Protein AF-0000000067792731 (afdb_homodimer)

Secondary structure (DSSP, 8-state):
--PPPHHHHHHHHHHB-TTS-EEEEE---SHHHHHHH-SSHHHHHTS-HHHHHHHHHHHHHHTGGGSSEEEE-TTTSTTHHHHTT-S-TTSEEEEE-EEEEEEE-TTS-EEEEE-TT--HHHHHHTT-SEEEEEEE--TT-GGGTHHHHHHHHHHHHHHHHTT-EEEEEEE--PPTT--HHHHHHHHHHHHHHHHHHHHHHT-SSEEE---SSHHHHHHHHHHHTTS-EEE--TT--HHHHHHHHHHHHHTT--EEEE-HHHHTTS--SSHHHHHHHIIIIIHHHHHHHHHHHHHT---/--PPPHHHHHHHHHHB-TTS-EEEEE---SHHHHHHH-SSHHHHHTS-HHHHHHHHHHHHHHTGGGSSEEEE-TTTSTTHHHHTT-S-TTSEEEEE-EEEEEEE-TTS-EEEEE-TT--HHHHHHTT-SEEEEEEE--TT-GGGTHHHHHHHHHHHHHHHHTT-EEEEEEE--PPTT--HHHHHHHHHHHHHHHHHHHHHHT-SSEEE---SSHHHHHHHHHHHTTS-EEE--TT--HHHHHHHHHHHHHTT--EEEE-HHHHTTS--SSHHHHHHHIIIIIHHHHHHHHHHHHHT---

Structure (mmCIF, N/CA/C/O backbone):
data_AF-0000000067792731-model_v1
#
loop_
_entity.id
_entity.type
_entity.pdbx_description
1 polymer Aldolase
#
loop_
_atom_site.group_PDB
_atom_site.id
_atom_site.type_symbol
_atom_site.label_atom_id
_atom_site.label_alt_id
_atom_site.label_comp_id
_atom_site.label_asym_id
_atom_site.label_entity_id
_atom_site.label_seq_id
_atom_site.pdbx_PDB_ins_code
_atom_site.Cartn_x
_atom_site.Cartn_y
_atom_site.Cartn_z
_atom_site.occupancy
_atom_site.B_iso_or_equiv
_atom_site.auth_seq_id
_atom_site.auth_comp_id
_atom_site.auth_asym_id
_atom_site.auth_atom_id
_atom_site.pdbx_PDB_model_num
ATOM 1 N N . MET A 1 1 ? 21.344 6.121 14.219 1 73.56 1 MET A N 1
ATOM 2 C CA . MET A 1 1 ? 20.562 6.695 13.133 1 73.56 1 MET A CA 1
ATOM 3 C C . MET A 1 1 ? 19.188 6.039 13.055 1 73.56 1 MET A C 1
ATOM 5 O O . MET A 1 1 ? 19.031 4.855 13.367 1 73.56 1 MET A O 1
ATOM 9 N N . ASN A 1 2 ? 18.109 6.922 13.094 1 92.75 2 ASN A N 1
ATOM 10 C CA . ASN A 1 2 ? 16.734 6.461 13.008 1 92.75 2 ASN A CA 1
ATOM 11 C C . ASN A 1 2 ? 16.438 5.859 11.641 1 92.75 2 ASN A C 1
ATOM 13 O O . ASN A 1 2 ? 16.047 6.574 10.711 1 92.75 2 ASN A O 1
ATOM 17 N N . THR A 1 3 ? 16.766 4.527 11.453 1 95.06 3 THR A N 1
ATOM 18 C CA . THR A 1 3 ? 16.656 3.865 10.156 1 95.06 3 THR A CA 1
ATOM 19 C C . THR A 1 3 ? 15.305 3.172 10.016 1 95.06 3 THR A C 1
ATOM 21 O O . THR A 1 3 ? 14.828 2.533 10.961 1 95.06 3 THR A O 1
ATOM 24 N N . MET A 1 4 ? 14.766 3.26 8.852 1 97.69 4 MET A N 1
ATOM 25 C CA . MET A 1 4 ? 13.5 2.59 8.57 1 97.69 4 MET A CA 1
ATOM 26 C C . MET A 1 4 ? 13.703 1.089 8.398 1 97.69 4 MET A C 1
ATOM 28 O O . MET A 1 4 ? 14.68 0.658 7.793 1 97.69 4 MET A O 1
ATOM 32 N N . THR A 1 5 ? 12.789 0.311 9.023 1 97.62 5 THR A N 1
ATOM 33 C CA . THR A 1 5 ? 12.703 -1.09 8.625 1 97.62 5 THR A CA 1
ATOM 34 C C . THR A 1 5 ? 12.25 -1.216 7.172 1 97.62 5 THR A C 1
ATOM 36 O O . THR A 1 5 ? 11.852 -0.229 6.555 1 97.62 5 THR A O 1
ATOM 39 N N . THR A 1 6 ? 12.266 -2.432 6.566 1 98.12 6 THR A N 1
ATOM 40 C CA . THR A 1 6 ? 11.82 -2.672 5.203 1 98.12 6 THR A CA 1
ATOM 41 C C . THR A 1 6 ? 10.352 -2.268 5.035 1 98.12 6 THR A C 1
ATOM 43 O O . THR A 1 6 ? 9.992 -1.614 4.055 1 98.12 6 THR A O 1
ATOM 46 N N . ALA A 1 7 ? 9.508 -2.635 6.031 1 98.25 7 ALA A N 1
ATOM 47 C CA . ALA A 1 7 ? 8.086 -2.307 5.969 1 98.25 7 ALA A CA 1
ATOM 48 C C . ALA A 1 7 ? 7.863 -0.798 6.047 1 98.25 7 ALA A C 1
ATOM 50 O O . ALA A 1 7 ? 7.023 -0.248 5.336 1 98.25 7 ALA A O 1
ATOM 51 N N . GLU A 1 8 ? 8.594 -0.137 6.93 1 98.44 8 GLU A N 1
ATOM 52 C CA . GLU A 1 8 ? 8.5 1.317 7.023 1 98.44 8 GLU A CA 1
ATOM 53 C C . GLU A 1 8 ? 8.961 1.982 5.727 1 98.44 8 GLU A C 1
ATOM 55 O O . GLU A 1 8 ? 8.367 2.961 5.281 1 98.44 8 GLU A O 1
ATOM 60 N N . HIS A 1 9 ? 10.039 1.45 5.168 1 98.31 9 HIS A N 1
ATOM 61 C CA . HIS A 1 9 ? 10.547 1.985 3.912 1 98.31 9 HIS A CA 1
ATOM 62 C C . HIS A 1 9 ? 9.523 1.837 2.793 1 98.31 9 HIS A C 1
ATOM 64 O O . HIS A 1 9 ? 9.328 2.76 2 1 98.31 9 HIS A O 1
ATOM 70 N N . ARG A 1 10 ? 8.891 0.67 2.752 1 98.56 10 ARG A N 1
ATOM 71 C CA . ARG A 1 10 ? 7.828 0.475 1.774 1 98.56 10 ARG A CA 1
ATOM 72 C C . ARG A 1 10 ? 6.695 1.475 1.988 1 98.56 10 ARG A C 1
ATOM 74 O O . ARG A 1 10 ? 6.188 2.061 1.03 1 98.56 10 ARG A O 1
ATOM 81 N N . GLY A 1 11 ? 6.246 1.665 3.287 1 98.56 11 GLY A N 1
ATOM 82 C CA . GLY A 1 11 ? 5.262 2.691 3.588 1 98.56 11 GLY A CA 1
ATOM 83 C C . GLY A 1 11 ? 5.656 4.066 3.084 1 98.56 11 GLY A C 1
ATOM 84 O O . GLY A 1 11 ? 4.836 4.785 2.512 1 98.56 11 GLY A O 1
ATOM 85 N N . TYR A 1 12 ? 6.949 4.41 3.275 1 98.69 12 TYR A N 1
ATOM 86 C CA . TYR A 1 12 ? 7.477 5.684 2.803 1 98.69 12 TYR A CA 1
ATOM 87 C C . TYR A 1 12 ? 7.363 5.797 1.288 1 98.69 12 TYR A C 1
ATOM 89 O O . TYR A 1 12 ? 6.91 6.816 0.766 1 98.69 12 TYR A O 1
ATOM 97 N N . GLN A 1 13 ? 7.727 4.738 0.538 1 98.12 13 GLN A N 1
ATOM 98 C CA . GLN A 1 13 ? 7.625 4.727 -0.917 1 98.12 13 GLN A CA 1
ATOM 99 C C . GLN A 1 13 ? 6.188 4.969 -1.368 1 98.12 13 GLN A C 1
ATOM 101 O O . GLN A 1 13 ? 5.949 5.641 -2.375 1 98.12 13 GLN A O 1
ATOM 106 N N . LEU A 1 14 ? 5.223 4.484 -0.559 1 98.31 14 LEU A N 1
ATOM 107 C CA . LEU A 1 14 ? 3.816 4.516 -0.941 1 98.31 14 LEU A CA 1
ATOM 108 C C . LEU A 1 14 ? 3.23 5.91 -0.739 1 98.31 14 LEU A C 1
ATOM 110 O O . LEU A 1 14 ? 2.211 6.254 -1.344 1 98.31 14 LEU A O 1
ATOM 114 N N . ILE A 1 15 ? 3.816 6.73 0.131 1 98.56 15 ILE A N 1
ATOM 115 C CA . ILE A 1 15 ? 3.24 8.055 0.327 1 98.56 15 ILE A CA 1
ATOM 116 C C . ILE A 1 15 ? 3.955 9.062 -0.567 1 98.56 15 ILE A C 1
ATOM 118 O O . ILE A 1 15 ? 3.611 10.25 -0.572 1 98.56 15 ILE A O 1
ATOM 122 N N . CYS A 1 16 ? 4.977 8.617 -1.349 1 97.56 16 CYS A N 1
ATOM 123 C CA . CYS A 1 16 ? 5.684 9.445 -2.32 1 97.56 16 CYS A CA 1
ATOM 124 C C . CYS A 1 16 ? 5.02 9.367 -3.689 1 97.56 16 CYS A C 1
ATOM 126 O O . CYS A 1 16 ? 4.25 8.438 -3.957 1 97.56 16 CYS A O 1
ATOM 128 N N . ASN A 1 17 ? 5.219 10.32 -4.5 1 94.56 17 ASN A N 1
ATOM 129 C CA . ASN A 1 17 ? 4.75 10.258 -5.879 1 94.56 17 ASN A CA 1
ATOM 130 C C . ASN A 1 17 ? 5.73 9.5 -6.77 1 94.56 17 ASN A C 1
ATOM 132 O O . ASN A 1 17 ? 6.68 8.891 -6.277 1 94.56 17 ASN A O 1
ATOM 136 N N . ALA A 1 18 ? 5.473 9.516 -8.047 1 88.5 18 ALA A N 1
ATOM 137 C CA . ALA A 1 18 ? 6.227 8.688 -8.984 1 88.5 18 ALA A CA 1
ATOM 138 C C . ALA A 1 18 ? 7.684 9.133 -9.055 1 88.5 18 ALA A C 1
ATOM 140 O O . ALA A 1 18 ? 8.555 8.359 -9.461 1 88.5 18 ALA A O 1
ATOM 141 N N . THR A 1 19 ? 7.965 10.352 -8.609 1 90.19 19 THR A N 1
ATOM 142 C CA . THR A 1 19 ? 9.336 10.852 -8.656 1 90.19 19 THR A CA 1
ATOM 143 C C . THR A 1 19 ? 10.086 10.484 -7.379 1 90.19 19 THR A C 1
ATOM 145 O O . THR A 1 19 ? 11.297 10.688 -7.285 1 90.19 19 THR A O 1
ATOM 148 N N . GLY A 1 20 ? 9.367 9.977 -6.418 1 94.31 20 GLY A N 1
ATOM 149 C CA . GLY A 1 20 ? 10 9.609 -5.156 1 94.31 20 GLY A CA 1
ATOM 150 C C . GLY A 1 20 ? 9.883 10.695 -4.098 1 94.31 20 GLY A C 1
ATOM 151 O O . GLY A 1 20 ? 10.391 10.531 -2.984 1 94.31 20 GLY A O 1
ATOM 152 N N . ALA A 1 21 ? 9.266 11.828 -4.449 1 97.5 21 ALA A N 1
ATOM 153 C CA . ALA A 1 21 ? 9.047 12.906 -3.49 1 97.5 21 ALA A CA 1
ATOM 154 C C . ALA A 1 21 ? 7.719 12.719 -2.754 1 97.5 21 ALA A C 1
ATOM 156 O O . ALA A 1 21 ? 6.719 12.328 -3.357 1 97.5 21 ALA A O 1
ATOM 157 N N . MET A 1 22 ? 7.738 13.031 -1.464 1 98.19 22 MET A N 1
ATOM 158 C CA . MET A 1 22 ? 6.461 13.047 -0.758 1 98.19 22 MET A CA 1
ATOM 159 C C . MET A 1 22 ? 5.52 14.086 -1.357 1 98.19 22 MET A C 1
ATOM 161 O O . MET A 1 22 ? 5.906 15.242 -1.558 1 98.19 22 MET A O 1
ATOM 165 N N . MET A 1 23 ? 4.391 13.758 -1.702 1 98.31 23 MET A N 1
ATOM 166 C CA . MET A 1 23 ? 3.289 14.641 -2.07 1 98.31 23 MET A CA 1
ATOM 167 C C . MET A 1 23 ? 1.979 14.172 -1.448 1 98.31 23 MET A C 1
ATOM 169 O O . MET A 1 23 ? 1.215 13.438 -2.08 1 98.31 23 MET A O 1
ATOM 173 N N . VAL A 1 24 ? 1.694 14.664 -0.255 1 98.88 24 VAL A N 1
ATOM 174 C CA . VAL A 1 24 ? 0.567 14.219 0.556 1 98.88 24 VAL A CA 1
ATOM 175 C C . VAL A 1 24 ? -0.444 15.352 0.71 1 98.88 24 VAL A C 1
ATOM 177 O O . VAL A 1 24 ? -0.08 16.469 1.083 1 98.88 24 VAL A O 1
ATOM 180 N N . ILE A 1 25 ? -1.678 15.094 0.373 1 98.88 25 ILE A N 1
ATOM 181 C CA . ILE A 1 25 ? -2.762 16.031 0.618 1 98.88 25 ILE A CA 1
ATOM 182 C C . ILE A 1 25 ? -3.336 15.812 2.016 1 98.88 25 ILE A C 1
ATOM 184 O O . ILE A 1 25 ? -3.953 14.781 2.283 1 98.88 25 ILE A O 1
ATOM 188 N N . ALA A 1 26 ? -3.146 16.812 2.857 1 98.62 26 ALA A N 1
ATOM 189 C CA . ALA A 1 26 ? -3.604 16.688 4.238 1 98.62 26 ALA A CA 1
ATOM 190 C C . ALA A 1 26 ? -5.008 17.266 4.402 1 98.62 26 ALA A C 1
ATOM 192 O O . ALA A 1 26 ? -5.258 18.422 4.062 1 98.62 26 ALA A O 1
ATOM 193 N N . CYS A 1 27 ? -5.918 16.5 4.906 1 97.94 27 CYS A N 1
ATOM 194 C CA . CYS A 1 27 ? -7.254 16.969 5.262 1 97.94 27 CYS A CA 1
ATOM 195 C C . CYS A 1 27 ? -7.758 16.281 6.52 1 97.94 27 CYS A C 1
ATOM 197 O O . CYS A 1 27 ? -8.93 15.906 6.602 1 97.94 27 CYS A O 1
ATOM 199 N N . ASP A 1 28 ? -6.898 16.109 7.484 1 97.25 28 ASP A N 1
ATOM 200 C CA . ASP A 1 28 ? -7.23 15.414 8.727 1 97.25 28 ASP A CA 1
ATOM 201 C C . ASP A 1 28 ? -7.801 16.375 9.758 1 97.25 28 ASP A C 1
ATOM 203 O O . ASP A 1 28 ? -8.141 15.984 10.875 1 97.25 28 ASP A O 1
ATOM 207 N N . GLN A 1 29 ? -8.047 17.656 9.367 1 93.12 29 GLN A N 1
ATOM 208 C CA . GLN A 1 29 ? -8.625 18.641 10.281 1 93.12 29 GLN A CA 1
ATOM 209 C C . GLN A 1 29 ? -10.109 18.359 10.516 1 93.12 29 GLN A C 1
ATOM 211 O O . GLN A 1 29 ? -10.812 17.891 9.617 1 93.12 29 GLN A O 1
ATOM 216 N N . ARG A 1 30 ? -10.633 18.656 11.688 1 94.75 30 ARG A N 1
ATOM 217 C CA . ARG A 1 30 ? -12.062 18.562 11.953 1 94.75 30 ARG A CA 1
ATOM 218 C C . ARG A 1 30 ? -12.648 19.938 12.289 1 94.75 30 ARG A C 1
ATOM 220 O O . ARG A 1 30 ? -13.25 20.578 11.438 1 94.75 30 ARG A O 1
ATOM 227 N N . GLY A 1 31 ? -12.25 20.484 13.469 1 91.44 31 GLY A N 1
ATOM 228 C CA . GLY A 1 31 ? -12.742 21.797 13.828 1 91.44 31 GLY A CA 1
ATOM 229 C C . GLY A 1 31 ? -12.414 22.859 12.805 1 91.44 31 GLY A C 1
ATOM 230 O O . GLY A 1 31 ? -13.281 23.641 12.414 1 91.44 31 GLY A O 1
ATOM 231 N N . GLY A 1 32 ? -11.148 22.906 12.359 1 91.81 32 GLY A N 1
ATOM 232 C CA . GLY A 1 32 ? -10.727 23.875 11.359 1 91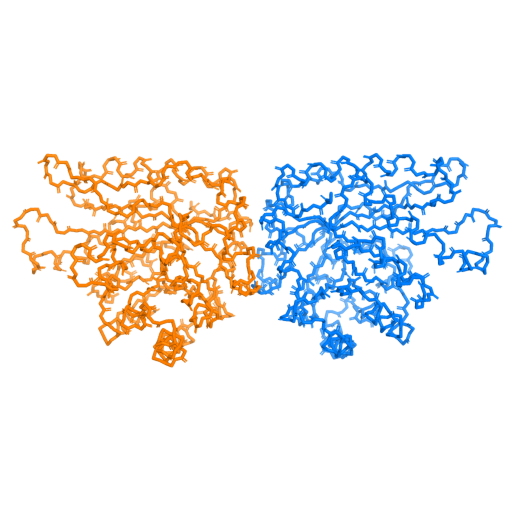.81 32 GLY A CA 1
ATOM 233 C C . GLY A 1 32 ? -11.516 23.781 10.07 1 91.81 32 GLY A C 1
ATOM 234 O O . GLY A 1 32 ? -11.82 24.812 9.445 1 91.81 32 GLY A O 1
ATOM 235 N N . MET A 1 33 ? -11.906 22.609 9.664 1 95.44 33 MET A N 1
ATOM 236 C CA . MET A 1 33 ? -12.68 22.422 8.445 1 95.44 33 MET A CA 1
ATOM 237 C C . MET A 1 33 ? -14.117 22.891 8.625 1 95.44 33 MET A C 1
ATOM 239 O O . MET A 1 33 ? -14.695 23.5 7.727 1 95.44 33 MET A O 1
ATOM 243 N N . ARG A 1 34 ? -14.719 22.688 9.828 1 96.38 34 ARG A N 1
ATOM 244 C CA . ARG A 1 34 ? -16.062 23.188 10.117 1 96.38 34 ARG A CA 1
ATOM 245 C C . ARG A 1 34 ? -16.094 24.703 10.031 1 96.38 34 ARG A C 1
ATOM 247 O O . ARG A 1 34 ? -17.062 25.281 9.516 1 96.38 34 ARG A O 1
ATOM 254 N N . THR A 1 35 ? -15.031 25.297 10.508 1 95.56 35 THR A N 1
ATOM 255 C CA . THR A 1 35 ? -14.961 26.766 10.484 1 95.56 35 THR A CA 1
ATOM 256 C C . THR A 1 35 ? -14.922 27.281 9.047 1 95.56 35 THR A C 1
ATOM 258 O O . THR A 1 35 ? -15.469 28.344 8.75 1 95.56 35 THR A O 1
ATOM 261 N N . LEU A 1 36 ? -14.352 26.531 8.141 1 95.94 36 LEU A N 1
ATOM 262 C CA . LEU A 1 36 ? -14.273 26.906 6.738 1 95.94 36 LEU A CA 1
ATOM 263 C C . LEU A 1 36 ? -15.625 26.703 6.047 1 95.94 36 LEU A C 1
ATOM 265 O O . LEU A 1 36 ? -15.953 27.438 5.105 1 95.94 36 LEU A O 1
ATOM 269 N N . LEU A 1 37 ? -16.453 25.766 6.578 1 97.56 37 LEU A N 1
ATOM 270 C CA . LEU A 1 37 ? -17.672 25.344 5.883 1 97.56 37 LEU A CA 1
ATOM 271 C C . LEU A 1 37 ? -18.875 26.141 6.355 1 97.56 37 LEU A C 1
ATOM 273 O O . LEU A 1 37 ? -19.922 26.141 5.703 1 97.56 37 LEU A O 1
ATOM 277 N N . ALA A 1 38 ? -18.719 26.766 7.551 1 97.25 38 ALA A N 1
ATOM 278 C CA . ALA A 1 38 ? -19.844 27.5 8.109 1 97.25 38 ALA A CA 1
ATOM 279 C C . ALA A 1 38 ? -19.375 28.719 8.906 1 97.25 38 ALA A C 1
ATOM 281 O O . ALA A 1 38 ? -18.375 28.625 9.633 1 97.25 38 ALA A O 1
ATOM 282 N N . PRO A 1 39 ? -20.109 29.781 8.859 1 95.81 39 PRO A N 1
ATOM 283 C CA . PRO A 1 39 ? -19.625 31.047 9.422 1 95.81 39 PRO A CA 1
ATOM 284 C C . PRO A 1 39 ? -19.953 31.203 10.906 1 95.81 39 PRO A C 1
ATOM 286 O O . PRO A 1 39 ? -19.328 32 11.602 1 95.81 39 PRO A O 1
ATOM 289 N N . THR A 1 40 ? -20.984 30.484 11.391 1 97 40 THR A N 1
ATOM 290 C CA . THR A 1 40 ? -21.391 30.641 12.781 1 97 40 THR A CA 1
ATOM 291 C C . THR A 1 40 ? -21.125 29.375 13.578 1 97 40 THR A C 1
ATOM 293 O O . THR A 1 40 ? -21.125 28.266 13.016 1 97 40 THR A O 1
ATOM 296 N N . SER A 1 41 ? -20.938 29.609 14.836 1 95.75 41 SER A N 1
ATOM 297 C CA . SER A 1 41 ? -20.656 28.484 15.727 1 95.75 41 SER A CA 1
ATOM 298 C C . SER A 1 41 ? -21.797 27.469 15.688 1 95.75 41 SER A C 1
ATOM 300 O O . SER A 1 41 ? -21.547 26.25 15.664 1 95.75 41 SER A O 1
ATOM 302 N N . ASP A 1 42 ? -23.031 27.969 15.609 1 96.5 42 ASP A N 1
ATOM 303 C CA . ASP A 1 42 ? -24.172 27.078 15.555 1 96.5 42 ASP A CA 1
ATOM 304 C C . ASP A 1 42 ? -24.188 26.25 14.266 1 96.5 42 ASP A C 1
ATOM 306 O O . ASP A 1 42 ? -24.453 25.047 14.289 1 96.5 42 ASP A O 1
ATOM 310 N N . ALA A 1 43 ? -23.906 26.922 13.25 1 96.75 43 ALA A N 1
ATOM 311 C CA . ALA A 1 43 ? -23.859 26.234 11.961 1 96.75 43 ALA A CA 1
ATOM 312 C C . ALA A 1 43 ? -22.719 25.25 11.898 1 96.75 43 ALA A C 1
ATOM 314 O O . ALA A 1 43 ? -22.844 24.172 11.289 1 96.75 43 ALA A O 1
ATOM 315 N N . GLN A 1 44 ? -21.625 25.578 12.461 1 96.62 44 GLN A N 1
ATOM 316 C CA . GLN A 1 44 ? -20.484 24.688 12.531 1 96.62 44 GLN A CA 1
ATOM 317 C C . GLN A 1 44 ? -20.828 23.422 13.312 1 96.62 44 GLN A C 1
ATOM 319 O O . GLN A 1 44 ? -20.531 22.312 12.867 1 96.62 44 GLN A O 1
ATOM 324 N N . THR A 1 45 ? -21.438 23.578 14.438 1 95.62 45 THR A N 1
ATOM 325 C CA . THR A 1 45 ? -21.812 22.469 15.305 1 95.62 45 THR A CA 1
ATOM 326 C C . THR A 1 45 ? -22.812 21.547 14.602 1 95.62 45 THR A C 1
ATOM 328 O O . THR A 1 45 ? -22.844 20.344 14.852 1 95.62 45 THR A O 1
ATOM 331 N N . ALA A 1 46 ? -23.531 22.125 13.703 1 97.06 46 ALA A N 1
ATOM 332 C CA . ALA A 1 46 ? -24.562 21.375 12.984 1 97.06 46 ALA A CA 1
ATOM 333 C C . ALA A 1 46 ? -23.938 20.484 11.914 1 97.06 46 ALA A C 1
ATOM 335 O O . ALA A 1 46 ? -24.594 19.578 11.391 1 97.06 46 ALA A O 1
ATOM 336 N N . ILE A 1 47 ? -22.719 20.703 11.555 1 97.94 47 ILE A N 1
ATOM 337 C CA . ILE A 1 47 ? -22.031 19.875 10.57 1 97.94 47 ILE A CA 1
ATOM 338 C C . ILE A 1 47 ? -21.641 18.547 11.211 1 97.94 47 ILE A C 1
ATOM 340 O O . ILE A 1 47 ? -20.766 18.5 12.078 1 97.94 47 ILE A O 1
ATOM 344 N N . THR A 1 48 ? -22.219 17.469 10.75 1 97.75 48 THR A N 1
ATOM 345 C CA . THR A 1 48 ? -22.016 16.156 11.344 1 97.75 48 THR A CA 1
ATOM 346 C C . THR A 1 48 ? -20.672 15.57 10.914 1 97.75 48 THR A C 1
ATOM 348 O O . THR A 1 48 ? -20.062 16.031 9.938 1 97.75 48 THR A O 1
ATOM 351 N N . ASN A 1 49 ? -20.203 14.57 11.641 1 97.25 49 ASN A N 1
ATOM 352 C CA . ASN A 1 49 ? -19.016 13.82 11.227 1 97.25 49 ASN A CA 1
ATOM 353 C C . ASN A 1 49 ? -19.219 13.188 9.852 1 97.25 49 ASN A C 1
ATOM 355 O O . ASN A 1 49 ? -18.266 13.102 9.062 1 97.25 49 ASN A O 1
ATOM 359 N N . GLU A 1 50 ? -20.391 12.766 9.57 1 97.69 50 GLU A N 1
ATOM 360 C CA . GLU A 1 50 ? -20.703 12.188 8.266 1 97.69 50 GLU A CA 1
ATOM 361 C C . GLU A 1 50 ? -20.484 13.203 7.148 1 97.69 50 GLU A C 1
ATOM 363 O O . GLU A 1 50 ? -19.891 12.891 6.117 1 97.69 50 GLU A O 1
ATOM 368 N N . THR A 1 51 ? -20.984 14.391 7.402 1 97.94 51 THR A N 1
ATOM 369 C CA . THR A 1 51 ? -20.812 15.453 6.418 1 97.94 51 THR A CA 1
ATOM 370 C C . THR A 1 51 ? -19.328 15.766 6.211 1 97.94 51 THR A C 1
ATOM 372 O O . THR A 1 51 ? -18.875 15.922 5.074 1 97.94 51 THR A O 1
ATOM 375 N N . LEU A 1 52 ? -18.578 15.852 7.277 1 97.88 52 LEU A N 1
ATOM 376 C CA . LEU A 1 52 ? -17.141 16.078 7.172 1 97.88 52 LEU A CA 1
ATOM 377 C C . LEU A 1 52 ? -16.469 14.945 6.414 1 97.88 52 LEU A C 1
ATOM 379 O O . LEU A 1 52 ? -15.562 15.188 5.609 1 97.88 52 LEU A O 1
ATOM 383 N N . GLY A 1 53 ? -16.891 13.711 6.707 1 98.19 53 GLY A N 1
ATOM 384 C CA . GLY A 1 53 ? -16.359 12.555 5.992 1 98.19 53 GLY A CA 1
ATOM 385 C C . GLY A 1 53 ? -16.562 12.648 4.492 1 98.19 53 GLY A C 1
ATOM 386 O O . GLY A 1 53 ? -15.641 12.398 3.719 1 98.19 53 GLY A O 1
ATOM 387 N N . LYS A 1 54 ? -17.734 13.008 4.078 1 98.31 54 LYS A N 1
ATOM 388 C CA . LYS A 1 54 ? -18.031 13.141 2.654 1 98.31 54 LYS A CA 1
ATOM 389 C C . LYS A 1 54 ? -17.203 14.258 2.025 1 98.31 54 LYS A C 1
ATOM 391 O O . LYS A 1 54 ? -16.828 14.172 0.856 1 98.31 54 LYS A O 1
ATOM 396 N N . THR A 1 55 ? -16.969 15.32 2.795 1 98.69 55 THR A N 1
ATOM 397 C CA . THR A 1 55 ? -16.078 16.375 2.332 1 98.69 55 THR A CA 1
ATOM 398 C C . THR A 1 55 ? -14.672 15.836 2.096 1 98.69 55 THR A C 1
ATOM 400 O O . THR A 1 55 ? -14.047 16.141 1.081 1 98.69 55 THR A O 1
ATOM 403 N N . LYS A 1 56 ? -14.219 15.047 2.977 1 98.75 56 LYS A N 1
ATOM 404 C CA . LYS A 1 56 ? -12.898 14.438 2.854 1 98.75 56 LYS A CA 1
ATOM 405 C C . LYS A 1 56 ? -12.859 13.43 1.707 1 98.75 56 LYS A C 1
ATOM 407 O O . LYS A 1 56 ? -11.836 13.281 1.039 1 98.75 56 LYS A O 1
ATOM 412 N N . TYR A 1 57 ? -14.008 12.711 1.447 1 98.69 57 TYR A N 1
ATOM 413 C CA . TYR A 1 57 ? -14.109 11.859 0.267 1 98.69 57 TYR A CA 1
ATOM 414 C C . TYR A 1 57 ? -13.898 12.664 -1.008 1 98.69 57 TYR A C 1
ATOM 416 O O . TYR A 1 57 ? -13.172 12.242 -1.908 1 98.69 57 TYR A O 1
ATOM 424 N N . ASP A 1 58 ? -14.5 13.836 -1.057 1 98.81 58 ASP A N 1
ATOM 425 C CA . ASP A 1 58 ? -14.367 14.695 -2.229 1 98.81 58 ASP A CA 1
ATOM 426 C C . ASP A 1 58 ? -12.914 15.133 -2.426 1 98.81 58 ASP A C 1
ATOM 428 O O . ASP A 1 58 ? -12.391 15.086 -3.541 1 98.81 58 ASP A O 1
ATOM 432 N N . ILE A 1 59 ? -12.266 15.547 -1.335 1 98.88 59 ILE A N 1
ATOM 433 C CA . ILE A 1 59 ? -10.875 15.961 -1.415 1 98.88 59 ILE A CA 1
ATOM 434 C C . ILE A 1 59 ? -10.016 14.797 -1.909 1 98.88 59 ILE A C 1
ATOM 436 O O . ILE A 1 59 ? -9.109 14.984 -2.729 1 98.88 59 ILE A O 1
ATOM 440 N N . THR A 1 60 ? -10.312 13.625 -1.442 1 98.81 60 THR A N 1
ATOM 441 C CA . THR A 1 60 ? -9.57 12.43 -1.841 1 98.81 60 THR A CA 1
ATOM 442 C C . THR A 1 60 ? -9.789 12.133 -3.32 1 98.81 60 THR A C 1
ATOM 444 O O . THR A 1 60 ? -8.828 11.992 -4.082 1 98.81 60 THR A O 1
ATOM 447 N N . ARG A 1 61 ? -11.023 12.117 -3.748 1 98.06 61 ARG A N 1
ATOM 448 C CA . ARG A 1 61 ? -11.422 11.711 -5.094 1 98.06 61 ARG A CA 1
ATOM 449 C C . ARG A 1 61 ? -10.93 12.719 -6.133 1 98.06 61 ARG A C 1
ATOM 451 O O . ARG A 1 61 ? -10.445 12.328 -7.199 1 98.06 61 ARG A O 1
ATOM 458 N N . TYR A 1 62 ? -10.938 13.969 -5.801 1 98.69 62 TYR A N 1
ATOM 459 C CA . TYR A 1 62 ? -10.781 14.961 -6.863 1 98.69 62 TYR A CA 1
ATOM 460 C C . TYR A 1 62 ? -9.422 15.648 -6.773 1 98.69 62 TYR A C 1
ATOM 462 O O . TYR A 1 62 ? -8.984 16.281 -7.727 1 98.69 62 TYR A O 1
ATOM 470 N N . LEU A 1 63 ? -8.734 15.484 -5.648 1 98.81 63 LEU A N 1
ATOM 471 C CA . LEU A 1 63 ? -7.457 16.172 -5.488 1 98.81 63 LEU A CA 1
ATOM 472 C C . LEU A 1 63 ? -6.355 15.18 -5.117 1 98.81 63 LEU A C 1
ATOM 474 O O . LEU A 1 63 ? -5.398 14.992 -5.875 1 98.81 63 LEU A O 1
ATOM 478 N N . ALA A 1 64 ? -6.527 14.469 -4.008 1 98.56 64 ALA A N 1
ATOM 479 C CA . ALA A 1 64 ? -5.469 13.586 -3.529 1 98.56 64 ALA A CA 1
ATOM 480 C C . ALA A 1 64 ? -5.18 12.477 -4.539 1 98.56 64 ALA A C 1
ATOM 482 O O . ALA A 1 64 ? -4.059 11.977 -4.609 1 98.56 64 ALA A O 1
ATOM 483 N N . ALA A 1 65 ? -6.207 12.117 -5.32 1 97.25 65 ALA A N 1
ATOM 484 C CA . ALA A 1 65 ? -6.047 11.109 -6.367 1 97.25 65 ALA A CA 1
ATOM 485 C C . ALA A 1 65 ? -4.98 11.523 -7.375 1 97.25 65 ALA A C 1
ATOM 487 O O . ALA A 1 65 ? -4.379 10.68 -8.039 1 97.25 65 ALA A O 1
ATOM 488 N N . GLU A 1 66 ? -4.719 12.805 -7.496 1 97.31 66 GLU A N 1
ATOM 489 C CA . GLU A 1 66 ? -3.734 13.336 -8.43 1 97.31 66 GLU A CA 1
ATOM 490 C C . GLU A 1 66 ? -2.377 13.516 -7.758 1 97.31 66 GLU A C 1
ATOM 492 O O . GLU A 1 66 ? -1.434 14.016 -8.375 1 97.31 66 GLU A O 1
ATOM 497 N N . ALA A 1 67 ? -2.305 13.141 -6.52 1 97.5 67 ALA A N 1
ATOM 498 C CA . ALA A 1 67 ? -1.088 13.25 -5.719 1 97.5 67 ALA A CA 1
ATOM 499 C C . ALA A 1 67 ? -0.55 11.875 -5.348 1 97.5 67 ALA A C 1
ATOM 501 O O . ALA A 1 67 ? -0.766 10.898 -6.074 1 97.5 67 ALA A O 1
ATOM 502 N N . GLY A 1 68 ? 0.074 11.664 -4.328 1 96.81 68 GLY A N 1
ATOM 503 C CA . GLY A 1 68 ? 0.649 10.383 -3.947 1 96.81 68 GLY A CA 1
ATOM 504 C C . GLY A 1 68 ? -0.02 9.766 -2.734 1 96.81 68 GLY A C 1
ATOM 505 O O . GLY A 1 68 ? 0.003 8.547 -2.561 1 96.81 68 GLY A O 1
ATOM 506 N N . CYS A 1 69 ? -0.688 10.641 -1.984 1 98.75 69 CYS A N 1
ATOM 507 C CA . CYS A 1 69 ? -1.192 10.188 -0.694 1 98.75 69 CYS A CA 1
ATOM 508 C C . CYS A 1 69 ? -2.209 11.172 -0.128 1 98.75 69 CYS A C 1
ATOM 510 O O . CYS A 1 69 ? -2.188 12.359 -0.465 1 98.75 69 CYS A O 1
ATOM 512 N N . VAL A 1 70 ? -3.15 10.688 0.672 1 98.88 70 VAL A N 1
ATOM 513 C CA . VAL A 1 70 ? -4.059 11.523 1.446 1 98.88 70 VAL A CA 1
ATOM 514 C C . VAL A 1 70 ? -3.873 11.25 2.938 1 98.88 70 VAL A C 1
ATOM 516 O O . VAL A 1 70 ? -3.633 10.109 3.338 1 98.88 70 VAL A O 1
ATOM 519 N N . LEU A 1 71 ? -3.889 12.281 3.725 1 98.88 71 LEU A N 1
ATOM 520 C CA . LEU A 1 71 ? -3.906 12.227 5.18 1 98.88 71 LEU A CA 1
ATOM 521 C C . LEU A 1 71 ? -5.277 12.617 5.723 1 98.88 71 LEU A C 1
ATOM 523 O O . LEU A 1 71 ? -5.738 13.742 5.512 1 98.88 71 LEU A O 1
ATOM 527 N N . VAL A 1 72 ? -5.977 11.719 6.422 1 98.56 72 VAL A N 1
ATOM 528 C CA . VAL A 1 72 ? -7.324 11.969 6.922 1 98.56 72 VAL A CA 1
ATOM 529 C C . VAL A 1 72 ? -7.391 11.648 8.414 1 98.56 72 VAL A C 1
ATOM 531 O O . VAL A 1 72 ? -6.441 11.109 8.984 1 98.56 72 VAL A O 1
ATOM 534 N N . ASP A 1 73 ? -8.5 12.031 9.062 1 97.06 73 ASP A N 1
ATOM 535 C CA . ASP A 1 73 ? -8.703 11.711 10.477 1 97.06 73 ASP A CA 1
ATOM 536 C C . ASP A 1 73 ? -9.375 10.352 10.641 1 97.06 73 ASP A C 1
ATOM 538 O O . ASP A 1 73 ? -10.008 9.844 9.711 1 97.06 73 ASP A O 1
ATOM 542 N N . PRO A 1 74 ? -9.297 9.773 11.781 1 96.5 74 PRO A N 1
ATOM 543 C CA . PRO A 1 74 ? -9.828 8.422 12 1 96.5 74 PRO A CA 1
ATOM 544 C C . PRO A 1 74 ? -11.297 8.43 12.398 1 96.5 74 PRO A C 1
ATOM 546 O O . PRO A 1 74 ? -11.891 7.367 12.602 1 96.5 74 PRO A O 1
ATOM 549 N N . ILE A 1 75 ? -11.914 9.531 12.492 1 96.5 75 ILE A N 1
ATOM 550 C CA . ILE A 1 75 ? -13.266 9.617 13.039 1 96.5 75 ILE A CA 1
ATOM 551 C C . ILE A 1 75 ? -14.273 9.781 11.906 1 96.5 75 ILE A C 1
ATOM 553 O O . ILE A 1 75 ? -15.312 9.117 11.891 1 96.5 75 ILE A O 1
ATOM 557 N N . CYS A 1 76 ? -13.945 10.586 10.945 1 96.75 76 CYS A N 1
ATOM 558 C CA . CYS A 1 76 ? -14.93 11 9.953 1 96.75 76 CYS A CA 1
ATOM 559 C C . CYS A 1 76 ? -14.766 10.211 8.656 1 96.75 76 CYS A C 1
ATOM 561 O O . CYS A 1 76 ? -15.75 9.773 8.062 1 96.75 76 CYS A O 1
ATOM 563 N N . ALA A 1 77 ? -13.555 9.992 8.234 1 95.38 77 ALA A N 1
ATOM 564 C CA . ALA A 1 77 ? -13.297 9.523 6.875 1 95.38 77 ALA A CA 1
ATOM 565 C C . ALA A 1 77 ? -13.156 8.008 6.832 1 95.38 77 ALA A C 1
ATOM 567 O O . ALA A 1 77 ? -13.25 7.398 5.766 1 95.38 77 ALA A O 1
ATOM 568 N N . ILE A 1 78 ? -12.875 7.32 7.906 1 95.62 78 ILE A N 1
ATOM 569 C CA . ILE A 1 78 ? -12.586 5.895 7.98 1 95.62 78 ILE A CA 1
ATOM 570 C C . ILE A 1 78 ? -13.734 5.176 8.688 1 95.62 78 ILE A C 1
ATOM 572 O O . ILE A 1 78 ? -14.367 5.738 9.586 1 95.62 78 ILE A O 1
ATOM 576 N N . PRO A 1 79 ? -14.047 4.016 8.203 1 96.31 79 PRO A N 1
ATOM 577 C CA . PRO A 1 79 ? -13.375 3.238 7.156 1 96.31 79 PRO A CA 1
ATOM 578 C C . PRO A 1 79 ? -13.969 3.486 5.77 1 96.31 79 PRO A C 1
ATOM 580 O O . PRO A 1 79 ? -13.555 2.852 4.797 1 96.31 79 PRO A O 1
ATOM 583 N N . GLY A 1 80 ? -14.906 4.371 5.605 1 96.81 80 GLY A N 1
ATOM 584 C CA . GLY A 1 80 ? -15.664 4.559 4.379 1 96.81 80 GLY A CA 1
ATOM 585 C C . GLY A 1 80 ? -14.789 4.848 3.174 1 96.81 80 GLY A C 1
ATOM 586 O O . GLY A 1 80 ? -15.094 4.418 2.061 1 96.81 80 GLY A O 1
ATOM 587 N N . LEU A 1 81 ? -13.703 5.531 3.381 1 97.12 81 LEU A N 1
ATOM 588 C CA . LEU A 1 81 ? -12.773 5.867 2.305 1 97.12 81 LEU A CA 1
ATOM 589 C C . LEU A 1 81 ? -12.328 4.609 1.566 1 97.12 81 LEU A C 1
ATOM 591 O O . LEU A 1 81 ? -12.164 4.629 0.344 1 97.12 81 LEU A O 1
ATOM 595 N N . ILE A 1 82 ? -12.078 3.488 2.297 1 97.38 82 ILE A N 1
ATOM 596 C CA . ILE A 1 82 ? -11.633 2.221 1.729 1 97.38 82 ILE A CA 1
ATOM 597 C C . ILE A 1 82 ? -12.836 1.392 1.296 1 97.38 82 ILE A C 1
ATOM 599 O O . ILE A 1 82 ? -12.922 0.969 0.14 1 97.38 82 ILE A O 1
ATOM 603 N N . ASP A 1 83 ? -13.828 1.285 2.154 1 97.06 83 ASP A N 1
ATOM 604 C CA . ASP A 1 83 ? -14.93 0.345 1.968 1 97.06 83 ASP A CA 1
ATOM 605 C C . ASP A 1 83 ? -15.852 0.801 0.843 1 97.06 83 ASP A C 1
ATOM 607 O O . ASP A 1 83 ? -16.531 -0.019 0.218 1 97.06 83 ASP A O 1
ATOM 611 N N . GLU A 1 84 ? -15.828 2.082 0.572 1 97 84 GLU A N 1
ATOM 612 C CA . GLU A 1 84 ? -16.688 2.611 -0.486 1 97 84 GLU A CA 1
ATOM 613 C C . GLU A 1 84 ? -15.891 2.891 -1.755 1 97 84 GLU A C 1
ATOM 615 O O . GLU A 1 84 ? -16.375 3.568 -2.664 1 97 84 GLU A O 1
ATOM 620 N N . ASN A 1 85 ? -14.672 2.416 -1.813 1 96.19 85 ASN A N 1
ATOM 621 C CA . ASN A 1 85 ? -13.82 2.473 -2.994 1 96.19 85 ASN A CA 1
ATOM 622 C C . ASN A 1 85 ? -13.586 3.91 -3.451 1 96.19 85 ASN A C 1
ATOM 624 O O . ASN A 1 85 ? -13.617 4.199 -4.648 1 96.19 85 ASN A O 1
ATOM 628 N N . ILE A 1 86 ? -13.422 4.816 -2.439 1 97.56 86 ILE A N 1
ATOM 629 C CA . ILE A 1 86 ? -13.164 6.219 -2.744 1 97.56 86 ILE A CA 1
ATOM 630 C C . ILE A 1 86 ? -11.672 6.426 -3.004 1 97.56 86 ILE A C 1
ATOM 632 O O . ILE A 1 86 ? -11.289 7.238 -3.85 1 97.56 86 ILE A O 1
ATOM 636 N N . LEU A 1 87 ? -10.859 5.738 -2.281 1 97.94 87 LEU A N 1
ATOM 637 C CA . LEU A 1 87 ? -9.406 5.867 -2.355 1 97.94 87 LEU A CA 1
ATOM 638 C C . LEU A 1 87 ? -8.852 5.059 -3.523 1 97.94 87 LEU A C 1
ATOM 640 O O . LEU A 1 87 ? -8.938 3.83 -3.529 1 97.94 87 LEU A O 1
ATOM 644 N N . PRO A 1 88 ? -8.242 5.715 -4.527 1 97.06 88 PRO A N 1
ATOM 645 C CA . PRO A 1 88 ? -7.641 4.953 -5.625 1 97.06 88 PRO A CA 1
ATOM 646 C C . PRO A 1 88 ? -6.543 4 -5.156 1 97.06 88 PRO A C 1
ATOM 648 O O . PRO A 1 88 ? -5.859 4.281 -4.168 1 97.06 88 PRO A O 1
ATOM 651 N N . ARG A 1 89 ? -6.332 2.959 -5.879 1 96.06 89 ARG A N 1
ATOM 652 C CA . ARG A 1 89 ? -5.406 1.892 -5.504 1 96.06 89 ARG A CA 1
ATOM 653 C C . ARG A 1 89 ? -3.98 2.418 -5.391 1 96.06 89 ARG A C 1
ATOM 655 O O . ARG A 1 89 ? -3.182 1.899 -4.609 1 96.06 89 ARG A O 1
ATOM 662 N N . ASP A 1 90 ? -3.592 3.459 -6.141 1 96.62 90 ASP A N 1
ATOM 663 C CA . ASP A 1 90 ? -2.209 3.924 -6.18 1 96.62 90 ASP A CA 1
ATOM 664 C C . ASP A 1 90 ? -2.023 5.168 -5.312 1 96.62 90 ASP A C 1
ATOM 666 O O . ASP A 1 90 ? -1.068 5.926 -5.496 1 96.62 90 ASP A O 1
ATOM 670 N N . THR A 1 91 ? -2.941 5.469 -4.449 1 98 91 THR A N 1
ATOM 671 C CA . THR A 1 91 ? -2.877 6.578 -3.504 1 98 91 THR A CA 1
ATOM 672 C C . THR A 1 91 ? -2.666 6.066 -2.082 1 98 91 THR A C 1
ATOM 674 O O . THR A 1 91 ? -3.441 5.242 -1.593 1 98 91 THR A O 1
ATOM 677 N N . GLY A 1 92 ? -1.527 6.512 -1.404 1 98.5 92 GLY A N 1
ATOM 678 C CA . GLY A 1 92 ? -1.276 6.148 -0.019 1 98.5 92 GLY A CA 1
ATOM 679 C C . GLY A 1 92 ? -2.281 6.75 0.946 1 98.5 92 GLY A C 1
ATOM 680 O O . GLY A 1 92 ? -2.988 7.699 0.604 1 98.5 92 GLY A O 1
ATOM 681 N N . LEU A 1 93 ? -2.447 6.199 2.135 1 98.88 93 LEU A N 1
ATOM 682 C CA . LEU A 1 93 ? -3.385 6.633 3.164 1 98.88 93 LEU A CA 1
ATOM 683 C C . LEU A 1 93 ? -2.682 6.801 4.508 1 98.88 93 LEU A C 1
ATOM 685 O O . LEU A 1 93 ? -2.152 5.832 5.059 1 98.88 93 LEU A O 1
ATOM 689 N N . LEU A 1 94 ? -2.625 7.984 4.992 1 98.94 94 LEU A N 1
ATOM 690 C CA . LEU A 1 94 ? -2.148 8.258 6.344 1 98.94 94 LEU A CA 1
ATOM 691 C C . LEU A 1 94 ? -3.309 8.617 7.266 1 98.94 94 LEU A C 1
ATOM 693 O O . LEU A 1 94 ? -4.234 9.328 6.859 1 98.94 94 LEU A O 1
ATOM 697 N N . ILE A 1 95 ? -3.209 8.172 8.5 1 98.81 95 ILE A N 1
ATOM 698 C CA . ILE A 1 95 ? -4.211 8.484 9.516 1 98.81 95 ILE A CA 1
ATOM 699 C C . ILE A 1 95 ? -3.617 9.43 10.555 1 98.81 95 ILE A C 1
ATOM 701 O O . ILE A 1 95 ? -2.613 9.109 11.195 1 98.81 95 ILE A O 1
ATOM 705 N N . GLY A 1 96 ? -4.227 10.578 10.672 1 98.25 96 GLY A N 1
ATOM 706 C CA . GLY A 1 96 ? -3.834 11.484 11.734 1 98.25 96 GLY A CA 1
ATOM 707 C C . GLY A 1 96 ? -4.25 11.008 13.117 1 98.25 96 GLY A C 1
ATOM 708 O O . GLY A 1 96 ? -5.426 10.719 13.344 1 98.25 96 GLY A O 1
ATOM 709 N N . LEU A 1 97 ? -3.361 11.023 14.109 1 98.19 97 LEU A N 1
ATOM 710 C CA . LEU A 1 97 ? -3.602 10.461 15.43 1 98.19 97 LEU A CA 1
ATOM 711 C C . LEU A 1 97 ? -4.086 11.523 16.406 1 98.19 97 LEU A C 1
ATOM 713 O O . LEU A 1 97 ? -4.629 11.211 17.469 1 98.19 97 LEU A O 1
ATOM 717 N N . ASP A 1 98 ? -3.74 12.742 16.172 1 93.75 98 ASP A N 1
ATOM 718 C CA . ASP A 1 98 ? -4.031 13.828 17.094 1 93.75 98 ASP A CA 1
ATOM 719 C C . ASP A 1 98 ? -5.508 14.203 17.062 1 93.75 98 ASP A C 1
ATOM 721 O O . ASP A 1 98 ? -6.148 14.125 16.016 1 93.75 98 ASP A O 1
ATOM 725 N N . ALA A 1 99 ? -5.875 14.508 18.266 1 90.69 99 ALA A N 1
ATOM 726 C CA . ALA A 1 99 ? -7.23 15.039 18.406 1 90.69 99 ALA A CA 1
ATOM 727 C C . ALA A 1 99 ? -7.273 16.531 18.047 1 90.69 99 ALA A C 1
ATOM 729 O O . ALA A 1 99 ? -6.277 17.234 18.203 1 90.69 99 ALA A O 1
ATOM 730 N N . SER A 1 100 ? -8.172 17.016 17.172 1 76.81 100 SER A N 1
ATOM 731 C CA . SER A 1 100 ? -8.289 18.438 16.844 1 76.81 100 SER A CA 1
ATOM 732 C C . SER A 1 100 ? -8.203 19.297 18.109 1 76.81 100 SER A C 1
ATOM 734 O O . SER A 1 100 ? -8.828 18.984 19.125 1 76.81 100 SER A O 1
ATOM 736 N N . GLY A 1 101 ? -7.199 20.156 18.219 1 80.88 101 GLY A N 1
ATOM 737 C CA . GLY A 1 101 ? -7.082 21.109 19.328 1 80.88 101 GLY A CA 1
ATOM 738 C C . GLY A 1 101 ? -5.969 20.75 20.281 1 80.88 101 GLY A C 1
ATOM 739 O O . GLY A 1 101 ? -5.09 19.953 19.969 1 80.88 101 GLY A O 1
ATOM 740 N N . TRP A 1 102 ? -5.781 21.453 21.391 1 93 102 TRP A N 1
ATOM 741 C CA . TRP A 1 102 ? -4.777 21.266 22.438 1 93 102 TRP A CA 1
ATOM 742 C C . TRP A 1 102 ? -5.316 21.703 23.797 1 93 102 TRP A C 1
ATOM 744 O O . TRP A 1 102 ? -6.316 22.422 23.875 1 93 102 TRP A O 1
ATOM 754 N N . GLU A 1 103 ? -4.73 21.062 24.766 1 95.56 103 GLU A N 1
ATOM 755 C CA . GLU A 1 103 ? -4.883 21.594 26.109 1 95.56 103 GLU A CA 1
ATOM 756 C C . GLU A 1 103 ? -3.85 22.688 26.406 1 95.56 103 GLU A C 1
ATOM 758 O O . GLU A 1 103 ? -2.771 22.688 25.812 1 95.56 103 GLU A O 1
ATOM 763 N N . THR A 1 104 ? -4.246 23.562 27.297 1 96.69 104 THR A N 1
ATOM 764 C CA . THR A 1 104 ? -3.322 24.625 27.719 1 96.69 104 THR A CA 1
ATOM 765 C C . THR A 1 104 ? -2.986 24.484 29.203 1 96.69 104 THR A C 1
ATOM 767 O O . THR A 1 104 ? -3.885 24.406 30.031 1 96.69 104 THR A O 1
ATOM 770 N N . THR A 1 105 ? -1.719 24.438 29.469 1 96.56 105 THR A N 1
ATOM 771 C CA . THR A 1 105 ? -1.285 24.406 30.859 1 96.56 105 THR A CA 1
ATOM 772 C C . THR A 1 105 ? -1.461 25.766 31.516 1 96.56 105 THR A C 1
ATOM 774 O O . THR A 1 105 ? -1.688 26.766 30.828 1 96.56 105 THR A O 1
ATOM 777 N N . PRO A 1 106 ? -1.312 25.766 32.875 1 95.44 106 PRO A N 1
ATOM 778 C CA . PRO A 1 106 ? -1.38 27.047 33.531 1 95.44 106 PRO A CA 1
ATOM 779 C C . PRO A 1 106 ? -0.311 28.031 33.062 1 95.44 106 PRO A C 1
ATOM 781 O O . PRO A 1 106 ? -0.531 29.25 33.062 1 95.44 106 PRO A O 1
ATOM 784 N N . GLU A 1 107 ? 0.813 27.547 32.625 1 94.69 107 GLU A N 1
ATOM 785 C CA . GLU A 1 107 ? 1.919 28.375 32.156 1 94.69 107 GLU A CA 1
ATOM 786 C C . GLU A 1 107 ? 1.692 28.828 30.734 1 94.69 107 GLU A C 1
ATOM 788 O O . GLU A 1 107 ? 2.475 29.625 30.203 1 94.69 107 GLU A O 1
ATOM 793 N N . GLY A 1 108 ? 0.646 28.359 30.078 1 95.5 108 GLY A N 1
ATOM 794 C CA . GLY A 1 108 ? 0.323 28.781 28.734 1 95.5 108 GLY A CA 1
ATOM 795 C C . GLY A 1 108 ? 0.885 27.875 27.656 1 95.5 108 GLY A C 1
ATOM 796 O O . GLY A 1 108 ? 0.925 28.234 26.484 1 95.5 108 GLY A O 1
ATOM 797 N N . TYR A 1 109 ? 1.358 26.656 28.031 1 97.5 109 TYR A N 1
ATOM 798 C CA . TYR A 1 109 ? 1.931 25.734 27.062 1 97.5 109 TYR A CA 1
ATOM 799 C C . TYR A 1 109 ? 0.85 24.875 26.438 1 97.5 109 TYR A C 1
ATOM 801 O O . TYR A 1 109 ? -0.11 24.484 27.109 1 97.5 109 TYR A O 1
ATOM 809 N N . ARG A 1 110 ? 1.007 24.609 25.156 1 97.62 110 ARG A N 1
ATOM 810 C CA . ARG A 1 110 ? 0.056 23.781 24.438 1 97.62 110 ARG A CA 1
ATOM 811 C C . ARG A 1 110 ? 0.424 22.297 24.562 1 97.62 110 ARG A C 1
ATOM 813 O O . ARG A 1 110 ? 1.567 21.922 24.312 1 97.62 110 ARG A O 1
ATOM 820 N N . ILE A 1 111 ? -0.553 21.5 25.016 1 98.06 111 ILE A N 1
ATOM 821 C CA . ILE A 1 111 ? -0.38 20.062 25.125 1 98.06 111 ILE A CA 1
ATOM 822 C C . ILE A 1 111 ? -1.274 19.359 24.094 1 98.06 111 ILE A C 1
ATOM 824 O O . ILE A 1 111 ? -2.5 19.484 24.141 1 98.06 111 ILE A O 1
ATOM 828 N N . SER A 1 112 ? -0.65 18.656 23.172 1 97.12 112 SER A N 1
ATOM 829 C CA . SER A 1 112 ? -1.39 17.953 22.125 1 97.12 112 SER A CA 1
ATOM 830 C C . SER A 1 112 ? -2.283 16.875 22.703 1 97.12 112 SER A C 1
ATOM 832 O O . SER A 1 112 ? -1.897 16.188 23.656 1 97.12 112 SER A O 1
ATOM 834 N N . THR A 1 113 ? -3.436 16.766 22.156 1 95.5 113 THR A N 1
ATOM 835 C CA . THR A 1 113 ? -4.359 15.695 22.5 1 95.5 113 THR A CA 1
ATOM 836 C C . THR A 1 113 ? -4.438 14.664 21.375 1 95.5 113 THR A C 1
ATOM 838 O O . THR A 1 113 ? -4.355 15.016 20.203 1 95.5 113 THR A O 1
ATOM 841 N N . MET A 1 114 ? -4.578 13.406 21.75 1 96.81 114 MET A N 1
ATOM 842 C CA . MET A 1 114 ? -4.664 12.32 20.781 1 96.81 114 MET A CA 1
ATOM 843 C C . MET A 1 114 ? -6.082 11.758 20.719 1 96.81 114 MET A C 1
ATOM 845 O O . MET A 1 114 ? -6.84 11.859 21.672 1 96.81 114 MET A O 1
ATOM 849 N N . VAL A 1 115 ? -6.488 11.273 19.562 1 96.69 115 VAL A N 1
ATOM 850 C CA . VAL A 1 115 ? -7.754 10.555 19.453 1 96.69 115 VAL A CA 1
ATOM 851 C C . VAL A 1 115 ? -7.684 9.273 20.281 1 96.69 115 VAL A C 1
ATOM 853 O O . VAL A 1 115 ? -6.773 8.461 20.094 1 96.69 115 VAL A O 1
ATOM 856 N N . GLU A 1 116 ? -8.594 9.102 21.156 1 95.38 116 GLU A N 1
ATOM 857 C CA . GLU A 1 116 ? -8.586 7.957 22.062 1 95.38 116 GLU A CA 1
ATOM 858 C C . GLU A 1 116 ? -8.688 6.645 21.281 1 95.38 116 GLU A C 1
ATOM 860 O O . GLU A 1 116 ? -9.477 6.527 20.344 1 95.38 116 GLU A O 1
ATOM 865 N N . GLY A 1 117 ? -7.855 5.688 21.672 1 96.25 117 GLY A N 1
ATOM 866 C CA . GLY A 1 117 ? -7.992 4.32 21.188 1 96.25 117 GLY A CA 1
ATOM 867 C C . GLY A 1 117 ? -7.324 4.094 19.844 1 96.25 117 GLY A C 1
ATOM 868 O O . GLY A 1 117 ? -7.445 3.016 19.266 1 96.25 117 GLY A O 1
ATOM 869 N N . VAL A 1 118 ? -6.711 5.055 19.312 1 97.62 118 VAL A N 1
ATOM 870 C CA . VAL A 1 118 ? -6.059 4.887 18.016 1 97.62 118 VAL A CA 1
ATOM 871 C C . VAL A 1 118 ? -4.602 4.473 18.234 1 97.62 118 VAL A C 1
ATOM 873 O O . VAL A 1 118 ? -3.777 5.281 18.672 1 97.62 118 VAL A O 1
ATOM 876 N N . THR A 1 119 ? -4.32 3.254 17.969 1 98.25 119 THR A N 1
ATOM 877 C CA . THR A 1 119 ? -2.988 2.666 18.047 1 98.25 119 THR A CA 1
ATOM 878 C C . THR A 1 119 ? -2.451 2.354 16.641 1 98.25 119 THR A C 1
ATOM 880 O O . THR A 1 119 ? -3.18 2.455 15.656 1 98.25 119 THR A O 1
ATOM 883 N N . ALA A 1 120 ? -1.187 1.973 16.594 1 98.38 120 ALA A N 1
ATOM 884 C CA . ALA A 1 120 ? -0.604 1.528 15.32 1 98.38 120 ALA A CA 1
ATOM 885 C C . ALA A 1 120 ? -1.373 0.339 14.758 1 98.38 120 ALA A C 1
ATOM 887 O O . ALA A 1 120 ? -1.632 0.278 13.547 1 98.38 120 ALA A O 1
ATOM 888 N N . ARG A 1 121 ? -1.753 -0.585 15.57 1 97.5 121 ARG A N 1
ATOM 889 C CA . ARG A 1 121 ? -2.51 -1.758 15.148 1 97.5 121 ARG A CA 1
ATOM 890 C C . ARG A 1 121 ? -3.852 -1.354 14.547 1 97.5 121 ARG A C 1
ATOM 892 O O . ARG A 1 121 ? -4.262 -1.889 13.516 1 97.5 121 ARG A O 1
ATOM 899 N N . LYS A 1 122 ? -4.535 -0.449 15.211 1 97.88 122 LYS A N 1
ATOM 900 C CA . LYS A 1 122 ? -5.82 0.016 14.695 1 97.88 122 LYS A CA 1
ATOM 901 C C . LYS A 1 122 ? -5.645 0.694 13.336 1 97.88 122 LYS A C 1
ATOM 903 O O . LYS A 1 122 ? -6.453 0.489 12.43 1 97.88 122 LYS A O 1
ATOM 908 N N . VAL A 1 123 ? -4.617 1.514 13.211 1 98.5 123 VAL A N 1
ATOM 909 C CA . VAL A 1 123 ? -4.301 2.178 11.953 1 98.5 123 VAL A CA 1
ATOM 910 C C . VAL A 1 123 ? -4.098 1.134 10.859 1 98.5 123 VAL A C 1
ATOM 912 O O . VAL A 1 123 ? -4.613 1.286 9.75 1 98.5 123 VAL A O 1
ATOM 915 N N . ARG A 1 124 ? -3.43 0.078 11.156 1 97.31 124 ARG A N 1
ATOM 916 C CA . ARG A 1 124 ? -3.217 -1.014 10.211 1 97.31 124 ARG A CA 1
ATOM 917 C C . ARG A 1 124 ? -4.531 -1.71 9.875 1 97.31 124 ARG A C 1
ATOM 919 O O . ARG A 1 124 ? -4.777 -2.057 8.719 1 97.31 124 ARG A O 1
ATOM 926 N N . GLU A 1 125 ? -5.387 -1.916 10.844 1 97.25 125 GLU A N 1
ATOM 927 C CA . GLU A 1 125 ? -6.676 -2.57 10.648 1 97.25 125 GLU A CA 1
ATOM 928 C C . GLU A 1 125 ? -7.562 -1.763 9.703 1 97.25 125 GLU A C 1
ATOM 930 O O . GLU A 1 125 ? -8.445 -2.32 9.039 1 97.25 125 GLU A O 1
ATOM 935 N N . TRP A 1 126 ? -7.289 -0.49 9.641 1 97.75 126 TRP A N 1
ATOM 936 C CA . TRP A 1 126 ? -8.055 0.374 8.758 1 97.75 126 TRP A CA 1
ATOM 937 C C . TRP A 1 126 ? -7.465 0.379 7.352 1 97.75 126 TRP A C 1
ATOM 939 O O . TRP A 1 126 ? -7.93 1.112 6.477 1 97.75 126 TRP A O 1
ATOM 949 N N . GLY A 1 127 ? -6.375 -0.383 7.129 1 97.5 127 GLY A N 1
ATOM 950 C CA . GLY A 1 127 ? -5.789 -0.506 5.805 1 97.5 127 GLY A CA 1
ATOM 951 C C . GLY A 1 127 ? -4.898 0.665 5.438 1 97.5 127 GLY A C 1
ATOM 952 O O . GLY A 1 127 ? -4.621 0.892 4.258 1 97.5 127 GLY A O 1
ATOM 953 N N . ALA A 1 128 ? -4.488 1.396 6.461 1 98.56 128 ALA A N 1
ATOM 954 C CA . ALA A 1 128 ? -3.711 2.602 6.191 1 98.56 128 ALA A CA 1
ATOM 955 C C . ALA A 1 128 ? -2.258 2.258 5.871 1 98.56 128 ALA A C 1
ATOM 957 O O . ALA A 1 128 ? -1.752 1.217 6.301 1 98.56 128 ALA A O 1
ATOM 958 N N . THR A 1 129 ? -1.573 3.105 5.109 1 98.62 129 THR A N 1
ATOM 959 C CA . THR A 1 129 ? -0.15 3.039 4.801 1 98.62 129 THR A CA 1
ATOM 960 C C . THR A 1 129 ? 0.688 3.373 6.031 1 98.62 129 THR A C 1
ATOM 962 O O . THR A 1 129 ? 1.79 2.848 6.199 1 98.62 129 THR A O 1
ATOM 965 N N . GLY A 1 130 ? 0.19 4.219 6.875 1 98.81 130 GLY A N 1
ATOM 966 C CA . GLY A 1 130 ? 0.858 4.664 8.086 1 98.81 130 GLY A CA 1
ATOM 967 C C . GLY A 1 130 ? 0.059 5.691 8.867 1 98.81 130 GLY A C 1
ATOM 968 O O . GLY A 1 130 ? -1.134 5.879 8.617 1 98.81 130 GLY A O 1
ATOM 969 N N . GLY A 1 131 ? 0.691 6.246 9.859 1 98.88 131 GLY A N 1
ATOM 970 C CA . GLY A 1 131 ? 0.082 7.273 10.695 1 98.88 131 GLY A CA 1
ATOM 971 C C . GLY A 1 131 ? 0.849 8.586 10.68 1 98.88 131 GLY A C 1
ATOM 972 O O . GLY A 1 131 ? 1.97 8.648 10.172 1 98.88 131 GLY A O 1
ATOM 973 N N . LYS A 1 132 ? 0.234 9.609 11.125 1 98.88 132 LYS A N 1
ATOM 974 C CA . LYS A 1 132 ? 0.848 10.906 11.383 1 98.88 132 LYS A CA 1
ATOM 975 C C . LYS A 1 132 ? 0.52 11.406 12.789 1 98.88 132 LYS A C 1
ATOM 977 O O . LYS A 1 132 ? -0.646 11.414 13.195 1 98.88 132 LYS A O 1
ATOM 982 N N . ILE A 1 133 ? 1.487 11.75 13.562 1 98.69 133 ILE A N 1
ATOM 983 C CA . ILE A 1 133 ? 1.281 12.391 14.859 1 98.69 133 ILE A CA 1
ATOM 984 C C . ILE A 1 133 ? 1.684 13.859 14.781 1 98.69 133 ILE A C 1
ATOM 986 O O . ILE A 1 133 ? 2.664 14.211 14.117 1 98.69 133 ILE A O 1
ATOM 990 N N . MET A 1 134 ? 0.967 14.688 15.422 1 98.12 134 MET A N 1
ATOM 991 C CA . MET A 1 134 ? 1.313 16.109 15.539 1 98.12 134 MET A CA 1
ATOM 992 C C . MET A 1 134 ? 1.426 16.516 17 1 98.12 134 MET A C 1
ATOM 994 O O . MET A 1 134 ? 0.516 16.266 17.797 1 98.12 134 MET A O 1
ATOM 998 N N . ILE A 1 135 ? 2.498 17.062 17.406 1 98.06 135 ILE A N 1
ATOM 999 C CA . ILE A 1 135 ? 2.676 17.594 18.75 1 98.06 135 ILE A CA 1
ATOM 1000 C C . ILE A 1 135 ? 3.092 19.062 18.672 1 98.06 135 ILE A C 1
ATOM 1002 O O . ILE A 1 135 ? 3.637 19.516 17.656 1 98.06 135 ILE A O 1
ATOM 1006 N N . TYR A 1 136 ? 2.861 19.797 19.781 1 98.19 136 TYR A N 1
ATOM 1007 C CA . TYR A 1 136 ? 3.316 21.188 19.906 1 98.19 136 TYR A CA 1
ATOM 1008 C C . TYR A 1 136 ? 4.652 21.25 20.625 1 98.19 136 TYR A C 1
ATOM 1010 O O . TYR A 1 136 ? 4.855 20.562 21.625 1 98.19 136 TYR A O 1
ATOM 1018 N N . LEU A 1 137 ? 5.504 22.109 20.094 1 98.5 137 LEU A N 1
ATOM 1019 C CA . LEU A 1 137 ? 6.801 22.297 20.75 1 98.5 137 LEU A CA 1
ATOM 1020 C C . LEU A 1 137 ? 7.18 23.766 20.812 1 98.5 137 LEU A C 1
ATOM 1022 O O . LEU A 1 137 ? 6.914 24.531 19.875 1 98.5 137 LEU A O 1
ATOM 1026 N N . ARG A 1 138 ? 7.73 24.141 21.859 1 98.38 138 ARG A N 1
ATOM 1027 C CA . ARG A 1 138 ? 8.547 25.344 22.047 1 98.38 138 ARG A CA 1
ATOM 1028 C C . ARG A 1 138 ? 9.945 24.969 22.531 1 98.38 138 ARG A C 1
ATOM 1030 O O . ARG A 1 138 ? 10.234 25.047 23.734 1 98.38 138 ARG A O 1
ATOM 1037 N N . PRO A 1 139 ? 10.797 24.625 21.562 1 97.69 139 PRO A N 1
ATOM 1038 C CA . PRO A 1 139 ? 12.086 24.047 21.922 1 97.69 139 PRO A CA 1
ATOM 1039 C C . PRO A 1 139 ? 12.922 24.969 22.812 1 97.69 139 PRO A C 1
ATOM 1041 O O . PRO A 1 139 ? 13.836 24.516 23.5 1 97.69 139 PRO A O 1
ATOM 1044 N N . ASP A 1 140 ? 12.633 26.234 22.781 1 97.31 140 ASP A N 1
ATOM 1045 C CA . ASP A 1 140 ? 13.359 27.203 23.609 1 97.31 140 ASP A CA 1
ATOM 1046 C C . ASP A 1 140 ? 12.828 27.203 25.031 1 97.31 140 ASP A C 1
ATOM 1048 O O . ASP A 1 140 ? 13.367 27.891 25.906 1 97.31 140 ASP A O 1
ATOM 1052 N N . ARG A 1 141 ? 11.805 26.516 25.297 1 97.19 141 ARG A N 1
ATOM 1053 C CA . ARG A 1 141 ? 11.211 26.344 26.625 1 97.19 141 ARG A CA 1
ATOM 1054 C C . ARG A 1 141 ? 11.141 24.875 27 1 97.19 141 ARG A C 1
ATOM 1056 O O . ARG A 1 141 ? 10.086 24.234 26.844 1 97.19 141 ARG A O 1
ATOM 1063 N N . PRO A 1 142 ? 12.172 24.328 27.609 1 96.75 142 PRO A N 1
ATOM 1064 C CA . PRO A 1 142 ? 12.242 22.891 27.859 1 96.75 142 PRO A CA 1
ATOM 1065 C C . PRO A 1 142 ? 11.023 22.344 28.594 1 96.75 142 PRO A C 1
ATOM 1067 O O . PRO A 1 142 ? 10.492 21.297 28.234 1 96.75 142 PRO A O 1
ATOM 1070 N N . ASP A 1 143 ? 10.477 23.094 29.547 1 96.81 143 ASP A N 1
ATOM 1071 C CA . ASP A 1 143 ? 9.359 22.625 30.375 1 96.81 143 ASP A CA 1
ATOM 1072 C C . ASP A 1 143 ? 8.086 22.516 29.531 1 96.81 143 ASP A C 1
ATOM 1074 O O . ASP A 1 143 ? 7.184 21.75 29.875 1 96.81 143 ASP A O 1
ATOM 1078 N N . ALA A 1 144 ? 8.008 23.219 28.453 1 97.69 144 ALA A N 1
ATOM 1079 C CA . ALA A 1 144 ? 6.816 23.266 27.609 1 97.69 144 ALA A CA 1
ATOM 1080 C C . ALA A 1 144 ? 6.652 21.953 26.844 1 97.69 144 ALA A C 1
ATOM 1082 O O . ALA A 1 144 ? 5.582 21.688 26.281 1 97.69 144 ALA A O 1
ATOM 1083 N N . ASN A 1 145 ? 7.68 21.109 26.828 1 98.5 145 ASN A N 1
ATOM 1084 C CA . ASN A 1 145 ? 7.734 20.047 25.828 1 98.5 145 ASN A CA 1
ATOM 1085 C C . ASN A 1 145 ? 7.637 18.672 26.469 1 98.5 145 ASN A C 1
ATOM 1087 O O . ASN A 1 145 ? 7.43 17.672 25.781 1 98.5 145 ASN A O 1
ATOM 1091 N N . THR A 1 146 ? 7.773 18.578 27.766 1 98.12 146 THR A N 1
ATOM 1092 C CA . THR A 1 146 ? 7.949 17.312 28.469 1 98.12 146 THR A CA 1
ATOM 1093 C C . THR A 1 146 ? 6.812 16.344 28.141 1 98.12 146 THR A C 1
ATOM 1095 O O . THR A 1 146 ? 7.051 15.227 27.688 1 98.12 146 THR A O 1
ATOM 1098 N N . ARG A 1 147 ? 5.602 16.781 28.281 1 98.25 147 ARG A N 1
ATOM 1099 C CA . ARG A 1 147 ? 4.449 15.906 28.078 1 98.25 147 ARG A CA 1
ATOM 1100 C C . ARG A 1 147 ? 4.309 15.523 26.609 1 98.25 147 ARG A C 1
ATOM 1102 O O . ARG A 1 147 ? 4.031 14.359 26.297 1 98.25 147 ARG A O 1
ATOM 1109 N N . ASN A 1 148 ? 4.48 16.5 25.75 1 98.56 148 ASN A N 1
ATOM 1110 C CA . ASN A 1 148 ? 4.367 16.234 24.312 1 98.56 148 ASN A CA 1
ATOM 1111 C C . ASN A 1 148 ? 5.445 15.273 23.844 1 98.56 148 ASN A C 1
ATOM 1113 O O . ASN A 1 148 ? 5.176 14.383 23.031 1 98.56 148 ASN A O 1
ATOM 1117 N N . LEU A 1 149 ? 6.664 15.398 24.312 1 98.81 149 LEU A N 1
ATOM 1118 C CA . LEU A 1 149 ? 7.754 14.523 23.906 1 98.81 149 LEU A CA 1
ATOM 1119 C C . LEU A 1 149 ? 7.555 13.109 24.453 1 98.81 149 LEU A C 1
ATOM 1121 O O . LEU A 1 149 ? 7.922 12.133 23.797 1 98.81 149 LEU A O 1
ATOM 1125 N N . GLU A 1 150 ? 6.977 13.016 25.625 1 98.69 150 GLU A N 1
ATOM 1126 C CA . GLU A 1 150 ? 6.633 11.703 26.156 1 98.69 150 GLU A CA 1
ATOM 1127 C C . GLU A 1 150 ? 5.59 11.008 25.281 1 98.69 150 GLU A C 1
ATOM 1129 O O . GLU A 1 150 ? 5.719 9.82 24.984 1 98.69 150 GLU A O 1
ATOM 1134 N N . THR A 1 151 ? 4.566 11.758 24.938 1 98.38 151 THR A N 1
ATOM 1135 C CA . THR A 1 151 ? 3.549 11.227 24.031 1 98.38 151 THR A CA 1
ATOM 1136 C C . THR A 1 151 ? 4.176 10.781 22.719 1 98.38 151 THR A C 1
ATOM 1138 O O . THR A 1 151 ? 3.895 9.688 22.219 1 98.38 151 THR A O 1
ATOM 1141 N N . LEU A 1 152 ? 5.055 11.586 22.188 1 98.81 152 LEU A N 1
ATOM 1142 C CA . LEU A 1 152 ? 5.723 11.273 20.922 1 98.81 152 LEU A CA 1
ATOM 1143 C C . LEU A 1 152 ? 6.52 9.977 21.031 1 98.81 152 LEU A C 1
ATOM 1145 O O . LEU A 1 152 ? 6.418 9.102 20.172 1 98.81 152 LEU A O 1
ATOM 1149 N N . ARG A 1 153 ? 7.285 9.867 22.078 1 98.69 153 ARG A N 1
ATOM 1150 C CA . ARG A 1 153 ? 8.102 8.68 22.297 1 98.69 153 ARG A CA 1
ATOM 1151 C C . ARG A 1 153 ? 7.234 7.422 22.344 1 98.69 153 ARG A C 1
ATOM 1153 O O . ARG A 1 153 ? 7.574 6.402 21.734 1 98.69 153 ARG A O 1
ATOM 1160 N N . THR A 1 154 ? 6.148 7.512 23.062 1 98.62 154 THR A N 1
ATOM 1161 C CA . THR A 1 154 ? 5.234 6.383 23.203 1 98.62 154 THR A CA 1
ATOM 1162 C C . THR A 1 154 ? 4.652 5.98 21.859 1 98.62 154 THR A C 1
ATOM 1164 O O . THR A 1 154 ? 4.609 4.793 21.531 1 98.62 154 THR A O 1
ATOM 1167 N N . VAL A 1 155 ? 4.234 6.934 21.078 1 98.81 155 VAL A N 1
ATOM 1168 C CA . VAL A 1 155 ? 3.623 6.66 19.781 1 98.81 155 VAL A CA 1
ATOM 1169 C C . VAL A 1 155 ? 4.676 6.102 18.828 1 98.81 155 VAL A C 1
ATOM 1171 O O . VAL A 1 155 ? 4.406 5.156 18.078 1 98.81 155 VAL A O 1
ATOM 1174 N N . ILE A 1 156 ? 5.891 6.676 18.812 1 98.81 156 ILE A N 1
ATOM 1175 C CA . ILE A 1 156 ? 6.965 6.191 17.953 1 98.81 156 ILE A CA 1
ATOM 1176 C C . ILE A 1 156 ? 7.258 4.727 18.266 1 98.81 156 ILE A C 1
ATOM 1178 O O . ILE A 1 156 ? 7.422 3.908 17.359 1 98.81 156 ILE A O 1
ATOM 1182 N N . GLN A 1 157 ? 7.277 4.367 19.531 1 98.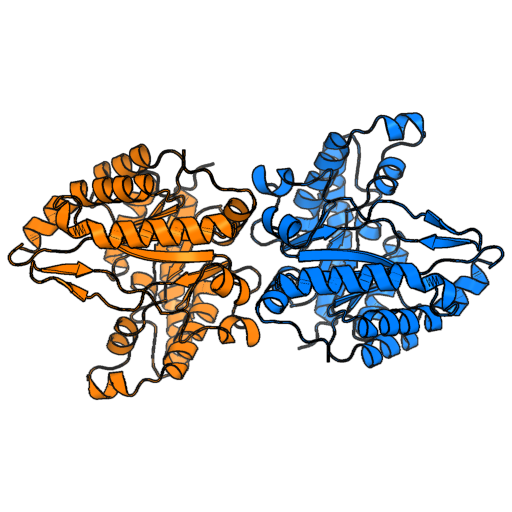62 157 GLN A N 1
ATOM 1183 C CA . GLN A 1 157 ? 7.527 2.986 19.938 1 98.62 157 GLN A CA 1
ATOM 1184 C C . GLN A 1 157 ? 6.398 2.064 19.484 1 98.62 157 GLN A C 1
ATOM 1186 O O . GLN A 1 157 ? 6.648 0.953 19.016 1 98.62 157 GLN A O 1
ATOM 1191 N N . ASP A 1 158 ? 5.195 2.502 19.688 1 98.75 158 ASP A N 1
ATOM 1192 C CA . ASP A 1 158 ? 4.031 1.737 19.25 1 98.75 158 ASP A CA 1
ATOM 1193 C C . ASP A 1 158 ? 4.102 1.417 17.766 1 98.75 158 ASP A C 1
ATOM 1195 O O . ASP A 1 158 ? 3.934 0.263 17.359 1 98.75 158 ASP A O 1
ATOM 1199 N N . PHE A 1 159 ? 4.402 2.402 16.953 1 98.75 159 PHE A N 1
ATOM 1200 C CA . PHE A 1 159 ? 4.453 2.225 15.5 1 98.75 159 PHE A CA 1
ATOM 1201 C C . PHE A 1 159 ? 5.668 1.395 15.102 1 98.75 159 PHE A C 1
ATOM 1203 O O . PHE A 1 159 ? 5.602 0.601 14.156 1 98.75 159 PHE A O 1
ATOM 1210 N N . ALA A 1 160 ? 6.785 1.572 15.781 1 97.69 160 ALA A N 1
ATOM 1211 C CA . ALA A 1 160 ? 7.965 0.753 15.523 1 97.69 160 ALA A CA 1
ATOM 1212 C C . ALA A 1 160 ? 7.672 -0.724 15.766 1 97.69 160 ALA A C 1
ATOM 1214 O O . ALA A 1 160 ? 8.086 -1.584 14.984 1 97.69 160 ALA A O 1
ATOM 1215 N N . GLN A 1 161 ? 6.93 -1.012 16.797 1 96.69 161 GLN A N 1
ATOM 1216 C CA . GLN A 1 161 ? 6.598 -2.389 17.141 1 96.69 161 GLN A CA 1
ATOM 1217 C C . GLN A 1 161 ? 5.711 -3.025 16.078 1 96.69 161 GLN A C 1
ATOM 1219 O O . GLN A 1 161 ? 5.758 -4.238 15.859 1 96.69 161 GLN A O 1
ATOM 1224 N N . GLU A 1 162 ? 4.977 -2.24 15.414 1 96.25 162 GLU A N 1
ATOM 1225 C CA . GLU A 1 162 ? 4.059 -2.715 14.383 1 96.25 162 GLU A CA 1
ATOM 1226 C C . GLU A 1 162 ? 4.691 -2.633 13 1 96.25 162 GLU A C 1
ATOM 1228 O O . GLU A 1 162 ? 4.066 -2.996 12 1 96.25 162 GLU A O 1
ATOM 1233 N N . ASP A 1 163 ? 5.961 -2.148 12.875 1 95.69 163 ASP A N 1
ATOM 1234 C CA . ASP A 1 163 ? 6.637 -1.904 11.602 1 95.69 163 ASP A CA 1
ATOM 1235 C C . ASP A 1 163 ? 5.762 -1.083 10.664 1 95.69 163 ASP A C 1
ATOM 1237 O O . ASP A 1 163 ? 5.598 -1.436 9.492 1 95.69 163 ASP A O 1
ATOM 1241 N N . LEU A 1 164 ? 5.133 -0.113 11.203 1 98.38 164 LEU A N 1
ATOM 1242 C CA . LEU A 1 164 ? 4.227 0.754 10.461 1 98.38 164 LEU A CA 1
ATOM 1243 C C . LEU A 1 164 ? 4.781 2.172 10.367 1 98.38 164 LEU A C 1
ATOM 1245 O O . LEU A 1 164 ? 5.301 2.703 11.352 1 98.38 164 LEU A O 1
ATOM 1249 N N . LEU A 1 165 ? 4.711 2.777 9.203 1 98.81 165 LEU A N 1
ATOM 1250 C CA . LEU A 1 165 ? 5.266 4.105 8.953 1 98.81 165 LEU A CA 1
ATOM 1251 C C . LEU A 1 165 ? 4.605 5.148 9.852 1 98.81 165 LEU A C 1
ATOM 1253 O O . LEU A 1 165 ? 3.383 5.137 10.023 1 98.81 165 LEU A O 1
ATOM 1257 N N . LEU A 1 166 ? 5.363 6.043 10.414 1 98.94 166 LEU A N 1
ATOM 1258 C CA . LEU A 1 166 ? 4.867 7.18 11.18 1 98.94 166 LEU A CA 1
ATOM 1259 C C . LEU A 1 166 ? 5.52 8.477 10.719 1 98.94 166 LEU A C 1
ATOM 1261 O O . LEU A 1 166 ? 6.746 8.594 10.711 1 98.94 166 LEU A O 1
ATOM 1265 N N . VAL A 1 167 ? 4.711 9.391 10.258 1 98.94 167 VAL A N 1
ATOM 1266 C CA . VAL A 1 167 ? 5.16 10.75 10 1 98.94 167 VAL A CA 1
ATOM 1267 C C . VAL A 1 167 ? 5.031 11.594 11.273 1 98.94 167 VAL A C 1
ATOM 1269 O O . VAL A 1 167 ? 3.971 11.617 11.898 1 98.94 167 VAL A O 1
ATOM 1272 N N . VAL A 1 168 ? 6.098 12.203 11.664 1 98.94 168 VAL A N 1
ATOM 1273 C CA . VAL A 1 168 ? 6.113 13.023 12.875 1 98.94 168 VAL A CA 1
ATOM 1274 C C . VAL A 1 168 ? 6.027 14.5 12.5 1 98.94 168 VAL A C 1
ATOM 1276 O O . VAL A 1 168 ? 6.891 15.016 11.789 1 98.94 168 VAL A O 1
ATOM 1279 N N . GLU A 1 169 ? 5 15.094 12.984 1 98.75 169 GLU A N 1
ATOM 1280 C CA . GLU A 1 169 ? 4.77 16.516 12.789 1 98.75 169 GLU A CA 1
ATOM 1281 C C . GLU A 1 169 ? 4.895 17.297 14.094 1 98.75 169 GLU A C 1
ATOM 1283 O O . GLU A 1 169 ? 4.406 16.844 15.133 1 98.75 169 GLU A O 1
ATOM 1288 N N . PHE A 1 170 ? 5.547 18.406 14.008 1 98.12 170 PHE A N 1
ATOM 1289 C CA . PHE A 1 170 ? 5.422 19.328 15.133 1 98.12 170 PHE A CA 1
ATOM 1290 C C . PHE A 1 170 ? 5.09 20.734 14.648 1 98.12 170 PHE A C 1
ATOM 1292 O O . PHE A 1 170 ? 5.445 21.109 13.523 1 98.12 170 PHE A O 1
ATOM 1299 N N . LEU A 1 171 ? 4.363 21.438 15.438 1 97.25 171 LEU A N 1
ATOM 1300 C CA . LEU A 1 171 ? 4.098 22.859 15.273 1 97.25 171 LEU A CA 1
ATOM 1301 C C . LEU A 1 171 ? 4.672 23.656 16.438 1 97.25 171 LEU A C 1
ATOM 1303 O O . LEU A 1 171 ? 4.699 23.172 17.578 1 97.25 171 LEU A O 1
ATOM 1307 N N . THR A 1 172 ? 5.164 24.734 16.109 1 97.44 172 THR A N 1
ATOM 1308 C CA . THR A 1 172 ? 5.477 25.688 17.172 1 97.44 172 THR A CA 1
ATOM 1309 C C . THR A 1 172 ? 4.387 26.734 17.281 1 97.44 172 THR A C 1
ATOM 1311 O O . THR A 1 172 ? 3.422 26.734 16.516 1 97.44 172 THR A O 1
ATOM 1314 N N . TYR A 1 173 ? 4.457 27.562 18.344 1 96.5 173 TYR A N 1
ATOM 1315 C CA . TYR A 1 173 ? 3.377 28.5 18.609 1 96.5 173 TYR A CA 1
ATOM 1316 C C . TYR A 1 173 ? 3.885 29.703 19.391 1 96.5 173 TYR A C 1
ATOM 1318 O O . TYR A 1 173 ? 4.938 29.641 20.031 1 96.5 173 TYR A O 1
ATOM 1326 N N . SER A 1 174 ? 3.17 30.781 19.219 1 96.06 174 SER A N 1
ATOM 1327 C CA . SER A 1 174 ? 3.518 31.969 19.984 1 96.06 174 SER A CA 1
ATOM 1328 C C . SER A 1 174 ? 3.117 31.828 21.438 1 96.06 174 SER A C 1
ATOM 1330 O O . SER A 1 174 ? 2.041 31.297 21.75 1 96.06 174 SER A O 1
ATOM 1332 N N . LEU A 1 175 ? 3.998 32.219 22.359 1 95.38 175 LEU A N 1
ATOM 1333 C CA . LEU A 1 175 ? 3.691 32.25 23.781 1 95.38 175 LEU A CA 1
ATOM 1334 C C . LEU A 1 175 ? 2.822 33.438 24.141 1 95.38 175 LEU A C 1
ATOM 1336 O O . LEU A 1 175 ? 2.705 34.375 23.344 1 95.38 175 LEU A O 1
ATOM 1340 N N . GLU A 1 176 ? 2.324 33.312 25.453 1 90.44 176 GLU A N 1
ATOM 1341 C CA . GLU A 1 176 ? 1.54 34.438 25.922 1 90.44 176 GLU A CA 1
ATOM 1342 C C . GLU A 1 176 ? 2.377 35.719 25.938 1 90.44 176 GLU A C 1
ATOM 1344 O O . GLU A 1 176 ? 3.52 35.719 26.406 1 90.44 176 GLU A O 1
ATOM 1349 N N . ASN A 1 177 ? 2.061 36.844 25.344 1 89.12 177 ASN A N 1
ATOM 1350 C CA . ASN A 1 177 ? 2.695 38.156 25.312 1 89.12 177 ASN A CA 1
ATOM 1351 C C . ASN A 1 177 ? 3.838 38.188 24.312 1 89.12 177 ASN A C 1
ATOM 1353 O O . ASN A 1 177 ? 4.68 39.094 24.359 1 89.12 177 ASN A O 1
ATOM 1357 N N . GLU A 1 178 ? 4.016 37.094 23.656 1 94.94 178 GLU A N 1
ATOM 1358 C CA . GLU A 1 178 ? 4.965 37.125 22.547 1 94.94 178 GLU A CA 1
ATOM 1359 C C . GLU A 1 178 ? 4.328 37.688 21.281 1 94.94 178 GLU A C 1
ATOM 1361 O O . GLU A 1 178 ? 3.293 37.219 20.828 1 94.94 178 GLU A O 1
ATOM 1366 N N . SER A 1 179 ? 4.875 38.781 20.719 1 96.06 179 SER A N 1
ATOM 1367 C CA . SER A 1 179 ? 4.316 39.406 19.531 1 96.06 179 SER A CA 1
ATOM 1368 C C . SER A 1 179 ? 4.5 38.5 18.312 1 96.06 179 SER A C 1
ATOM 1370 O O . SER A 1 179 ? 5.398 37.656 18.281 1 96.06 179 SER A O 1
ATOM 1372 N N . ARG A 1 180 ? 3.674 38.688 17.328 1 93.62 180 ARG A N 1
ATOM 1373 C CA . ARG A 1 180 ? 3.789 37.938 16.078 1 93.62 180 ARG A CA 1
ATOM 1374 C C . ARG A 1 180 ? 5.156 38.156 15.445 1 93.62 180 ARG A C 1
ATOM 1376 O O . ARG A 1 180 ? 5.75 37.219 14.906 1 93.62 180 ARG A O 1
ATOM 1383 N N . GLU A 1 181 ? 5.555 39.281 15.492 1 95.19 181 GLU A N 1
ATOM 1384 C CA . GLU A 1 181 ? 6.848 39.625 14.914 1 95.19 181 GLU A CA 1
ATOM 1385 C C . GLU A 1 181 ? 7.988 38.906 15.617 1 95.19 181 GLU A C 1
ATOM 1387 O O . GLU A 1 181 ? 8.875 38.375 14.969 1 95.19 181 GLU A O 1
ATOM 1392 N N . THR A 1 182 ? 7.996 38.969 16.906 1 95.94 182 THR A N 1
ATOM 1393 C CA . THR A 1 182 ? 9.023 38.281 17.672 1 95.94 182 THR A CA 1
ATOM 1394 C C . THR A 1 182 ? 9 36.781 17.391 1 95.94 182 THR A C 1
ATOM 1396 O O . THR A 1 182 ? 10.047 36.188 17.141 1 95.94 182 THR A O 1
ATOM 1399 N N . TYR A 1 183 ? 7.848 36.25 17.422 1 95.94 183 TYR A N 1
ATOM 1400 C CA . TYR A 1 183 ? 7.691 34.812 17.156 1 95.94 183 TYR A CA 1
ATOM 1401 C C . TYR A 1 183 ? 8.234 34.469 15.781 1 95.94 183 TYR A C 1
ATOM 1403 O O . TYR A 1 183 ? 9.016 33.531 15.633 1 95.94 183 TYR A O 1
ATOM 1411 N N . THR A 1 184 ? 7.852 35.25 14.797 1 94.62 184 THR A N 1
ATOM 1412 C CA . THR A 1 184 ? 8.266 35 13.414 1 94.62 184 THR A CA 1
ATOM 1413 C C . THR A 1 184 ? 9.789 35.062 13.289 1 94.62 184 THR A C 1
ATOM 1415 O O . THR A 1 184 ? 10.383 34.25 12.57 1 94.62 184 THR A O 1
ATOM 1418 N N . ARG A 1 185 ? 10.406 35.906 14.016 1 95.44 185 ARG A N 1
ATOM 1419 C CA . ARG A 1 185 ? 11.852 36.062 13.977 1 95.44 185 ARG A CA 1
ATOM 1420 C C . ARG A 1 185 ? 12.555 34.875 14.609 1 95.44 185 ARG A C 1
ATOM 1422 O O . ARG A 1 185 ? 13.719 34.594 14.312 1 95.44 185 ARG A O 1
ATOM 1429 N N . LEU A 1 186 ? 11.867 34.156 15.438 1 96.56 186 LEU A N 1
ATOM 1430 C CA . LEU A 1 186 ? 12.469 33.062 16.172 1 96.56 186 LEU A CA 1
ATOM 1431 C C . LEU A 1 186 ? 12.352 31.75 15.391 1 96.56 186 LEU A C 1
ATOM 1433 O O . LEU A 1 186 ? 13.023 30.766 15.711 1 96.56 186 LEU A O 1
ATOM 1437 N N . LEU A 1 187 ? 11.562 31.75 14.352 1 96.56 187 LEU A N 1
ATOM 1438 C CA . LEU A 1 187 ? 11.227 30.516 13.648 1 96.56 187 LEU A CA 1
ATOM 1439 C C . LEU A 1 187 ? 12.484 29.844 13.117 1 96.56 187 LEU A C 1
ATOM 1441 O O . LEU A 1 187 ? 12.641 28.625 13.242 1 96.56 187 LEU A O 1
ATOM 1445 N N . PRO A 1 188 ? 13.453 30.547 12.555 1 97.75 188 PRO A N 1
ATOM 1446 C CA . PRO A 1 188 ? 14.656 29.906 12.016 1 97.75 188 PRO A CA 1
ATOM 1447 C C . PRO A 1 188 ? 15.469 29.172 13.094 1 97.75 188 PRO A C 1
ATOM 1449 O O . PRO A 1 188 ? 16.328 28.359 12.766 1 97.75 188 PRO A O 1
ATOM 1452 N N . GLU A 1 189 ? 15.227 29.484 14.336 1 97.75 189 GLU A N 1
ATOM 1453 C CA . GLU A 1 189 ? 15.875 28.781 15.438 1 97.75 189 GLU A CA 1
ATOM 1454 C C . GLU A 1 189 ? 14.969 27.688 16 1 97.75 189 GLU A C 1
ATOM 1456 O O . GLU A 1 189 ? 15.43 26.578 16.312 1 97.75 189 GLU A O 1
ATOM 1461 N N . LEU A 1 190 ? 13.719 27.984 16.109 1 98.38 190 LEU A N 1
ATOM 1462 C CA . LEU A 1 190 ? 12.766 27.078 16.75 1 98.38 190 LEU A CA 1
ATOM 1463 C C . LEU A 1 190 ? 12.57 25.828 15.914 1 98.38 190 LEU A C 1
ATOM 1465 O O . LEU A 1 190 ? 12.469 24.719 16.453 1 98.38 190 LEU A O 1
ATOM 1469 N N . ILE A 1 191 ? 12.547 25.969 14.586 1 98.69 191 ILE A N 1
ATOM 1470 C CA . ILE A 1 191 ? 12.164 24.859 13.734 1 98.69 191 ILE A CA 1
ATOM 1471 C C . ILE A 1 191 ? 13.297 23.828 13.695 1 98.69 191 ILE A C 1
ATOM 1473 O O . ILE A 1 191 ? 13.078 22.641 13.961 1 98.69 191 ILE A O 1
ATOM 1477 N N . PRO A 1 192 ? 14.578 24.219 13.438 1 98.69 192 PRO A N 1
ATOM 1478 C CA . PRO A 1 192 ? 15.648 23.219 13.531 1 98.69 192 PRO A CA 1
ATOM 1479 C C . PRO A 1 192 ? 15.734 22.578 14.906 1 98.69 192 PRO A C 1
ATOM 1481 O O . PRO A 1 192 ? 15.953 21.359 15.016 1 98.69 192 PRO A O 1
ATOM 1484 N N . ALA A 1 193 ? 15.57 23.344 15.953 1 98.69 193 ALA A N 1
ATOM 1485 C CA . ALA A 1 193 ? 15.633 22.797 17.312 1 98.69 193 ALA A CA 1
ATOM 1486 C C . ALA A 1 193 ? 14.508 21.781 17.547 1 98.69 193 ALA A C 1
ATOM 1488 O O . ALA A 1 193 ? 14.711 20.766 18.203 1 98.69 193 ALA A O 1
ATOM 1489 N N . GLY A 1 194 ? 13.328 22.078 17.062 1 98.75 194 GLY A N 1
ATOM 1490 C CA . GLY A 1 194 ? 12.227 21.141 17.141 1 98.75 194 GLY A CA 1
ATOM 1491 C C . GLY A 1 194 ? 12.484 19.844 16.391 1 98.75 194 GLY A C 1
ATOM 1492 O O . GLY A 1 194 ? 12.133 18.766 16.859 1 98.75 194 GLY A O 1
ATOM 1493 N N . CYS A 1 195 ? 13.102 19.969 15.195 1 98.81 195 CYS A N 1
ATOM 1494 C CA . CYS A 1 195 ? 13.484 18.797 14.438 1 98.81 195 CYS A CA 1
ATOM 1495 C C . CYS A 1 195 ? 14.406 17.891 15.25 1 98.81 195 CYS A C 1
ATOM 1497 O O . CYS A 1 195 ? 14.195 16.688 15.328 1 98.81 195 CYS A O 1
ATOM 1499 N N . GLN A 1 196 ? 15.383 18.531 15.867 1 98.56 196 GLN A N 1
ATOM 1500 C CA . GLN A 1 196 ? 16.328 17.766 16.688 1 98.56 196 GLN A CA 1
ATOM 1501 C C . GLN A 1 196 ? 15.609 17.047 17.812 1 98.56 196 GLN A C 1
ATOM 1503 O O . GLN A 1 196 ? 15.898 15.883 18.109 1 98.56 196 GLN A O 1
ATOM 1508 N N . ALA A 1 197 ? 14.727 17.734 18.453 1 98.75 197 ALA A N 1
ATOM 1509 C CA . ALA A 1 197 ? 13.977 17.141 19.562 1 98.75 197 ALA A CA 1
ATOM 1510 C C . ALA A 1 197 ? 13.203 15.914 19.094 1 98.75 197 ALA A C 1
ATOM 1512 O O . ALA A 1 197 ? 13.164 14.898 19.797 1 98.75 197 ALA A O 1
ATOM 1513 N N . CYS A 1 198 ? 12.57 15.984 17.938 1 98.81 198 CYS A N 1
ATOM 1514 C CA . CYS A 1 198 ? 11.812 14.859 17.406 1 98.81 198 CYS A CA 1
ATOM 1515 C C . CYS A 1 198 ? 12.734 13.711 17.016 1 98.81 198 CYS A C 1
ATOM 1517 O O . CYS A 1 198 ? 12.422 12.547 17.297 1 98.81 198 CYS A O 1
ATOM 1519 N N . ILE A 1 199 ? 13.859 14.016 16.406 1 98.75 199 ILE A N 1
ATOM 1520 C CA . ILE A 1 199 ? 14.836 13.016 15.992 1 98.75 199 ILE A CA 1
ATOM 1521 C C . ILE A 1 199 ? 15.383 12.281 17.219 1 98.75 199 ILE A C 1
ATOM 1523 O O . ILE A 1 199 ? 15.547 11.062 17.188 1 98.75 199 ILE A O 1
ATOM 1527 N N . ASP A 1 200 ? 15.57 13.023 18.312 1 98.44 200 ASP A N 1
ATOM 1528 C CA . ASP A 1 200 ? 16.078 12.438 19.547 1 98.44 200 ASP A CA 1
ATOM 1529 C C . ASP A 1 200 ? 15.102 11.414 20.109 1 98.44 200 ASP A C 1
ATOM 1531 O O . ASP A 1 200 ? 15.492 10.531 20.875 1 98.44 200 ASP A O 1
ATOM 1535 N N . GLN A 1 201 ? 13.805 11.562 19.75 1 98.56 201 GLN A N 1
ATOM 1536 C CA . GLN A 1 201 ? 12.82 10.602 20.25 1 98.56 201 GLN A CA 1
ATOM 1537 C C . GLN A 1 201 ? 12.711 9.398 19.312 1 98.56 201 GLN A C 1
ATOM 1539 O O . GLN A 1 201 ? 12.031 8.422 19.625 1 98.56 201 GLN A O 1
ATOM 1544 N N . GLY A 1 202 ? 13.273 9.492 18.078 1 98.5 202 GLY A N 1
ATOM 1545 C CA . GLY A 1 202 ? 13.266 8.344 17.188 1 98.5 202 GLY A CA 1
ATOM 1546 C C . GLY A 1 202 ? 12.516 8.586 15.898 1 98.5 202 GLY A C 1
ATOM 1547 O O . GLY A 1 202 ? 12.211 7.648 15.164 1 98.5 202 GLY A O 1
ATOM 1548 N N . ALA A 1 203 ? 12.211 9.836 15.562 1 98.81 203 ALA A N 1
ATOM 1549 C CA . ALA A 1 203 ? 11.477 10.148 14.344 1 98.81 203 ALA A CA 1
ATOM 1550 C C . ALA A 1 203 ? 12.25 9.703 13.109 1 98.81 203 ALA A C 1
ATOM 1552 O O . ALA A 1 203 ? 13.469 9.883 13.031 1 98.81 203 ALA A O 1
ATOM 1553 N N . LYS A 1 204 ? 11.539 9.156 12.117 1 98.81 204 LYS A N 1
ATOM 1554 C CA . LYS A 1 204 ? 12.172 8.656 10.898 1 98.81 204 LYS A CA 1
ATOM 1555 C C . LYS A 1 204 ? 11.695 9.43 9.672 1 98.81 204 LYS A C 1
ATOM 1557 O O . LYS A 1 204 ? 12.258 9.297 8.586 1 98.81 204 LYS A O 1
ATOM 1562 N N . VAL A 1 205 ? 10.633 10.203 9.742 1 98.88 205 VAL A N 1
ATOM 1563 C CA . VAL A 1 205 ? 10.086 11.117 8.75 1 98.88 205 VAL A CA 1
ATOM 1564 C C . VAL A 1 205 ? 9.516 12.352 9.438 1 98.88 205 VAL A C 1
ATOM 1566 O O . VAL A 1 205 ? 8.766 12.242 10.406 1 98.88 205 VAL A O 1
ATOM 1569 N N . LEU A 1 206 ? 9.852 13.516 8.93 1 98.94 206 LEU A N 1
ATOM 1570 C CA . LEU A 1 206 ? 9.414 14.742 9.586 1 98.94 206 LEU A CA 1
ATOM 1571 C C . LEU A 1 206 ? 8.508 15.555 8.664 1 98.94 206 LEU A C 1
ATOM 1573 O O . LEU A 1 206 ? 8.758 15.641 7.461 1 98.94 206 LEU A O 1
ATOM 1577 N N . LYS A 1 207 ? 7.477 16.016 9.203 1 98.94 207 LYS A N 1
ATOM 1578 C CA . LYS A 1 207 ? 6.602 17.031 8.641 1 98.94 207 LYS A CA 1
ATOM 1579 C C . LYS A 1 207 ? 6.688 18.328 9.453 1 98.94 207 LYS A C 1
ATOM 1581 O O . LYS A 1 207 ? 6.254 18.375 10.609 1 98.94 207 LYS A O 1
ATOM 1586 N N . ILE A 1 208 ? 7.188 19.422 8.805 1 98.81 208 ILE A N 1
ATOM 1587 C CA . ILE A 1 208 ? 7.527 20.562 9.648 1 98.81 208 ILE A CA 1
ATOM 1588 C C . ILE A 1 208 ? 7.039 21.859 9 1 98.81 208 ILE A C 1
ATOM 1590 O O . ILE A 1 208 ? 6.832 21.906 7.785 1 98.81 208 ILE A O 1
ATOM 1594 N N . PRO A 1 209 ? 6.859 22.891 9.797 1 98.25 209 PRO A N 1
ATOM 1595 C CA . PRO A 1 209 ? 6.613 24.219 9.219 1 98.25 209 PRO A CA 1
ATOM 1596 C C . PRO A 1 209 ? 7.809 24.75 8.422 1 98.25 209 PRO A C 1
ATOM 1598 O O . PRO A 1 209 ? 8.938 24.297 8.625 1 98.25 209 PRO A O 1
ATOM 1601 N N . TYR A 1 210 ? 7.484 25.641 7.484 1 98.38 210 TYR A N 1
ATOM 1602 C CA . TYR A 1 210 ? 8.57 26.312 6.789 1 98.38 210 TYR A CA 1
ATOM 1603 C C . TYR A 1 210 ? 9.531 26.969 7.777 1 98.38 210 TYR A C 1
ATOM 1605 O O . TYR A 1 210 ? 9.109 27.734 8.633 1 98.38 210 TYR A O 1
ATOM 1613 N N . PRO A 1 211 ? 10.766 26.688 7.711 1 98.25 211 PRO A N 1
ATOM 1614 C CA . PRO A 1 211 ? 11.734 27.141 8.719 1 98.25 211 PRO A CA 1
ATOM 1615 C C . PRO A 1 211 ? 11.938 28.656 8.695 1 98.25 211 PRO A C 1
ATOM 1617 O O . PRO A 1 211 ? 12.422 29.219 9.68 1 98.25 211 PRO A O 1
ATOM 1620 N N . GLY A 1 212 ? 11.594 29.312 7.555 1 96.94 212 GLY A N 1
ATOM 1621 C CA . GLY A 1 212 ? 11.594 30.766 7.57 1 96.94 212 GLY A CA 1
ATOM 1622 C C . GLY A 1 212 ? 12.641 31.375 6.648 1 96.94 212 GLY A C 1
ATOM 1623 O O . GLY A 1 212 ? 12.633 32.594 6.402 1 96.94 212 GLY A O 1
ATOM 1624 N N . SER A 1 213 ? 13.617 30.531 6.223 1 97.44 213 SER A N 1
ATOM 1625 C CA . SER A 1 213 ? 14.656 30.984 5.301 1 97.44 213 SER A CA 1
ATOM 1626 C C . SER A 1 213 ? 15.359 29.812 4.629 1 97.44 213 SER A C 1
ATOM 1628 O O . SER A 1 213 ? 15.258 28.672 5.094 1 97.44 213 SER A O 1
ATOM 1630 N N . ASP A 1 214 ? 16.062 30.094 3.545 1 98.31 214 ASP A N 1
ATOM 1631 C CA . ASP A 1 214 ? 16.891 29.094 2.885 1 98.31 214 ASP A CA 1
ATOM 1632 C C . ASP A 1 214 ? 17.922 28.5 3.846 1 98.31 214 ASP A C 1
ATOM 1634 O O . ASP A 1 214 ? 18.141 27.297 3.875 1 98.31 214 ASP A O 1
ATOM 1638 N N . GLU A 1 215 ? 18.516 29.406 4.609 1 98.5 215 GLU A N 1
ATOM 1639 C CA . GLU A 1 215 ? 19.547 28.984 5.539 1 98.5 215 GLU A CA 1
ATOM 1640 C C . GLU A 1 215 ? 19 28.047 6.605 1 98.5 215 GLU A C 1
ATOM 1642 O O . GLU A 1 215 ? 19.625 27.047 6.957 1 98.5 215 GLU A O 1
ATOM 1647 N N . ALA A 1 216 ? 17.875 28.375 7.09 1 98.56 216 ALA A N 1
ATOM 1648 C CA . ALA A 1 216 ? 17.25 27.531 8.102 1 98.56 216 ALA A CA 1
ATOM 1649 C C . ALA A 1 216 ? 16.844 26.188 7.516 1 98.56 216 ALA A C 1
ATOM 1651 O O . ALA A 1 216 ? 16.953 25.156 8.18 1 98.56 216 ALA A O 1
ATOM 1652 N N . CYS A 1 217 ? 16.359 26.172 6.289 1 98.75 217 CYS A N 1
ATOM 1653 C CA . CYS A 1 217 ? 16.047 24.922 5.605 1 98.75 217 CYS A CA 1
ATOM 1654 C C . CYS A 1 217 ? 17.297 24.047 5.457 1 98.75 217 CYS A C 1
ATOM 1656 O O . CYS A 1 217 ? 17.234 22.844 5.707 1 98.75 217 CYS A O 1
ATOM 1658 N N . ALA A 1 218 ? 18.328 24.641 5.059 1 98.81 218 ALA A N 1
ATOM 1659 C CA . ALA A 1 218 ? 19.594 23.922 4.922 1 98.81 218 ALA A CA 1
ATOM 1660 C C . ALA A 1 218 ? 20.047 23.344 6.258 1 98.81 218 ALA A C 1
ATOM 1662 O O . ALA A 1 218 ? 20.562 22.219 6.312 1 98.81 218 ALA A O 1
ATOM 1663 N N . ARG A 1 219 ? 19.859 24.109 7.293 1 98.62 219 ARG A N 1
ATOM 1664 C CA . ARG A 1 219 ? 20.188 23.625 8.633 1 98.62 219 ARG A CA 1
ATOM 1665 C C . ARG A 1 219 ? 19.344 22.406 9 1 98.62 219 ARG A C 1
ATOM 1667 O O . ARG A 1 219 ? 19.859 21.438 9.562 1 98.62 219 ARG A O 1
ATOM 1674 N N . VAL A 1 220 ? 18.109 22.438 8.727 1 98.81 220 VAL A N 1
ATOM 1675 C CA . VAL A 1 220 ? 17.219 21.312 8.969 1 98.81 220 VAL A CA 1
ATOM 1676 C C . VAL A 1 220 ? 17.734 20.078 8.227 1 98.81 220 VAL A C 1
ATOM 1678 O O . VAL A 1 220 ? 17.812 18.984 8.797 1 98.81 220 VAL A O 1
ATOM 1681 N N . THR A 1 221 ? 18.094 20.25 6.957 1 98.69 221 THR A N 1
ATOM 1682 C CA . THR A 1 221 ? 18.562 19.141 6.137 1 98.69 221 THR A CA 1
ATOM 1683 C C . THR A 1 221 ? 19.828 18.531 6.73 1 98.69 221 THR A C 1
ATOM 1685 O O . THR A 1 221 ? 19.969 17.312 6.793 1 98.69 221 THR A O 1
ATOM 1688 N N . THR A 1 222 ? 20.688 19.406 7.176 1 98.5 222 THR A N 1
ATOM 1689 C CA . THR A 1 222 ? 21.922 18.938 7.797 1 98.5 222 THR A CA 1
ATOM 1690 C C . THR A 1 222 ? 21.625 18.141 9.07 1 98.5 222 THR A C 1
ATOM 1692 O O . THR A 1 222 ? 22.172 17.062 9.281 1 98.5 222 THR A O 1
ATOM 1695 N N . LEU A 1 223 ? 20.75 18.672 9.852 1 98 223 LEU A N 1
ATOM 1696 C CA . LEU A 1 223 ? 20.375 18.031 11.109 1 98 223 LEU A CA 1
ATOM 1697 C C . LEU A 1 223 ? 19.703 16.688 10.852 1 98 223 LEU A C 1
ATOM 1699 O O . LEU A 1 223 ? 19.953 15.727 11.594 1 98 223 LEU A O 1
ATOM 1703 N N . CYS A 1 224 ? 18.891 16.609 9.867 1 97.94 224 CYS A N 1
ATOM 1704 C CA . CYS A 1 224 ? 18.094 15.422 9.578 1 97.94 224 CYS A CA 1
ATOM 1705 C C . CYS A 1 224 ? 18.953 14.305 9 1 97.94 224 CYS A C 1
ATOM 1707 O O . CYS A 1 224 ? 18.641 13.125 9.18 1 97.94 224 CYS A O 1
ATOM 1709 N N . GLY A 1 225 ? 20.062 14.664 8.312 1 97 225 GLY A N 1
ATOM 1710 C CA . GLY A 1 225 ? 20.844 13.633 7.645 1 97 225 GLY A CA 1
ATOM 1711 C C . GLY A 1 225 ? 20.031 12.844 6.629 1 97 225 GLY A C 1
ATOM 1712 O O . GLY A 1 225 ? 19.484 13.414 5.684 1 97 225 GLY A O 1
ATOM 1713 N N . GLU A 1 226 ? 19.797 11.57 6.902 1 96.25 226 GLU A N 1
ATOM 1714 C CA . GLU A 1 226 ? 19.094 10.711 5.957 1 96.25 226 GLU A CA 1
ATOM 1715 C C . GLU A 1 226 ? 17.594 10.68 6.246 1 96.25 226 GLU A C 1
ATOM 1717 O O . GLU A 1 226 ? 16.828 10.07 5.5 1 96.25 226 GLU A O 1
ATOM 1722 N N . ILE A 1 227 ? 17.156 11.312 7.297 1 98.5 227 ILE A N 1
ATOM 1723 C CA . ILE A 1 227 ? 15.734 11.367 7.629 1 98.5 227 ILE A CA 1
ATOM 1724 C C . ILE A 1 227 ? 15.023 12.344 6.688 1 98.5 227 ILE A C 1
ATOM 1726 O O . ILE A 1 227 ? 15.32 13.539 6.68 1 98.5 227 ILE A O 1
ATOM 1730 N N . PRO A 1 228 ? 14.117 11.812 5.859 1 98.56 228 PRO A N 1
ATOM 1731 C CA . PRO A 1 228 ? 13.391 12.719 4.969 1 98.56 228 PRO A CA 1
ATOM 1732 C C . PRO A 1 228 ? 12.484 13.688 5.723 1 98.56 228 PRO A C 1
ATOM 1734 O O . PRO A 1 228 ? 11.922 13.328 6.762 1 98.56 228 PRO A O 1
ATOM 1737 N N . TRP A 1 229 ? 12.344 14.906 5.199 1 98.81 229 TRP A N 1
ATOM 1738 C CA . TRP A 1 229 ? 11.43 15.875 5.793 1 98.81 229 TRP A CA 1
ATOM 1739 C C . TRP A 1 229 ? 10.625 16.594 4.711 1 98.81 229 TRP A C 1
ATOM 1741 O O . TRP A 1 229 ? 11.094 16.75 3.584 1 98.81 229 TRP A O 1
ATOM 1751 N N . ALA A 1 230 ? 9.391 16.938 5.047 1 98.88 230 ALA A N 1
ATOM 1752 C CA . ALA A 1 230 ? 8.469 17.656 4.164 1 98.88 230 ALA A CA 1
ATOM 1753 C C . ALA A 1 230 ? 7.957 18.922 4.828 1 98.88 230 ALA A C 1
ATOM 1755 O O . ALA A 1 230 ? 7.816 18.984 6.051 1 98.88 230 ALA A O 1
ATOM 1756 N N . VAL A 1 231 ? 7.66 19.891 3.971 1 98.75 231 VAL A N 1
ATOM 1757 C CA . VAL A 1 231 ? 7.16 21.172 4.488 1 98.75 231 VAL A CA 1
ATOM 1758 C C . VAL A 1 231 ? 5.633 21.172 4.465 1 98.75 231 VAL A C 1
ATOM 1760 O O . VAL A 1 231 ? 5.02 20.656 3.521 1 98.75 231 VAL A O 1
ATOM 1763 N N . LEU A 1 232 ? 5.039 21.656 5.539 1 98.56 232 LEU A N 1
ATOM 1764 C CA . LEU A 1 232 ? 3.596 21.844 5.609 1 98.56 232 LEU A CA 1
ATOM 1765 C C . LEU A 1 232 ? 3.219 23.297 5.363 1 98.56 232 LEU A C 1
ATOM 1767 O O . LEU A 1 232 ? 4.066 24.188 5.465 1 98.56 232 LEU A O 1
ATOM 1771 N N . SER A 1 233 ? 1.988 23.562 5.055 1 95.06 233 SER A N 1
ATOM 1772 C CA . SER A 1 233 ? 1.623 24.906 4.605 1 95.06 233 SER A CA 1
ATOM 1773 C C . SER A 1 233 ? 1.175 25.781 5.77 1 95.06 233 SER A C 1
ATOM 1775 O O . SER A 1 233 ? 1.204 27.016 5.68 1 95.06 233 SER A O 1
ATOM 1777 N N . ALA A 1 234 ? 0.757 25.219 6.852 1 89.75 234 ALA A N 1
ATOM 1778 C CA . ALA A 1 234 ? 0.292 25.953 8.031 1 89.75 234 ALA A CA 1
ATOM 1779 C C . ALA A 1 234 ? -0.881 26.859 7.68 1 89.75 234 ALA A C 1
ATOM 1781 O O . ALA A 1 234 ? -1.009 27.953 8.234 1 89.75 234 ALA A O 1
ATOM 1782 N N . GLY A 1 235 ? -1.627 26.656 6.684 1 90.06 235 GLY A N 1
ATOM 1783 C CA . GLY A 1 235 ? -2.881 27.328 6.387 1 90.06 235 GLY A CA 1
ATOM 1784 C C . GLY A 1 235 ? -2.699 28.609 5.598 1 90.06 235 GLY A C 1
ATOM 1785 O O . GLY A 1 235 ? -3.664 29.328 5.352 1 90.06 235 GLY A O 1
ATOM 1786 N N . VAL A 1 236 ? -1.483 28.953 5.141 1 95 236 VAL A N 1
ATOM 1787 C CA . VAL A 1 236 ? -1.282 30.156 4.32 1 95 236 VAL A CA 1
ATOM 1788 C C . VAL A 1 236 ? -1.897 29.938 2.939 1 95 236 VAL A C 1
ATOM 1790 O O . VAL A 1 236 ? -2.266 28.812 2.584 1 95 236 VAL A O 1
ATOM 1793 N N . ASP A 1 237 ? -2.014 31.047 2.221 1 97.19 237 ASP A N 1
ATOM 1794 C CA . ASP A 1 237 ? -2.566 30.906 0.877 1 97.19 237 ASP A CA 1
ATOM 1795 C C . ASP A 1 237 ? -1.527 30.359 -0.093 1 97.19 237 ASP A C 1
ATOM 1797 O O . ASP A 1 237 ? -0.334 30.328 0.215 1 97.19 237 ASP A O 1
ATOM 1801 N N . HIS A 1 238 ? -2.018 29.906 -1.188 1 98.19 238 HIS A N 1
ATOM 1802 C CA . HIS A 1 238 ? -1.17 29.234 -2.17 1 98.19 238 HIS A CA 1
ATOM 1803 C C . HIS A 1 238 ? -0.041 30.156 -2.635 1 98.19 238 HIS A C 1
ATOM 1805 O O . HIS A 1 238 ? 1.099 29.703 -2.791 1 98.19 238 HIS A O 1
ATOM 1811 N N . ALA A 1 239 ? -0.316 31.375 -2.855 1 98.19 239 ALA A N 1
ATOM 1812 C CA . ALA A 1 239 ? 0.675 32.344 -3.342 1 98.19 239 ALA A CA 1
ATOM 1813 C C . ALA A 1 239 ? 1.811 32.5 -2.338 1 98.19 239 ALA A C 1
ATOM 1815 O O . ALA A 1 239 ? 2.965 32.719 -2.725 1 98.19 239 ALA A O 1
ATOM 1816 N N . THR A 1 240 ? 1.468 32.469 -1.093 1 98 240 THR A N 1
ATOM 1817 C CA . THR A 1 240 ? 2.461 32.531 -0.028 1 98 240 THR A CA 1
ATOM 1818 C C . THR A 1 240 ? 3.217 31.219 0.108 1 98 240 THR A C 1
ATOM 1820 O O . THR A 1 240 ? 4.43 31.203 0.331 1 98 240 THR A O 1
ATOM 1823 N N . PHE A 1 241 ? 2.561 30.125 -0.06 1 98.56 241 PHE A N 1
ATOM 1824 C CA . PHE A 1 241 ? 3.104 28.797 0.2 1 98.56 241 PHE A CA 1
ATOM 1825 C C . PHE A 1 241 ? 4.098 28.406 -0.885 1 98.56 241 PHE A C 1
ATOM 1827 O O . PHE A 1 241 ? 5.117 27.781 -0.598 1 98.56 241 PHE A O 1
ATOM 1834 N N . LEU A 1 242 ? 3.857 28.719 -2.119 1 98.56 242 LEU A N 1
ATOM 1835 C CA . LEU A 1 242 ? 4.633 28.234 -3.252 1 98.56 242 LEU A CA 1
ATOM 1836 C C . LEU A 1 242 ? 6.102 28.609 -3.113 1 98.56 242 LEU A C 1
ATOM 1838 O O . LEU A 1 242 ? 6.988 27.766 -3.236 1 98.56 242 LEU A O 1
ATOM 1842 N N . PRO A 1 243 ? 6.43 29.859 -2.787 1 98.5 243 PRO A N 1
ATOM 1843 C CA . PRO A 1 243 ? 7.848 30.188 -2.594 1 98.5 243 PRO A CA 1
ATOM 1844 C C . PRO A 1 243 ? 8.453 29.484 -1.379 1 98.5 243 PRO A C 1
ATOM 1846 O O . PRO A 1 243 ? 9.648 29.188 -1.37 1 98.5 243 PRO A O 1
ATOM 1849 N N . GLN A 1 244 ? 7.695 29.234 -0.38 1 98.62 244 GLN A N 1
ATOM 1850 C CA . GLN A 1 244 ? 8.18 28.469 0.771 1 98.62 244 GLN A CA 1
ATOM 1851 C C . GLN A 1 244 ? 8.539 27.047 0.376 1 98.62 244 GLN A C 1
ATOM 1853 O O . GLN A 1 244 ? 9.562 26.516 0.809 1 98.62 244 GLN A O 1
ATOM 1858 N N . VAL A 1 245 ? 7.684 26.438 -0.455 1 98.81 245 VAL A N 1
ATOM 1859 C CA . VAL A 1 245 ? 7.949 25.094 -0.977 1 98.81 245 VAL A CA 1
ATOM 1860 C C . VAL A 1 245 ? 9.258 25.094 -1.768 1 98.81 245 VAL A C 1
ATOM 1862 O O . VAL A 1 245 ? 10.109 24.234 -1.575 1 98.81 245 VAL A O 1
ATOM 1865 N N . GLU A 1 246 ? 9.391 26.062 -2.588 1 98.75 246 GLU A N 1
ATOM 1866 C CA . GLU A 1 246 ? 10.594 26.141 -3.406 1 98.75 246 GLU A CA 1
ATOM 1867 C C . GLU A 1 246 ? 11.844 26.266 -2.539 1 98.75 246 GLU A C 1
ATOM 1869 O O . GLU A 1 246 ? 12.844 25.578 -2.766 1 98.75 246 GLU A O 1
ATOM 1874 N N . SER A 1 247 ? 11.773 27.156 -1.574 1 98.69 247 SER A N 1
ATOM 1875 C CA . SER A 1 247 ? 12.883 27.344 -0.645 1 98.69 247 SER A CA 1
ATOM 1876 C C . SER A 1 247 ? 13.234 26.031 0.05 1 98.69 247 SER A C 1
ATOM 1878 O O . SER A 1 247 ? 14.406 25.656 0.133 1 98.69 247 SER A O 1
ATOM 1880 N N . ALA A 1 248 ? 12.258 25.328 0.532 1 98.69 248 ALA A N 1
ATOM 1881 C CA . ALA A 1 248 ? 12.445 24.062 1.243 1 98.69 248 ALA A CA 1
ATOM 1882 C C . ALA A 1 248 ? 13.07 23.016 0.333 1 98.69 248 ALA A C 1
ATOM 1884 O O . ALA A 1 248 ? 14.047 22.359 0.707 1 98.69 248 ALA A O 1
ATOM 1885 N N . LEU A 1 249 ? 12.523 22.859 -0.878 1 98.56 249 LEU A N 1
ATOM 1886 C CA . LEU A 1 249 ? 13 21.844 -1.818 1 98.56 249 LEU A CA 1
ATOM 1887 C C . LEU A 1 249 ? 14.414 22.156 -2.277 1 98.56 249 LEU A C 1
ATOM 1889 O O . LEU A 1 249 ? 15.258 21.25 -2.34 1 98.56 249 LEU A O 1
ATOM 1893 N N . LYS A 1 250 ? 14.648 23.391 -2.531 1 98.19 250 LYS A N 1
ATOM 1894 C CA . LYS A 1 250 ? 15.977 23.828 -2.93 1 98.19 250 LYS A CA 1
ATOM 1895 C C . LYS A 1 250 ? 17.016 23.438 -1.891 1 98.19 250 LYS A C 1
ATOM 1897 O O . LYS A 1 250 ? 18.172 23.156 -2.234 1 98.19 250 LYS A O 1
ATOM 1902 N N . ASN A 1 251 ? 16.609 23.391 -0.685 1 98.5 251 ASN A N 1
ATOM 1903 C CA . ASN A 1 251 ? 17.547 23.188 0.403 1 98.5 251 ASN A CA 1
ATOM 1904 C C . ASN A 1 251 ? 17.391 21.812 1.041 1 98.5 251 ASN A C 1
ATOM 1906 O O . ASN A 1 251 ? 17.844 21.578 2.168 1 98.5 251 ASN A O 1
ATOM 1910 N N . GLY A 1 252 ? 16.688 20.875 0.463 1 98.19 252 GLY A N 1
ATOM 1911 C CA . GLY A 1 252 ? 16.875 19.469 0.842 1 98.19 252 GLY A CA 1
ATOM 1912 C C . GLY A 1 252 ? 15.594 18.812 1.295 1 98.19 252 GLY A C 1
ATOM 1913 O O . GLY A 1 252 ? 15.594 17.625 1.649 1 98.19 252 GLY A O 1
ATOM 1914 N N . ALA A 1 253 ? 14.492 19.531 1.289 1 98.69 253 ALA A N 1
ATOM 1915 C CA . ALA A 1 253 ? 13.227 18.891 1.628 1 98.69 253 ALA A CA 1
ATOM 1916 C C . ALA A 1 253 ? 12.914 17.734 0.667 1 98.69 253 ALA A C 1
ATOM 1918 O O . ALA A 1 253 ? 13.219 17.828 -0.525 1 98.69 253 ALA A O 1
ATOM 1919 N N . SER A 1 254 ? 12.312 16.703 1.192 1 98.44 254 SER A N 1
ATOM 1920 C CA . SER A 1 254 ? 11.984 15.516 0.409 1 98.44 254 SER A CA 1
ATOM 1921 C C . SER A 1 254 ? 10.578 15.609 -0.172 1 98.44 254 SER A C 1
ATOM 1923 O O . SER A 1 254 ? 10.109 14.672 -0.816 1 98.44 254 SER A O 1
ATOM 1925 N N . GLY A 1 255 ? 9.844 16.594 0.12 1 98.44 255 GLY A N 1
ATOM 1926 C CA . GLY A 1 255 ? 8.516 16.766 -0.448 1 98.44 255 GLY A CA 1
ATOM 1927 C C . GLY A 1 255 ? 7.641 17.703 0.362 1 98.44 255 GLY A C 1
ATOM 1928 O O . GLY A 1 255 ? 8.141 18.609 1.022 1 98.44 255 GLY A O 1
ATOM 1929 N N . VAL A 1 256 ? 6.375 17.531 0.121 1 98.75 256 VAL A N 1
ATOM 1930 C CA . VAL A 1 256 ? 5.355 18.406 0.677 1 98.75 256 VAL A CA 1
ATOM 1931 C C . VAL A 1 256 ? 4.223 17.578 1.276 1 98.75 256 VAL A C 1
ATOM 1933 O O . VAL A 1 256 ? 3.787 16.594 0.681 1 98.75 256 VAL A O 1
ATOM 1936 N N . ILE A 1 257 ? 3.811 17.922 2.479 1 98.81 257 ILE A N 1
ATOM 1937 C CA . ILE A 1 257 ? 2.564 17.453 3.082 1 98.81 257 ILE A CA 1
ATOM 1938 C C . ILE A 1 257 ? 1.694 18.656 3.449 1 98.81 257 ILE A C 1
ATOM 1940 O O . ILE A 1 257 ? 1.917 19.312 4.473 1 98.81 257 ILE A O 1
ATOM 1944 N N . ALA A 1 258 ? 0.789 18.938 2.562 1 97.94 258 ALA A N 1
ATOM 1945 C CA . ALA A 1 258 ? 0.041 20.188 2.709 1 97.94 258 ALA A CA 1
ATOM 1946 C C . ALA A 1 258 ? -1.423 20 2.322 1 97.94 258 ALA A C 1
ATOM 1948 O O . ALA A 1 258 ? -1.75 19.125 1.512 1 97.94 258 ALA A O 1
ATOM 1949 N N . GLY A 1 259 ? -2.295 20.797 2.932 1 97.06 259 GLY A N 1
ATOM 1950 C CA . GLY A 1 259 ? -3.723 20.703 2.672 1 97.06 259 GLY A CA 1
ATOM 1951 C C . GLY A 1 259 ? -4.363 22.047 2.387 1 97.06 259 GLY A C 1
ATOM 1952 O O . GLY A 1 259 ? -4.512 22.438 1.226 1 97.06 259 GLY A O 1
ATOM 1953 N N . ARG A 1 260 ? -4.492 22.875 3.357 1 95.88 260 ARG A N 1
ATOM 1954 C CA . ARG A 1 260 ? -5.336 24.062 3.324 1 95.88 260 ARG A CA 1
ATOM 1955 C C . ARG A 1 260 ? -4.844 25.047 2.275 1 95.88 260 ARG A C 1
ATOM 1957 O O . ARG A 1 260 ? -5.645 25.766 1.668 1 95.88 260 ARG A O 1
ATOM 1964 N N . SER A 1 261 ? -3.604 25.141 2.018 1 97.69 261 SER A N 1
ATOM 1965 C CA . SER A 1 261 ? -3.105 26.031 0.983 1 97.69 261 SER A CA 1
ATOM 1966 C C . SER A 1 261 ? -3.605 25.625 -0.397 1 97.69 261 SER A C 1
ATOM 1968 O O . SER A 1 261 ? -3.549 26.406 -1.344 1 97.69 261 SER A O 1
ATOM 1970 N N . LEU A 1 262 ? -3.98 24.375 -0.5 1 98.5 262 LEU A N 1
ATOM 1971 C CA . LEU A 1 262 ? -4.434 23.875 -1.791 1 98.5 262 LEU A CA 1
ATOM 1972 C C . LEU A 1 262 ? -5.957 23.875 -1.872 1 98.5 262 LEU A C 1
ATOM 1974 O O . LEU A 1 262 ? -6.527 24.219 -2.916 1 98.5 262 LEU A O 1
ATOM 1978 N N . TRP A 1 263 ? -6.672 23.625 -0.683 1 98.62 263 TRP A N 1
ATOM 1979 C CA . TRP A 1 263 ? -8.062 23.25 -0.922 1 98.62 263 TRP A CA 1
ATOM 1980 C C . TRP A 1 263 ? -9 24.047 -0.015 1 98.62 263 TRP A C 1
ATOM 1982 O O . TRP A 1 263 ? -10.227 23.906 -0.099 1 98.62 263 TRP A O 1
ATOM 1992 N N . LYS A 1 264 ? -8.586 24.922 0.924 1 98.19 264 LYS A N 1
ATOM 1993 C CA . LYS A 1 264 ? -9.445 25.5 1.955 1 98.19 264 LYS A CA 1
ATOM 1994 C C . LYS A 1 264 ? -10.594 26.281 1.336 1 98.19 264 LYS A C 1
ATOM 1996 O O . LYS A 1 264 ? -11.68 26.359 1.906 1 98.19 264 LYS A O 1
ATOM 2001 N N . ASP A 1 265 ? -10.352 26.922 0.192 1 98.19 265 ASP A N 1
ATOM 2002 C CA . ASP A 1 265 ? -11.414 27.688 -0.457 1 98.19 265 ASP A CA 1
ATOM 2003 C C . ASP A 1 265 ? -12.07 26.875 -1.569 1 98.19 265 ASP A C 1
ATOM 2005 O O . ASP A 1 265 ? -12.781 27.422 -2.414 1 98.19 265 ASP A O 1
ATOM 2009 N N . CYS A 1 266 ? -11.781 25.594 -1.599 1 98.75 266 CYS A N 1
ATOM 2010 C CA . CYS A 1 266 ? -12.281 24.734 -2.674 1 98.75 266 CYS A CA 1
ATOM 2011 C C . CYS A 1 266 ? -13.289 23.734 -2.146 1 98.75 266 CYS A C 1
ATOM 2013 O O . CYS A 1 266 ? -13.68 22.812 -2.863 1 98.75 266 CYS A O 1
ATOM 2015 N N . ILE A 1 267 ? -13.719 23.781 -0.902 1 98.62 267 ILE A N 1
ATOM 2016 C CA . ILE A 1 267 ? -14.711 22.875 -0.348 1 98.62 267 ILE A CA 1
ATOM 2017 C C . ILE A 1 267 ? -15.984 23.641 -0.005 1 98.62 267 ILE A C 1
ATOM 2019 O O . ILE A 1 267 ? -15.938 24.844 0.257 1 98.62 267 ILE A O 1
ATOM 2023 N N . SER A 1 268 ? -17.109 22.906 -0.082 1 98.25 268 SER A N 1
ATOM 2024 C CA . SER A 1 268 ? -18.453 23.453 0.144 1 98.25 268 SER A CA 1
ATOM 2025 C C . SER A 1 268 ? -19.422 22.391 0.632 1 98.25 268 SER A C 1
ATOM 2027 O O . SER A 1 268 ? -19.172 21.188 0.438 1 98.25 268 SER A O 1
ATOM 2029 N N . LEU A 1 269 ? -20.438 22.828 1.315 1 97.88 269 LEU A N 1
ATOM 2030 C CA . LEU A 1 269 ? -21.5 21.906 1.658 1 97.88 269 LEU A CA 1
ATOM 2031 C C . LEU A 1 269 ? -22.266 21.469 0.411 1 97.88 269 LEU A C 1
ATOM 2033 O O . LEU A 1 269 ? -22.922 20.422 0.414 1 97.88 269 LEU A O 1
ATOM 2037 N N . ASP A 1 270 ? -22.219 22.297 -0.573 1 98.25 270 ASP A N 1
ATOM 2038 C CA . ASP A 1 270 ? -22.656 21.859 -1.894 1 98.25 270 ASP A CA 1
ATOM 2039 C C . ASP A 1 270 ? -21.594 21.047 -2.602 1 98.25 270 ASP A C 1
ATOM 2041 O O . ASP A 1 270 ? -20.594 21.594 -3.084 1 98.25 270 ASP A O 1
ATOM 2045 N N . ARG A 1 271 ? -21.812 19.781 -2.738 1 97.94 271 ARG A N 1
ATOM 2046 C CA . ARG A 1 271 ? -20.797 18.844 -3.203 1 97.94 271 ARG A CA 1
ATOM 2047 C C . ARG A 1 271 ? -20.422 19.109 -4.656 1 97.94 271 ARG A C 1
ATOM 2049 O O . ARG A 1 271 ? -19.312 18.812 -5.086 1 97.94 271 ARG A O 1
ATOM 2056 N N . ASN A 1 272 ? -21.312 19.672 -5.438 1 98.62 272 ASN A N 1
ATOM 2057 C CA . ASN A 1 272 ? -21 20.016 -6.82 1 98.62 272 ASN A CA 1
ATOM 2058 C C . ASN A 1 272 ? -20 21.156 -6.902 1 98.62 272 ASN A C 1
ATOM 2060 O O . ASN A 1 272 ? -19.141 21.172 -7.789 1 98.62 272 ASN A O 1
ATOM 2064 N N . VAL A 1 273 ? -20.156 22.062 -6.008 1 98.69 273 VAL A N 1
ATOM 2065 C CA . VAL A 1 273 ? -19.188 23.156 -5.934 1 98.69 273 VAL A CA 1
ATOM 2066 C C . VAL A 1 273 ? -17.812 22.625 -5.555 1 98.69 273 VAL A C 1
ATOM 2068 O O . VAL A 1 273 ? -16.812 22.984 -6.16 1 98.69 273 VAL A O 1
ATOM 2071 N N . SER A 1 274 ? -17.734 21.766 -4.598 1 98.62 274 SER A N 1
ATOM 2072 C CA . SER A 1 274 ? -16.484 21.141 -4.195 1 98.62 274 SER A CA 1
ATOM 2073 C C . SER A 1 274 ? -15.844 20.391 -5.359 1 98.62 274 SER A C 1
ATOM 2075 O O . SER A 1 274 ? -14.648 20.531 -5.617 1 98.62 274 SER A O 1
ATOM 2077 N N . LYS A 1 275 ? -16.688 19.547 -6.016 1 98.75 275 LYS A N 1
ATOM 2078 C CA . LYS A 1 275 ? -16.188 18.797 -7.16 1 98.75 275 LYS A CA 1
ATOM 2079 C C . LYS A 1 275 ? -15.539 19.734 -8.18 1 98.75 275 LYS A C 1
ATOM 2081 O O . LYS A 1 275 ? -14.414 19.484 -8.625 1 98.75 275 LYS A O 1
ATOM 2086 N N . GLU A 1 276 ? -16.156 20.766 -8.516 1 98.81 276 GLU A N 1
ATOM 2087 C CA . GLU A 1 276 ? -15.672 21.703 -9.523 1 98.81 276 GLU A CA 1
ATOM 2088 C C . GLU A 1 276 ? -14.383 22.375 -9.07 1 98.81 276 GLU A C 1
ATOM 2090 O O . GLU A 1 276 ? -13.383 22.375 -9.789 1 98.81 276 GLU A O 1
ATOM 2095 N N . LYS A 1 277 ? -14.359 22.953 -7.895 1 98.88 277 LYS A N 1
ATOM 2096 C CA . LYS A 1 277 ? -13.227 23.75 -7.43 1 98.88 277 LYS A CA 1
ATOM 2097 C C . LYS A 1 277 ? -12.023 22.859 -7.125 1 98.88 277 LYS A C 1
ATOM 2099 O O . LYS A 1 277 ? -10.883 23.25 -7.387 1 98.88 277 LYS A O 1
ATOM 2104 N N . LEU A 1 278 ? -12.266 21.703 -6.574 1 98.88 278 LEU A N 1
ATOM 2105 C CA . LEU A 1 278 ? -11.164 20.781 -6.309 1 98.88 278 LEU A CA 1
ATOM 2106 C C . LEU A 1 278 ? -10.531 20.297 -7.609 1 98.88 278 LEU A C 1
ATOM 2108 O O . LEU A 1 278 ? -9.305 20.25 -7.727 1 98.88 278 LEU A O 1
ATOM 2112 N N . SER A 1 279 ? -11.352 20.016 -8.633 1 98.75 279 SER A N 1
ATOM 2113 C CA . SER A 1 279 ? -10.875 19.438 -9.883 1 98.75 279 SER A CA 1
ATOM 2114 C C . SER A 1 279 ? -10.203 20.484 -10.766 1 98.75 279 SER A C 1
ATOM 2116 O O . SER A 1 279 ? -9.516 20.141 -11.727 1 98.75 279 SER A O 1
ATOM 2118 N N . THR A 1 280 ? -10.383 21.75 -10.445 1 98.75 280 THR A N 1
ATOM 2119 C CA . THR A 1 280 ? -9.812 22.797 -11.289 1 98.75 280 THR A CA 1
ATOM 2120 C C . THR A 1 280 ? -8.805 23.625 -10.508 1 98.75 280 THR A C 1
ATOM 2122 O O . THR A 1 280 ? -7.598 23.391 -10.586 1 98.75 280 THR A O 1
ATOM 2125 N N . VAL A 1 281 ? -9.297 24.359 -9.477 1 98.81 281 VAL A N 1
ATOM 2126 C CA . VAL A 1 281 ? -8.453 25.281 -8.734 1 98.81 281 VAL A CA 1
ATOM 2127 C C . VAL A 1 281 ? -7.418 24.516 -7.918 1 98.81 281 VAL A C 1
ATOM 2129 O O . VAL A 1 281 ? -6.215 24.734 -8.062 1 98.81 281 VAL A O 1
ATOM 2132 N N . ALA A 1 282 ? -7.871 23.641 -7.117 1 98.88 282 ALA A N 1
ATOM 2133 C CA . ALA A 1 282 ? -6.965 22.906 -6.23 1 98.88 282 ALA A CA 1
ATOM 2134 C C . ALA A 1 282 ? -5.98 22.062 -7.027 1 98.88 282 ALA A C 1
ATOM 2136 O O . ALA A 1 282 ? -4.801 21.984 -6.68 1 98.88 282 ALA A O 1
ATOM 2137 N N . VAL A 1 283 ? -6.457 21.391 -8.07 1 98.81 283 VAL A N 1
ATOM 2138 C CA . VAL A 1 283 ? -5.578 20.562 -8.898 1 98.81 283 VAL A CA 1
ATOM 2139 C C . VAL A 1 283 ? -4.539 21.453 -9.586 1 98.81 283 VAL A C 1
ATOM 2141 O O . VAL A 1 283 ? -3.381 21.062 -9.734 1 98.81 283 VAL A O 1
ATOM 2144 N N . SER A 1 284 ? -4.969 22.609 -10.039 1 98.81 284 SER A N 1
ATOM 2145 C CA . SER A 1 284 ? -4.004 23.547 -10.617 1 98.81 284 SER A CA 1
ATOM 2146 C C . SER A 1 284 ? -2.908 23.906 -9.625 1 98.81 284 SER A C 1
ATOM 2148 O O . SER A 1 284 ? -1.728 23.938 -9.977 1 98.81 284 SER A O 1
ATOM 2150 N N . ARG A 1 285 ? -3.24 24.156 -8.414 1 98.88 285 ARG A N 1
ATOM 2151 C CA . ARG A 1 285 ? -2.273 24.469 -7.363 1 98.88 285 ARG A CA 1
ATOM 2152 C C . ARG A 1 285 ? -1.369 23.266 -7.09 1 98.88 285 ARG A C 1
ATOM 2154 O O . ARG A 1 285 ? -0.164 23.422 -6.887 1 98.88 285 ARG A O 1
ATOM 2161 N N . LEU A 1 286 ? -1.981 22.109 -7.086 1 98.69 286 LEU A N 1
ATOM 2162 C CA . LEU A 1 286 ? -1.204 20.875 -6.941 1 98.69 286 LEU A CA 1
ATOM 2163 C C . LEU A 1 286 ? -0.17 20.75 -8.055 1 98.69 286 LEU A C 1
ATOM 2165 O O . LEU A 1 286 ? 0.985 20.406 -7.801 1 98.69 286 LEU A O 1
ATOM 2169 N N . ASN A 1 287 ? -0.541 21.031 -9.25 1 98.56 287 ASN A N 1
ATOM 2170 C CA . ASN A 1 287 ? 0.366 20.953 -10.391 1 98.56 287 ASN A CA 1
ATOM 2171 C C . ASN A 1 287 ? 1.542 21.906 -10.234 1 98.56 287 ASN A C 1
ATOM 2173 O O . ASN A 1 287 ? 2.664 21.594 -10.641 1 98.56 287 ASN A O 1
ATOM 2177 N N . ASP A 1 288 ? 1.268 23.094 -9.68 1 98.69 288 ASP A N 1
ATOM 2178 C CA . ASP A 1 288 ? 2.352 24.031 -9.398 1 98.69 288 ASP A CA 1
ATOM 2179 C C . ASP A 1 288 ? 3.395 23.391 -8.477 1 98.69 288 ASP A C 1
ATOM 2181 O O . ASP A 1 288 ? 4.598 23.5 -8.727 1 98.69 288 ASP A O 1
ATOM 2185 N N . ILE A 1 289 ? 2.941 22.781 -7.465 1 98.5 289 ILE A N 1
ATOM 2186 C CA . ILE A 1 289 ? 3.836 22.172 -6.488 1 98.5 289 ILE A CA 1
ATOM 2187 C C . ILE A 1 289 ? 4.566 20.984 -7.125 1 98.5 289 ILE A C 1
ATOM 2189 O O . ILE A 1 289 ? 5.773 20.812 -6.93 1 98.5 289 ILE A O 1
ATOM 2193 N N . GLN A 1 290 ? 3.848 20.188 -7.879 1 98 290 GLN A N 1
ATOM 2194 C CA . GLN A 1 290 ? 4.449 19.031 -8.531 1 98 290 GLN A CA 1
ATOM 2195 C C . GLN A 1 290 ? 5.531 19.453 -9.523 1 98 290 GLN A C 1
ATOM 2197 O O . GLN A 1 290 ? 6.527 18.75 -9.695 1 98 290 GLN A O 1
ATOM 2202 N N . ALA A 1 291 ? 5.316 20.531 -10.164 1 97.88 291 ALA A N 1
ATOM 2203 C CA . ALA A 1 291 ? 6.348 21.078 -11.039 1 97.88 291 ALA A CA 1
ATOM 2204 C C . ALA A 1 291 ? 7.621 21.391 -10.266 1 97.88 291 ALA A C 1
ATOM 2206 O O . ALA A 1 291 ? 8.727 21.141 -10.75 1 97.88 291 ALA A O 1
ATOM 2207 N N . LEU A 1 292 ? 7.473 21.938 -9.07 1 97.94 292 LEU A N 1
ATOM 2208 C CA . LEU A 1 292 ? 8.625 22.219 -8.227 1 97.94 292 LEU A CA 1
ATOM 2209 C C . LEU A 1 292 ? 9.297 20.938 -7.777 1 97.94 292 LEU A C 1
ATOM 2211 O O . LEU A 1 292 ? 10.531 20.844 -7.734 1 97.94 292 LEU A O 1
ATOM 2215 N N . LEU A 1 293 ? 8.492 19.953 -7.43 1 97.81 293 LEU A N 1
ATOM 2216 C CA . LEU A 1 293 ? 9.047 18.656 -7.027 1 97.81 293 LEU A CA 1
ATOM 2217 C C . LEU A 1 293 ? 9.906 18.078 -8.141 1 97.81 293 LEU A C 1
ATOM 2219 O O . LEU A 1 293 ? 10.992 17.547 -7.883 1 97.81 293 LEU A O 1
ATOM 2223 N N . LYS A 1 294 ? 9.414 18.109 -9.344 1 96 294 LYS A N 1
ATOM 2224 C CA . LYS A 1 294 ? 10.156 17.594 -10.492 1 96 294 LYS A CA 1
ATOM 2225 C C . LYS A 1 294 ? 11.445 18.375 -10.711 1 96 294 LYS A C 1
ATOM 2227 O O . LYS A 1 294 ? 12.492 17.797 -11.016 1 96 294 LYS A O 1
ATOM 2232 N N . ARG A 1 295 ? 11.391 19.688 -10.539 1 95.62 295 ARG A N 1
ATOM 2233 C CA . ARG A 1 295 ? 12.523 20.578 -10.766 1 95.62 295 ARG A CA 1
ATOM 2234 C C . ARG A 1 295 ? 13.656 20.281 -9.789 1 95.62 295 ARG A C 1
ATOM 2236 O O . ARG A 1 295 ? 14.836 20.328 -10.156 1 95.62 295 ARG A O 1
ATOM 2243 N N . TYR A 1 296 ? 13.258 19.922 -8.523 1 95 296 TYR A N 1
ATOM 2244 C CA . TYR A 1 296 ? 14.281 19.797 -7.492 1 95 296 TYR A CA 1
ATOM 2245 C C . TYR A 1 296 ? 14.508 18.328 -7.117 1 95 296 TYR A C 1
ATOM 2247 O O . TYR A 1 296 ? 15.094 18.031 -6.078 1 95 296 TYR A O 1
ATOM 2255 N N . GLN A 1 297 ? 13.93 17.453 -7.902 1 84.88 297 GLN A N 1
ATOM 2256 C CA . GLN A 1 297 ? 14.109 16.016 -7.68 1 84.88 297 GLN A CA 1
ATOM 2257 C C . GLN A 1 297 ? 15.594 15.656 -7.613 1 84.88 297 GLN A C 1
ATOM 2259 O O . GLN A 1 297 ? 16.391 16.094 -8.453 1 84.88 297 GLN A O 1
ATOM 2264 N N . ARG A 1 298 ? 15.867 15.188 -6.492 1 67.56 298 ARG A N 1
ATOM 2265 C CA . ARG A 1 298 ? 17.25 14.727 -6.395 1 67.56 298 ARG A CA 1
ATOM 2266 C C . ARG A 1 298 ? 17.391 13.305 -6.922 1 67.56 298 ARG A C 1
ATOM 2268 O O . ARG A 1 298 ? 16.469 12.492 -6.781 1 67.56 298 ARG A O 1
ATOM 2275 N N . PRO A 1 299 ? 18.359 12.977 -7.695 1 57.69 299 PRO A N 1
ATOM 2276 C CA . PRO A 1 299 ? 18.609 11.664 -8.297 1 57.69 299 PRO A CA 1
ATOM 2277 C C . PRO A 1 299 ? 18.656 10.539 -7.258 1 57.69 299 PRO A C 1
ATOM 2279 O O . PRO A 1 299 ? 18.953 10.781 -6.09 1 57.69 299 PRO A O 1
ATOM 2282 N N . MET B 1 1 ? -20.469 -15.922 4.977 1 73.56 1 MET B N 1
ATOM 2283 C CA . MET B 1 1 ? -19.766 -15.414 3.805 1 73.56 1 MET B CA 1
ATOM 2284 C C . MET B 1 1 ? -18.375 -14.906 4.184 1 73.56 1 MET B C 1
ATOM 2286 O O . MET B 1 1 ? -18.172 -14.406 5.289 1 73.56 1 MET B O 1
ATOM 2290 N N . ASN B 1 2 ? -17.344 -15.469 3.461 1 92.75 2 ASN B N 1
ATOM 2291 C CA . ASN B 1 2 ? -15.953 -15.078 3.68 1 92.75 2 ASN B CA 1
ATOM 2292 C C . ASN B 1 2 ? -15.703 -13.633 3.273 1 92.75 2 ASN B C 1
ATOM 2294 O O . ASN B 1 2 ? -15.367 -13.352 2.121 1 92.75 2 ASN B O 1
ATOM 2298 N N . THR B 1 3 ? -16.031 -12.656 4.215 1 95.19 3 THR B N 1
ATOM 2299 C CA . THR B 1 3 ? -15.961 -11.227 3.916 1 95.19 3 THR B CA 1
ATOM 2300 C C . THR B 1 3 ? -14.602 -10.656 4.301 1 95.19 3 THR B C 1
ATOM 2302 O O . THR B 1 3 ? -14.062 -10.984 5.363 1 95.19 3 THR B O 1
ATOM 2305 N N . MET B 1 4 ? -14.117 -9.805 3.473 1 97.69 4 MET B N 1
ATOM 2306 C CA . MET B 1 4 ? -12.844 -9.141 3.754 1 97.69 4 MET B CA 1
ATOM 2307 C C . MET B 1 4 ? -13.023 -8.062 4.82 1 97.69 4 MET B C 1
ATOM 2309 O O . MET B 1 4 ? -14.023 -7.344 4.824 1 97.69 4 MET B O 1
ATOM 2313 N N . THR B 1 5 ? -12.062 -8.039 5.777 1 97.69 5 THR B N 1
ATOM 2314 C CA . THR B 1 5 ? -11.961 -6.848 6.621 1 97.69 5 THR B CA 1
ATOM 2315 C C . THR B 1 5 ? -11.578 -5.629 5.789 1 97.69 5 THR B C 1
ATOM 2317 O O . THR B 1 5 ? -11.227 -5.754 4.613 1 97.69 5 THR B O 1
ATOM 2320 N N . THR B 1 6 ? -11.594 -4.402 6.355 1 98.12 6 THR B N 1
ATOM 2321 C CA . THR B 1 6 ? -11.203 -3.178 5.664 1 98.12 6 THR B CA 1
ATOM 2322 C C . THR B 1 6 ? -9.758 -3.268 5.176 1 98.12 6 THR B C 1
ATOM 2324 O O . THR B 1 6 ? -9.461 -2.906 4.035 1 98.12 6 THR B O 1
ATOM 2327 N N . ALA B 1 7 ? -8.859 -3.787 6.039 1 98.25 7 ALA B N 1
ATOM 2328 C CA . ALA B 1 7 ? -7.449 -3.912 5.676 1 98.25 7 ALA B CA 1
ATOM 2329 C C . ALA B 1 7 ? -7.262 -4.918 4.543 1 98.25 7 ALA B C 1
ATOM 2331 O O . ALA B 1 7 ? -6.469 -4.688 3.625 1 98.25 7 ALA B O 1
ATOM 2332 N N . GLU B 1 8 ? -7.965 -6.031 4.609 1 98.44 8 GLU B N 1
ATOM 2333 C CA . GLU B 1 8 ? -7.902 -7.012 3.533 1 98.44 8 GLU B CA 1
ATOM 2334 C C . GLU B 1 8 ? -8.438 -6.434 2.227 1 98.44 8 GLU B C 1
ATOM 2336 O O . GLU B 1 8 ? -7.887 -6.688 1.155 1 98.44 8 GLU B O 1
ATOM 2341 N N . HIS B 1 9 ? -9.523 -5.691 2.346 1 98.31 9 HIS B N 1
ATOM 2342 C CA . HIS B 1 9 ? -10.109 -5.062 1.167 1 98.31 9 HIS B CA 1
ATOM 2343 C C . HIS B 1 9 ? -9.141 -4.074 0.531 1 98.31 9 HIS B C 1
ATOM 2345 O O . HIS B 1 9 ? -9 -4.031 -0.693 1 98.31 9 HIS B O 1
ATOM 2351 N N . ARG B 1 10 ? -8.484 -3.295 1.376 1 98.56 10 ARG B N 1
ATOM 2352 C CA . ARG B 1 10 ? -7.465 -2.387 0.864 1 98.56 10 ARG B CA 1
ATOM 2353 C C . ARG B 1 10 ? -6.348 -3.156 0.166 1 98.56 10 ARG B C 1
ATOM 2355 O O . ARG B 1 10 ? -5.902 -2.766 -0.915 1 98.56 10 ARG B O 1
ATOM 2362 N N . GLY B 1 11 ? -5.844 -4.277 0.813 1 98.56 11 GLY B N 1
ATOM 2363 C CA . GLY B 1 11 ? -4.867 -5.133 0.158 1 98.56 11 GLY B CA 1
ATOM 2364 C C . GLY B 1 11 ? -5.32 -5.613 -1.208 1 98.56 11 GLY B C 1
ATOM 2365 O O . GLY B 1 11 ? -4.543 -5.602 -2.164 1 98.56 11 GLY B O 1
ATOM 2366 N N . TYR B 1 12 ? -6.605 -6.008 -1.293 1 98.69 12 TYR B N 1
ATOM 2367 C CA . TYR B 1 12 ? -7.184 -6.453 -2.555 1 98.69 12 TYR B CA 1
ATOM 2368 C C . TYR B 1 12 ? -7.148 -5.344 -3.596 1 98.69 12 TYR B C 1
ATOM 2370 O O . TYR B 1 12 ? -6.742 -5.566 -4.738 1 98.69 12 TYR B O 1
ATOM 2378 N N . GLN B 1 13 ? -7.52 -4.102 -3.23 1 98.06 13 GLN B N 1
ATOM 2379 C CA . GLN B 1 13 ? -7.488 -2.961 -4.141 1 98.06 13 GLN B CA 1
ATOM 2380 C C . GLN B 1 13 ? -6.078 -2.727 -4.676 1 98.06 13 GLN B C 1
ATOM 2382 O O . GLN B 1 13 ? -5.906 -2.365 -5.844 1 98.06 13 GLN B O 1
ATOM 2387 N N . LEU B 1 14 ? -5.066 -3.021 -3.836 1 98.31 14 LEU B N 1
ATOM 2388 C CA . LEU B 1 14 ? -3.682 -2.711 -4.168 1 98.31 14 LEU B CA 1
ATOM 2389 C C . LEU B 1 14 ? -3.119 -3.729 -5.156 1 98.31 14 LEU B C 1
ATOM 2391 O O . LEU B 1 14 ? -2.146 -3.447 -5.859 1 98.31 14 LEU B O 1
ATOM 2395 N N . ILE B 1 15 ? -3.68 -4.938 -5.219 1 98.56 15 ILE B N 1
ATOM 2396 C CA . ILE B 1 15 ? -3.125 -5.91 -6.152 1 98.56 15 ILE B CA 1
ATOM 2397 C C . ILE B 1 15 ? -3.904 -5.867 -7.465 1 98.56 15 ILE B C 1
ATOM 2399 O O . ILE B 1 15 ? -3.588 -6.598 -8.406 1 98.56 15 ILE B O 1
ATOM 2403 N N . CYS B 1 16 ? -4.957 -5.008 -7.555 1 97.5 16 CYS B N 1
ATOM 2404 C CA . CYS B 1 16 ? -5.727 -4.793 -8.773 1 97.5 16 CYS B CA 1
ATOM 2405 C C . CYS B 1 16 ? -5.129 -3.664 -9.609 1 97.5 16 CYS B C 1
ATOM 2407 O O . CYS B 1 16 ? -4.355 -2.854 -9.094 1 97.5 16 CYS B O 1
ATOM 2409 N N . ASN B 1 17 ? -5.387 -3.641 -10.844 1 94.56 17 ASN B N 1
ATOM 2410 C CA . ASN B 1 17 ? -4.984 -2.518 -11.688 1 94.56 17 ASN B CA 1
ATOM 2411 C C . ASN B 1 17 ? -5.992 -1.374 -11.617 1 94.56 17 ASN B C 1
ATOM 2413 O O . ASN B 1 17 ? -6.902 -1.394 -10.789 1 94.56 17 ASN B O 1
ATOM 2417 N N . ALA B 1 18 ? -5.793 -0.388 -12.438 1 88.56 18 ALA B N 1
ATOM 2418 C CA . ALA B 1 18 ? -6.574 0.843 -12.352 1 88.56 18 ALA B CA 1
ATOM 2419 C C . ALA B 1 18 ? -8.039 0.584 -12.672 1 88.56 18 ALA B C 1
ATOM 2421 O O . ALA B 1 18 ? -8.914 1.37 -12.289 1 88.56 18 ALA B O 1
ATOM 2422 N N . THR B 1 19 ? -8.336 -0.535 -13.328 1 90.25 19 THR B N 1
ATOM 2423 C CA . THR B 1 19 ? -9.711 -0.848 -13.68 1 90.25 19 THR B CA 1
ATOM 2424 C C . THR B 1 19 ? -10.391 -1.623 -12.555 1 90.25 19 THR B C 1
ATOM 2426 O O . THR B 1 19 ? -11.602 -1.853 -12.594 1 90.25 19 THR B O 1
ATOM 2429 N N . GLY B 1 20 ? -9.617 -2.035 -11.602 1 94.31 20 GLY B N 1
ATOM 2430 C CA . GLY B 1 20 ? -10.172 -2.797 -10.492 1 94.31 20 GLY B CA 1
ATOM 2431 C C . GLY B 1 20 ? -10.039 -4.297 -10.672 1 94.31 20 GLY B C 1
ATOM 2432 O O . GLY B 1 20 ? -10.492 -5.074 -9.828 1 94.31 20 GLY B O 1
ATOM 2433 N N . ALA B 1 21 ? -9.461 -4.723 -11.789 1 97.5 21 ALA B N 1
ATOM 2434 C CA . ALA B 1 21 ? -9.219 -6.141 -12.039 1 97.5 21 ALA B CA 1
ATOM 2435 C C . ALA B 1 21 ? -7.859 -6.57 -11.5 1 97.5 21 ALA B C 1
ATOM 2437 O O . ALA B 1 21 ? -6.875 -5.832 -11.625 1 97.5 21 ALA B O 1
ATOM 2438 N N . MET B 1 22 ? -7.824 -7.77 -10.93 1 98.19 22 MET B N 1
ATOM 2439 C CA . MET B 1 22 ? -6.516 -8.297 -10.562 1 98.19 22 MET B CA 1
ATOM 2440 C C . MET B 1 22 ? -5.629 -8.461 -11.797 1 98.19 22 MET B C 1
ATOM 2442 O O . MET B 1 22 ? -6.055 -9.039 -12.797 1 98.19 22 MET B O 1
ATOM 2446 N N . MET B 1 23 ? -4.508 -7.949 -11.805 1 98.31 23 MET B N 1
ATOM 2447 C CA . MET B 1 23 ? -3.445 -8.188 -12.781 1 98.31 23 MET B CA 1
ATOM 2448 C C . MET B 1 23 ? -2.098 -8.352 -12.094 1 98.31 23 MET B C 1
ATOM 2450 O O . MET B 1 23 ? -1.35 -7.383 -11.945 1 98.31 23 MET B O 1
ATOM 2454 N N . VAL B 1 24 ? -1.776 -9.586 -11.742 1 98.88 24 VAL B N 1
ATOM 2455 C CA . VAL B 1 24 ? -0.603 -9.914 -10.938 1 98.88 24 VAL B CA 1
ATOM 2456 C C . VAL B 1 24 ? 0.389 -10.719 -11.773 1 98.88 24 VAL B C 1
ATOM 2458 O O . VAL B 1 24 ? 0.019 -11.719 -12.391 1 98.88 24 VAL B O 1
ATOM 2461 N N . ILE B 1 25 ? 1.619 -10.258 -11.844 1 98.88 25 ILE B N 1
ATOM 2462 C CA . ILE B 1 25 ? 2.693 -11.016 -12.477 1 98.88 25 ILE B CA 1
ATOM 2463 C C . ILE B 1 25 ? 3.338 -11.945 -11.453 1 98.88 25 ILE B C 1
ATOM 2465 O O . ILE B 1 25 ? 3.99 -11.492 -10.516 1 98.88 25 ILE B O 1
ATOM 2469 N N . ALA B 1 26 ? 3.174 -13.242 -11.703 1 98.62 26 ALA B N 1
ATOM 2470 C CA . ALA B 1 26 ? 3.701 -14.227 -10.766 1 98.62 26 ALA B CA 1
ATOM 2471 C C . ALA B 1 26 ? 5.098 -14.68 -11.172 1 98.62 26 ALA B C 1
ATOM 2473 O O . ALA B 1 26 ? 5.301 -15.141 -12.297 1 98.62 26 ALA B O 1
ATOM 2474 N N . CYS B 1 27 ? 6.051 -14.57 -10.312 1 97.94 27 CYS B N 1
ATOM 2475 C CA . CYS B 1 27 ? 7.391 -15.109 -10.523 1 97.94 27 CYS B CA 1
ATOM 2476 C C . CYS B 1 27 ? 7.973 -15.641 -9.219 1 97.94 27 CYS B C 1
ATOM 2478 O O . CYS B 1 27 ? 9.156 -15.445 -8.938 1 97.94 27 CYS B O 1
ATOM 2480 N N . ASP B 1 28 ? 7.164 -16.312 -8.43 1 97.19 28 ASP B N 1
ATOM 2481 C CA . ASP B 1 28 ? 7.574 -16.828 -7.133 1 97.19 28 ASP B CA 1
ATOM 2482 C C . ASP B 1 28 ? 8.172 -18.234 -7.27 1 97.19 28 ASP B C 1
ATOM 2484 O O . ASP B 1 28 ? 8.57 -18.844 -6.277 1 97.19 28 ASP B O 1
ATOM 2488 N N . GLN B 1 29 ? 8.367 -18.719 -8.523 1 93.06 29 GLN B N 1
ATOM 2489 C CA . GLN B 1 29 ? 8.969 -20.016 -8.75 1 93.06 29 GLN B CA 1
ATOM 2490 C C . GLN B 1 29 ? 10.469 -20 -8.445 1 93.06 29 GLN B C 1
ATOM 2492 O O . GLN B 1 29 ? 11.133 -18.984 -8.68 1 93.06 29 GLN B O 1
ATOM 2497 N N . ARG B 1 30 ? 11.047 -21.078 -7.98 1 94.75 30 ARG B N 1
ATOM 2498 C CA . ARG B 1 30 ? 12.492 -21.203 -7.809 1 94.75 30 ARG B CA 1
ATOM 2499 C C . ARG B 1 30 ? 13.062 -22.297 -8.695 1 94.75 30 ARG B C 1
ATOM 2501 O O . ARG B 1 30 ? 13.609 -22.031 -9.766 1 94.75 30 ARG B O 1
ATOM 2508 N N . GLY B 1 31 ? 12.711 -23.562 -8.367 1 91.5 31 GLY B N 1
ATOM 2509 C CA . GLY B 1 31 ? 13.203 -24.656 -9.195 1 91.5 31 GLY B CA 1
ATOM 2510 C C . GLY B 1 31 ? 12.797 -24.531 -10.648 1 91.5 31 GLY B C 1
ATOM 2511 O O . GLY B 1 31 ? 13.625 -24.703 -11.547 1 91.5 31 GLY B O 1
ATOM 2512 N N . GLY B 1 32 ? 11.508 -24.266 -10.891 1 91.81 32 GLY B N 1
ATOM 2513 C CA . GLY B 1 32 ? 11.016 -24.109 -12.25 1 91.81 32 GLY B CA 1
ATOM 2514 C C . GLY B 1 32 ? 11.742 -23.016 -13.031 1 91.81 32 GLY B C 1
ATOM 2515 O O . GLY B 1 32 ? 12 -23.172 -14.227 1 91.81 32 GLY B O 1
ATOM 2516 N N . MET B 1 33 ? 12.141 -21.953 -12.391 1 95.5 33 MET B N 1
ATOM 2517 C CA . MET B 1 33 ? 12.867 -20.859 -13.039 1 95.5 33 MET B CA 1
ATOM 2518 C C . MET B 1 33 ? 14.297 -21.281 -13.367 1 95.5 33 MET B C 1
ATOM 2520 O O . MET B 1 33 ? 14.812 -20.938 -14.438 1 95.5 33 MET B O 1
ATOM 2524 N N . ARG B 1 34 ? 14.961 -22.047 -12.477 1 96.5 34 ARG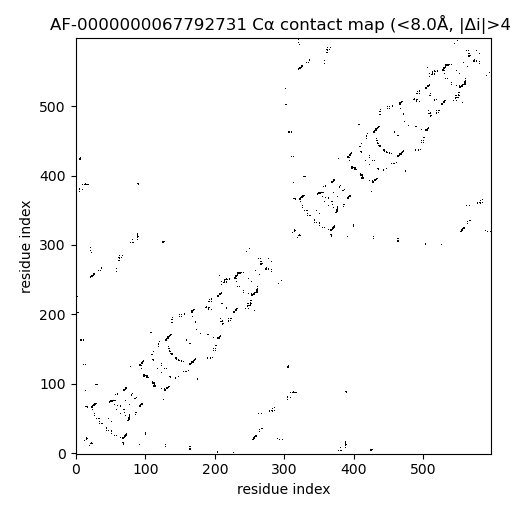 B N 1
ATOM 2525 C CA . ARG B 1 34 ? 16.297 -22.562 -12.75 1 96.5 34 ARG B CA 1
ATOM 2526 C C . ARG B 1 34 ? 16.297 -23.453 -13.984 1 96.5 34 ARG B C 1
ATOM 2528 O O . ARG B 1 34 ? 17.219 -23.391 -14.805 1 96.5 34 ARG B O 1
ATOM 2535 N N . THR B 1 35 ? 15.25 -24.234 -14.102 1 95.56 35 THR B N 1
ATOM 2536 C CA . THR B 1 35 ? 15.141 -25.125 -15.242 1 95.56 35 THR B CA 1
ATOM 2537 C C . THR B 1 35 ? 15.016 -24.344 -16.547 1 95.56 35 THR B C 1
ATOM 2539 O O . THR B 1 35 ? 15.516 -24.766 -17.594 1 95.56 35 THR B O 1
ATOM 2542 N N . LEU B 1 36 ? 14.422 -23.188 -16.5 1 96.06 36 LEU B N 1
ATOM 2543 C CA . LEU B 1 36 ? 14.266 -22.328 -17.672 1 96.06 36 LEU B CA 1
ATOM 2544 C C . LEU B 1 36 ? 15.578 -21.641 -18.016 1 96.06 36 LEU B C 1
ATOM 2546 O O . LEU B 1 36 ? 15.844 -21.359 -19.188 1 96.06 36 LEU B O 1
ATOM 2550 N N . LEU B 1 37 ? 16.453 -21.438 -17 1 97.56 37 LEU B N 1
ATOM 2551 C CA . LEU B 1 37 ? 17.641 -20.594 -17.156 1 97.56 37 LEU B CA 1
ATOM 2552 C C . LEU B 1 37 ? 18.859 -21.438 -17.547 1 97.56 37 LEU B C 1
ATOM 2554 O O . LEU B 1 37 ? 19.875 -20.906 -18 1 97.56 37 LEU B O 1
ATOM 2558 N N . ALA B 1 38 ? 18.734 -22.766 -17.266 1 97.31 38 ALA B N 1
ATOM 2559 C CA . ALA B 1 38 ? 19.875 -23.641 -17.547 1 97.31 38 ALA B CA 1
ATOM 2560 C C . ALA B 1 38 ? 19.422 -25.031 -17.953 1 97.31 38 ALA B C 1
ATOM 2562 O O . ALA B 1 38 ? 18.453 -25.562 -17.391 1 97.31 38 ALA B O 1
ATOM 2563 N N . PRO B 1 39 ? 20.141 -25.656 -18.859 1 95.88 39 PRO B N 1
ATOM 2564 C CA . PRO B 1 39 ? 19.656 -26.906 -19.453 1 95.88 39 PRO B CA 1
ATOM 2565 C C . PRO B 1 39 ? 20.062 -28.141 -18.656 1 95.88 39 PRO B C 1
ATOM 2567 O O . PRO B 1 39 ? 19.453 -29.203 -18.812 1 95.88 39 PRO B O 1
ATOM 2570 N N . THR B 1 40 ? 21.141 -28.031 -17.844 1 97.06 40 THR B N 1
ATOM 2571 C CA . THR B 1 40 ? 21.609 -29.203 -17.109 1 97.06 40 THR B CA 1
ATOM 2572 C C . THR B 1 40 ? 21.406 -29.016 -15.609 1 97.06 40 THR B C 1
ATOM 2574 O O . THR B 1 40 ? 21.391 -27.891 -15.109 1 97.06 40 THR B O 1
ATOM 2577 N N . SER B 1 41 ? 21.266 -30.156 -15 1 95.88 41 SER B N 1
ATOM 2578 C CA . SER B 1 41 ? 21.062 -30.141 -13.555 1 95.88 41 SER B CA 1
ATOM 2579 C C . SER B 1 41 ? 22.203 -29.438 -12.836 1 95.88 41 SER B C 1
ATOM 2581 O O . SER B 1 41 ? 21.984 -28.672 -11.906 1 95.88 41 SER B O 1
ATOM 2583 N N . ASP B 1 42 ? 23.406 -29.656 -13.336 1 96.5 42 ASP B N 1
ATOM 2584 C CA . ASP B 1 42 ? 24.578 -29.016 -12.727 1 96.5 42 ASP B CA 1
ATOM 2585 C C . ASP B 1 42 ? 24.531 -27.5 -12.898 1 96.5 42 ASP B C 1
ATOM 2587 O O . ASP B 1 42 ? 24.828 -26.766 -11.969 1 96.5 42 ASP B O 1
ATOM 2591 N N . ALA B 1 43 ? 24.188 -27.141 -14.047 1 96.75 43 ALA B N 1
ATOM 2592 C CA . ALA B 1 43 ? 24.109 -25.719 -14.328 1 96.75 43 ALA B CA 1
ATOM 2593 C C . ALA B 1 43 ? 22.969 -25.078 -13.539 1 96.75 43 ALA B C 1
ATOM 2595 O O . ALA B 1 43 ? 23.094 -23.922 -13.102 1 96.75 43 ALA B O 1
ATOM 2596 N N . GLN B 1 44 ? 21.906 -25.75 -13.398 1 96.69 44 GLN B N 1
ATOM 2597 C CA . GLN B 1 44 ? 20.797 -25.266 -12.594 1 96.69 44 GLN B CA 1
ATOM 2598 C C . GLN B 1 44 ? 21.203 -25.078 -11.141 1 96.69 44 GLN B C 1
ATOM 2600 O O . GLN B 1 44 ? 20.922 -24.047 -10.539 1 96.69 44 GLN B O 1
ATOM 2605 N N . THR B 1 45 ? 21.859 -26.031 -10.578 1 95.69 45 THR B N 1
ATOM 2606 C CA . THR B 1 45 ? 22.297 -26 -9.188 1 95.69 45 THR B CA 1
ATOM 2607 C C . THR B 1 45 ? 23.281 -24.859 -8.961 1 95.69 45 THR B C 1
ATOM 2609 O O . THR B 1 45 ? 23.344 -24.297 -7.863 1 95.69 45 THR B O 1
ATOM 2612 N N . ALA B 1 46 ? 23.953 -24.5 -10.023 1 97.06 46 ALA B N 1
ATOM 2613 C CA . ALA B 1 46 ? 24.953 -23.453 -9.938 1 97.06 46 ALA B CA 1
ATOM 2614 C C . ALA B 1 46 ? 24.297 -22.078 -9.883 1 97.06 46 ALA B C 1
ATOM 2616 O O . ALA B 1 46 ? 24.938 -21.078 -9.547 1 97.06 46 ALA B O 1
ATOM 2617 N N . ILE B 1 47 ? 23.047 -21.953 -10.227 1 97.94 47 ILE B N 1
ATOM 2618 C CA . ILE B 1 47 ? 22.328 -20.688 -10.156 1 97.94 47 ILE B CA 1
ATOM 2619 C C . ILE B 1 47 ? 21.984 -20.359 -8.703 1 97.94 47 ILE B C 1
ATOM 2621 O O . ILE B 1 47 ? 21.156 -21.031 -8.086 1 97.94 47 ILE B O 1
ATOM 2625 N N . THR B 1 48 ? 22.578 -19.328 -8.195 1 97.75 48 THR B N 1
ATOM 2626 C CA . THR B 1 48 ? 22.438 -18.969 -6.789 1 97.75 48 THR B CA 1
ATOM 2627 C C . THR B 1 48 ? 21.078 -18.297 -6.535 1 97.75 48 THR B C 1
ATOM 2629 O O . THR B 1 48 ? 20.422 -17.844 -7.477 1 97.75 48 THR B O 1
ATOM 2632 N N . ASN B 1 49 ? 20.672 -18.25 -5.285 1 97.25 49 ASN B N 1
ATOM 2633 C CA . ASN B 1 49 ? 19.5 -17.484 -4.902 1 97.25 49 ASN B CA 1
ATOM 2634 C C . ASN B 1 49 ? 19.641 -16 -5.289 1 97.25 49 ASN B C 1
ATOM 2636 O O . ASN B 1 49 ? 18.656 -15.367 -5.668 1 97.25 49 ASN B O 1
ATOM 2640 N N . GLU B 1 50 ? 20.812 -15.492 -5.188 1 97.62 50 GLU B N 1
ATOM 2641 C CA . GLU B 1 50 ? 21.062 -14.109 -5.57 1 97.62 50 GLU B CA 1
ATOM 2642 C C . GLU B 1 50 ? 20.781 -13.883 -7.051 1 97.62 50 GLU B C 1
ATOM 2644 O O . GLU B 1 50 ? 20.141 -12.898 -7.422 1 97.62 50 GLU B O 1
ATOM 2649 N N . THR B 1 51 ? 21.25 -14.82 -7.832 1 97.94 51 THR B N 1
ATOM 2650 C CA . THR B 1 51 ? 21 -14.727 -9.266 1 97.94 51 THR B CA 1
ATOM 2651 C C . THR B 1 51 ? 19.516 -14.789 -9.57 1 97.94 51 THR B C 1
ATOM 2653 O O . THR B 1 51 ? 19 -14.023 -10.383 1 97.94 51 THR B O 1
ATOM 2656 N N . LEU B 1 52 ? 18.812 -15.695 -8.938 1 97.88 52 LEU B N 1
ATOM 2657 C CA . LEU B 1 52 ? 17.375 -15.797 -9.109 1 97.88 52 LEU B CA 1
ATOM 2658 C C . LEU B 1 52 ? 16.688 -14.508 -8.672 1 97.88 52 LEU B C 1
ATOM 2660 O O . LEU B 1 52 ? 15.734 -14.062 -9.32 1 97.88 52 LEU B O 1
ATOM 2664 N N . GLY B 1 53 ? 17.156 -13.945 -7.547 1 98.19 53 GLY B N 1
ATOM 2665 C CA . GLY B 1 53 ? 16.625 -12.672 -7.078 1 98.19 53 GLY B CA 1
ATOM 2666 C C . GLY B 1 53 ? 16.75 -11.562 -8.102 1 98.19 53 GLY B C 1
ATOM 2667 O O . GLY B 1 53 ? 15.797 -10.828 -8.344 1 98.19 53 GLY B O 1
ATOM 2668 N N . LYS B 1 54 ? 17.891 -11.445 -8.703 1 98.31 54 LYS B N 1
ATOM 2669 C CA . LYS B 1 54 ? 18.109 -10.422 -9.719 1 98.31 54 LYS B CA 1
ATOM 2670 C C . LYS B 1 54 ? 17.219 -10.656 -10.945 1 98.31 54 LYS B C 1
ATOM 2672 O O . LYS B 1 54 ? 16.781 -9.703 -11.594 1 98.31 54 LYS B O 1
ATOM 2677 N N . THR B 1 55 ? 17 -11.93 -11.273 1 98.69 55 THR B N 1
ATOM 2678 C CA . THR B 1 55 ? 16.062 -12.25 -12.336 1 98.69 55 THR B CA 1
ATOM 2679 C C . THR B 1 55 ? 14.656 -11.758 -11.992 1 98.69 55 THR B C 1
ATOM 2681 O O . THR B 1 55 ? 13.977 -11.18 -12.836 1 98.69 55 THR B O 1
ATOM 2684 N N . LYS B 1 56 ? 14.266 -11.953 -10.797 1 98.75 56 LYS B N 1
ATOM 2685 C CA . LYS B 1 56 ? 12.953 -11.508 -10.336 1 98.75 56 LYS B CA 1
ATOM 2686 C C . LYS B 1 56 ? 12.891 -9.984 -10.273 1 98.75 56 LYS B C 1
ATOM 2688 O O . LYS B 1 56 ? 11.836 -9.391 -10.516 1 98.75 56 LYS B O 1
ATOM 2693 N N . TYR B 1 57 ? 14.047 -9.305 -9.938 1 98.69 57 TYR B N 1
ATOM 2694 C CA . TYR B 1 57 ? 14.109 -7.848 -10.031 1 98.69 57 TYR B CA 1
ATOM 2695 C C . TYR B 1 57 ? 13.82 -7.371 -11.445 1 98.69 57 TYR B C 1
ATOM 2697 O O . TYR B 1 57 ? 13.055 -6.422 -11.641 1 98.69 57 TYR B O 1
ATOM 2705 N N . ASP B 1 58 ? 14.383 -8.07 -12.414 1 98.81 58 ASP B N 1
ATOM 2706 C CA . ASP B 1 58 ? 14.172 -7.707 -13.805 1 98.81 58 ASP B CA 1
ATOM 2707 C C . ASP B 1 58 ? 12.703 -7.863 -14.203 1 98.81 58 ASP B C 1
ATOM 2709 O O . ASP B 1 58 ? 12.133 -6.977 -14.836 1 98.81 58 ASP B O 1
ATOM 2713 N N . ILE B 1 59 ? 12.102 -8.969 -13.797 1 98.88 59 ILE B N 1
ATOM 2714 C CA . ILE B 1 59 ? 10.695 -9.203 -14.102 1 98.88 59 ILE B CA 1
ATOM 2715 C C . ILE B 1 59 ? 9.844 -8.102 -13.469 1 98.88 59 ILE B C 1
ATOM 2717 O O . ILE B 1 59 ? 8.898 -7.609 -14.086 1 98.88 59 ILE B O 1
ATOM 2721 N N . THR B 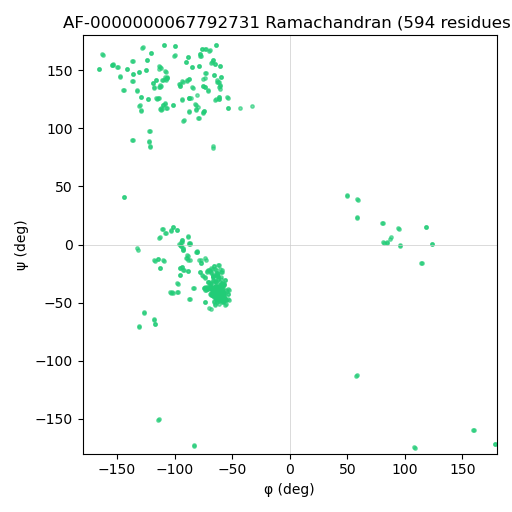1 60 ? 10.195 -7.727 -12.273 1 98.81 60 THR B N 1
ATOM 2722 C CA . THR B 1 60 ? 9.461 -6.684 -11.562 1 98.81 60 THR B CA 1
ATOM 2723 C C . THR B 1 60 ? 9.609 -5.34 -12.266 1 98.81 60 THR B C 1
ATOM 2725 O O . THR B 1 60 ? 8.617 -4.688 -12.594 1 98.81 60 THR B O 1
ATOM 2728 N N . ARG B 1 61 ? 10.828 -4.969 -12.602 1 98.06 61 ARG B N 1
ATOM 2729 C CA . ARG B 1 61 ? 11.164 -3.658 -13.156 1 98.06 61 ARG B CA 1
ATOM 2730 C C . ARG B 1 61 ? 10.602 -3.496 -14.562 1 98.06 61 ARG B C 1
ATOM 2732 O O . ARG B 1 61 ? 10.078 -2.434 -14.906 1 98.06 61 ARG B O 1
ATOM 2739 N N . TYR B 1 62 ? 10.586 -4.551 -15.312 1 98.69 62 TYR B N 1
ATOM 2740 C CA . TYR B 1 62 ? 10.352 -4.355 -16.734 1 98.69 62 TYR B CA 1
ATOM 2741 C C . TYR B 1 62 ? 8.984 -4.891 -17.156 1 98.69 62 TYR B C 1
ATOM 2743 O O . TYR B 1 62 ? 8.484 -4.57 -18.234 1 98.69 62 TYR B O 1
ATOM 2751 N N . LEU B 1 63 ? 8.359 -5.672 -16.281 1 98.81 63 LEU B N 1
ATOM 2752 C CA . LEU B 1 63 ? 7.07 -6.254 -16.641 1 98.81 63 LEU B CA 1
ATOM 2753 C C . LEU B 1 63 ? 6.016 -5.945 -15.586 1 98.81 63 LEU B C 1
ATOM 2755 O O . LEU B 1 63 ? 5.027 -5.262 -15.867 1 98.81 63 LEU B O 1
ATOM 2759 N N . ALA B 1 64 ? 6.262 -6.352 -14.352 1 98.56 64 ALA B N 1
ATOM 2760 C CA . ALA B 1 64 ? 5.25 -6.191 -13.312 1 98.56 64 ALA B CA 1
ATOM 2761 C C . ALA B 1 64 ? 4.941 -4.719 -13.062 1 98.56 64 ALA B C 1
ATOM 2763 O O . ALA B 1 64 ? 3.83 -4.367 -12.664 1 98.56 64 ALA B O 1
ATOM 2764 N N . ALA B 1 65 ? 5.934 -3.852 -13.328 1 97.25 65 ALA B N 1
ATOM 2765 C CA . ALA B 1 65 ? 5.754 -2.408 -13.188 1 97.25 65 ALA B CA 1
ATOM 2766 C C . ALA B 1 65 ? 4.629 -1.909 -14.094 1 97.25 65 ALA B C 1
ATOM 2768 O O . ALA B 1 65 ? 4.02 -0.871 -13.82 1 97.25 65 ALA B O 1
ATOM 2769 N N . GLU B 1 66 ? 4.328 -2.637 -15.148 1 97.38 66 GLU B N 1
ATOM 2770 C CA . GLU B 1 66 ? 3.285 -2.27 -16.094 1 97.38 66 GLU B CA 1
ATOM 2771 C C . GLU B 1 66 ? 1.957 -2.938 -15.75 1 97.38 66 GLU B C 1
ATOM 2773 O O . GLU B 1 66 ? 0.975 -2.797 -16.484 1 97.38 66 GLU B O 1
ATOM 2778 N N . ALA B 1 67 ? 1.955 -3.662 -14.672 1 97.56 67 ALA B N 1
ATOM 2779 C CA . ALA B 1 67 ? 0.776 -4.383 -14.195 1 97.56 67 ALA B CA 1
ATOM 2780 C C . ALA B 1 67 ? 0.291 -3.814 -12.867 1 97.56 67 ALA B C 1
ATOM 2782 O O . ALA B 1 67 ? 0.5 -2.635 -12.57 1 97.56 67 ALA B O 1
ATOM 2783 N N . GLY B 1 68 ? -0.282 -4.496 -12.039 1 96.81 68 GLY B N 1
ATOM 2784 C CA . GLY B 1 68 ? -0.807 -4 -10.773 1 96.81 68 GLY B CA 1
ATOM 2785 C C . GLY B 1 68 ? -0.067 -4.539 -9.562 1 96.81 68 GLY B C 1
ATOM 2786 O O . GLY B 1 68 ? -0.054 -3.91 -8.508 1 96.81 68 GLY B O 1
ATOM 2787 N N . CYS B 1 69 ? 0.616 -5.66 -9.805 1 98.75 69 CYS B N 1
ATOM 2788 C CA . CYS B 1 69 ? 1.195 -6.367 -8.672 1 98.75 69 CYS B CA 1
ATOM 2789 C C . CYS B 1 69 ? 2.215 -7.402 -9.133 1 98.75 69 CYS B C 1
ATOM 2791 O O . CYS B 1 69 ? 2.148 -7.887 -10.266 1 98.75 69 CYS B O 1
ATOM 2793 N N . VAL B 1 70 ? 3.213 -7.688 -8.297 1 98.88 70 VAL B N 1
ATOM 2794 C CA . VAL B 1 70 ? 4.137 -8.797 -8.508 1 98.88 70 VAL B CA 1
ATOM 2795 C C . VAL B 1 70 ? 4.031 -9.789 -7.352 1 98.88 70 VAL B C 1
ATOM 2797 O O . VAL B 1 70 ? 3.84 -9.383 -6.199 1 98.88 70 VAL B O 1
ATOM 2800 N N . LEU B 1 71 ? 4.059 -11.055 -7.676 1 98.88 71 LEU B N 1
ATOM 2801 C CA . LEU B 1 71 ? 4.145 -12.156 -6.719 1 98.88 71 LEU B CA 1
ATOM 2802 C C . LEU B 1 71 ? 5.531 -12.789 -6.746 1 98.88 71 LEU B C 1
ATOM 2804 O O . LEU B 1 71 ? 5.957 -13.32 -7.773 1 98.88 71 LEU B O 1
ATOM 2808 N N . VAL B 1 72 ? 6.285 -12.742 -5.633 1 98.56 72 VAL B N 1
ATOM 2809 C CA . VAL B 1 72 ? 7.652 -13.258 -5.582 1 98.56 72 VAL B CA 1
ATOM 2810 C C . VAL B 1 72 ? 7.797 -14.227 -4.406 1 98.56 72 VAL B C 1
ATOM 2812 O O . VAL B 1 72 ? 6.891 -14.344 -3.578 1 98.56 72 VAL B O 1
ATOM 2815 N N . ASP B 1 73 ? 8.922 -14.938 -4.348 1 97 73 ASP B N 1
ATOM 2816 C CA . ASP B 1 73 ? 9.203 -15.836 -3.232 1 97 73 ASP B CA 1
ATOM 2817 C C . ASP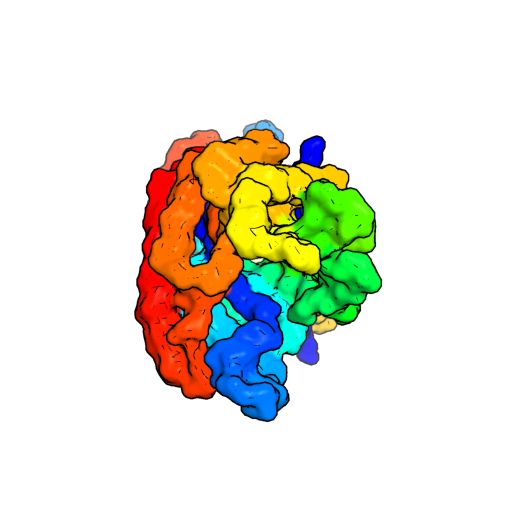 B 1 73 ? 9.914 -15.102 -2.098 1 97 73 ASP B C 1
ATOM 2819 O O . ASP B 1 73 ? 10.5 -14.039 -2.314 1 97 73 ASP B O 1
ATOM 2823 N N . PRO B 1 74 ? 9.898 -15.633 -0.937 1 96.31 74 PRO B N 1
ATOM 2824 C CA . PRO B 1 74 ? 10.469 -14.945 0.226 1 96.31 74 PRO B CA 1
ATOM 2825 C C . PRO B 1 74 ? 11.961 -15.219 0.397 1 96.31 74 PRO B C 1
ATOM 2827 O O . PRO B 1 74 ? 12.578 -14.711 1.331 1 96.31 74 PRO B O 1
ATOM 2830 N N . ILE B 1 75 ? 12.555 -15.953 -0.444 1 96.44 75 ILE B N 1
ATOM 2831 C CA . ILE B 1 75 ? 13.93 -16.406 -0.237 1 96.44 75 ILE B CA 1
ATOM 2832 C C . ILE B 1 75 ? 14.875 -15.594 -1.119 1 96.44 75 ILE B C 1
ATOM 2834 O O . ILE B 1 75 ? 15.93 -15.148 -0.662 1 96.44 75 ILE B O 1
ATOM 2838 N N . CYS B 1 76 ? 14.461 -15.344 -2.328 1 96.62 76 CYS B N 1
ATOM 2839 C CA . CYS B 1 76 ? 15.398 -14.812 -3.316 1 96.62 76 CYS B CA 1
ATOM 2840 C C . CYS B 1 76 ? 15.203 -13.312 -3.506 1 96.62 76 CYS B C 1
ATOM 2842 O O . CYS B 1 76 ? 16.172 -12.555 -3.58 1 96.62 76 CYS B O 1
ATOM 2844 N N . ALA B 1 77 ? 13.977 -12.875 -3.545 1 95.31 77 ALA B N 1
ATOM 2845 C CA . ALA B 1 77 ? 13.672 -11.531 -4.02 1 95.31 77 ALA B CA 1
ATOM 2846 C C . ALA B 1 77 ? 13.555 -10.547 -2.857 1 95.31 77 ALA B C 1
ATOM 2848 O O . ALA B 1 77 ? 13.617 -9.336 -3.055 1 95.31 77 ALA B O 1
ATOM 2849 N N . ILE B 1 78 ? 13.336 -10.969 -1.645 1 95.56 78 ILE B N 1
ATOM 2850 C CA . ILE B 1 78 ? 13.086 -10.141 -0.472 1 95.56 78 ILE B CA 1
ATOM 2851 C C . ILE B 1 78 ? 14.281 -10.211 0.479 1 95.56 78 ILE B C 1
ATOM 2853 O O . ILE B 1 78 ? 14.938 -11.25 0.573 1 95.56 78 ILE B O 1
ATOM 2857 N N . PRO B 1 79 ? 14.594 -9.102 1.062 1 96.31 79 PRO B N 1
ATOM 2858 C CA . PRO B 1 79 ? 13.898 -7.816 1.04 1 96.31 79 PRO B CA 1
ATOM 2859 C C . PRO B 1 79 ? 14.422 -6.879 -0.049 1 96.31 79 PRO B C 1
ATOM 2861 O O . PRO B 1 79 ? 13.977 -5.73 -0.142 1 96.31 79 PRO B O 1
ATOM 2864 N N . GLY B 1 80 ? 15.336 -7.277 -0.89 1 96.75 80 GLY B N 1
ATOM 2865 C CA . GLY B 1 80 ? 16.031 -6.426 -1.842 1 96.75 80 GLY B CA 1
ATOM 2866 C C . GLY B 1 80 ? 15.086 -5.688 -2.779 1 96.75 80 GLY B C 1
ATOM 2867 O O . GLY B 1 80 ? 15.352 -4.543 -3.156 1 96.75 80 GLY B O 1
ATOM 2868 N N . LEU B 1 81 ? 13.992 -6.305 -3.127 1 97.19 81 LEU B N 1
ATOM 2869 C CA . LEU B 1 81 ? 13.008 -5.695 -4.016 1 97.19 81 LEU B CA 1
ATOM 2870 C C . LEU B 1 81 ? 12.555 -4.344 -3.475 1 97.19 81 LEU B C 1
ATOM 2872 O O . LEU B 1 81 ? 12.336 -3.406 -4.246 1 97.19 81 LEU B O 1
ATOM 2876 N N . ILE B 1 82 ? 12.375 -4.215 -2.131 1 97.38 82 ILE B N 1
ATOM 2877 C CA . ILE B 1 82 ? 11.93 -2.99 -1.477 1 97.38 82 ILE B CA 1
ATOM 2878 C C . ILE B 1 82 ? 13.133 -2.105 -1.161 1 97.38 82 ILE B C 1
ATOM 2880 O O . ILE B 1 82 ? 13.172 -0.939 -1.558 1 97.38 82 ILE B O 1
ATOM 2884 N N . ASP B 1 83 ? 14.164 -2.686 -0.592 1 97.06 83 ASP B N 1
ATOM 2885 C CA . ASP B 1 83 ? 15.281 -1.927 -0.031 1 97.06 83 ASP B CA 1
ATOM 2886 C C . ASP B 1 83 ? 16.141 -1.316 -1.136 1 97.06 83 ASP B C 1
ATOM 2888 O O . ASP B 1 83 ? 16.797 -0.299 -0.922 1 97.06 83 ASP B O 1
ATOM 2892 N N . GLU B 1 84 ? 16.062 -1.913 -2.303 1 97 84 GLU B N 1
ATOM 2893 C CA . GLU B 1 84 ? 16.859 -1.401 -3.416 1 97 84 GLU B CA 1
ATOM 2894 C C . GLU B 1 84 ? 15.992 -0.606 -4.391 1 97 84 GLU B C 1
ATOM 2896 O O . GLU B 1 84 ? 16.422 -0.315 -5.512 1 97 84 GLU B O 1
ATOM 2901 N N . ASN B 1 85 ? 14.789 -0.288 -4.004 1 96.25 85 ASN B N 1
ATOM 2902 C CA . ASN B 1 85 ? 13.875 0.576 -4.746 1 96.25 85 ASN B CA 1
ATOM 2903 C C . ASN B 1 85 ? 13.594 0.024 -6.141 1 96.25 85 ASN B C 1
ATOM 2905 O O . ASN B 1 85 ? 13.562 0.775 -7.117 1 96.25 85 ASN B O 1
ATOM 2909 N N . ILE B 1 86 ? 13.461 -1.338 -6.203 1 97.56 86 ILE B N 1
ATOM 2910 C CA . ILE B 1 86 ? 13.156 -1.986 -7.473 1 97.56 86 ILE B CA 1
ATOM 2911 C C . ILE B 1 86 ? 11.648 -1.948 -7.723 1 97.56 86 ILE B C 1
ATOM 2913 O O . ILE B 1 86 ? 11.203 -1.804 -8.859 1 97.56 86 ILE B O 1
ATOM 2917 N N . LEU B 1 87 ? 10.883 -2.102 -6.699 1 98 87 LEU B N 1
ATOM 2918 C CA . LEU B 1 87 ? 9.43 -2.16 -6.77 1 98 87 LEU B CA 1
ATOM 2919 C C . LEU B 1 87 ? 8.828 -0.758 -6.844 1 98 87 LEU B C 1
ATOM 2921 O O . LEU B 1 87 ? 8.945 0.024 -5.898 1 98 87 LEU B O 1
ATOM 2925 N N . PRO B 1 88 ? 8.156 -0.399 -7.953 1 97.12 88 PRO B N 1
ATOM 2926 C CA . PRO B 1 88 ? 7.52 0.919 -8.016 1 97.12 88 PRO B CA 1
ATOM 2927 C C . PRO B 1 88 ? 6.469 1.123 -6.93 1 97.12 88 PRO B C 1
ATOM 2929 O O . PRO B 1 88 ? 5.824 0.162 -6.5 1 97.12 88 PRO B O 1
ATOM 2932 N N . ARG B 1 89 ? 6.242 2.33 -6.562 1 96.06 89 ARG B N 1
ATOM 2933 C CA . ARG B 1 89 ? 5.355 2.684 -5.457 1 96.06 89 ARG B CA 1
ATOM 2934 C C . ARG B 1 89 ? 3.928 2.229 -5.734 1 96.06 89 ARG B C 1
ATOM 2936 O O . ARG B 1 89 ? 3.178 1.923 -4.801 1 96.06 89 ARG B O 1
ATOM 2943 N N . ASP B 1 90 ? 3.48 2.15 -6.992 1 96.69 90 ASP B N 1
ATOM 2944 C CA . ASP B 1 90 ? 2.088 1.854 -7.312 1 96.69 90 ASP B CA 1
ATOM 2945 C C . ASP B 1 90 ? 1.92 0.392 -7.723 1 96.69 90 ASP B C 1
ATOM 2947 O O . ASP B 1 90 ? 0.942 0.037 -8.383 1 96.69 90 ASP B O 1
ATOM 2951 N N . THR B 1 91 ? 2.879 -0.437 -7.453 1 98 91 THR B N 1
ATOM 2952 C CA . THR B 1 91 ? 2.834 -1.871 -7.715 1 98 91 THR B CA 1
ATOM 2953 C C . THR B 1 91 ? 2.703 -2.654 -6.414 1 98 91 THR B C 1
ATOM 2955 O O . THR B 1 91 ? 3.52 -2.496 -5.504 1 98 91 THR B O 1
ATOM 2958 N N . GLY B 1 92 ? 1.593 -3.494 -6.277 1 98.5 92 GLY B N 1
ATOM 2959 C CA . GLY B 1 92 ? 1.418 -4.348 -5.113 1 98.5 92 GLY B CA 1
ATOM 2960 C C . GLY B 1 92 ? 2.451 -5.453 -5.023 1 98.5 92 GLY B C 1
ATOM 2961 O O . GLY B 1 92 ? 3.119 -5.766 -6.012 1 98.5 92 GLY B O 1
ATOM 2962 N N . LEU B 1 93 ? 2.682 -6.02 -3.855 1 98.88 93 LEU B N 1
ATOM 2963 C CA . LEU B 1 93 ? 3.658 -7.074 -3.596 1 98.88 93 LEU B CA 1
ATOM 2964 C C . LEU B 1 93 ? 3.016 -8.242 -2.85 1 98.88 93 LEU B C 1
ATOM 2966 O O . LEU B 1 93 ? 2.541 -8.07 -1.724 1 98.88 93 LEU B O 1
ATOM 2970 N N . LEU B 1 94 ? 2.961 -9.367 -3.467 1 98.94 94 LEU B N 1
ATOM 2971 C CA . LEU B 1 94 ? 2.545 -10.602 -2.814 1 98.94 94 LEU B CA 1
ATOM 2972 C C . LEU B 1 94 ? 3.74 -11.523 -2.574 1 98.94 94 LEU B C 1
ATOM 2974 O O . LEU B 1 94 ? 4.629 -11.625 -3.422 1 98.94 94 LEU B O 1
ATOM 2978 N N . ILE B 1 95 ? 3.707 -12.203 -1.439 1 98.81 95 ILE B N 1
ATOM 2979 C CA . ILE B 1 95 ? 4.75 -13.164 -1.097 1 98.81 95 ILE B CA 1
ATOM 2980 C C . ILE B 1 95 ? 4.188 -14.578 -1.152 1 98.81 95 ILE B C 1
ATOM 2982 O O . ILE B 1 95 ? 3.225 -14.898 -0.451 1 98.81 95 ILE B O 1
ATOM 2986 N N . GLY B 1 96 ? 4.773 -15.375 -2.006 1 98.19 96 GLY B N 1
ATOM 2987 C CA . GLY B 1 96 ? 4.41 -16.781 -2.029 1 98.19 96 GLY B CA 1
ATOM 2988 C C . GLY B 1 96 ? 4.906 -17.547 -0.818 1 98.19 96 GLY B C 1
ATOM 2989 O O . GLY B 1 96 ? 6.098 -17.531 -0.507 1 98.19 96 GLY B O 1
ATOM 2990 N N . LEU B 1 97 ? 4.066 -18.359 -0.161 1 98.19 97 LEU B N 1
ATOM 2991 C CA . LEU B 1 97 ? 4.383 -19.016 1.1 1 98.19 97 LEU B CA 1
ATOM 2992 C C . LEU B 1 97 ? 4.895 -20.438 0.857 1 98.19 97 LEU B C 1
ATOM 2994 O O . LEU B 1 97 ? 5.496 -21.047 1.744 1 98.19 97 LEU B O 1
ATOM 2998 N N . ASP B 1 98 ? 4.52 -21.031 -0.219 1 93.75 98 ASP B N 1
ATOM 2999 C CA . ASP B 1 98 ? 4.824 -22.422 -0.48 1 93.75 98 ASP B CA 1
ATOM 3000 C C . ASP B 1 98 ? 6.289 -22.609 -0.876 1 93.75 98 ASP B C 1
ATOM 3002 O O . ASP B 1 98 ? 6.875 -21.734 -1.514 1 93.75 98 ASP B O 1
ATOM 3006 N N . ALA B 1 99 ? 6.746 -23.734 -0.341 1 90.5 99 ALA B N 1
ATOM 3007 C CA . ALA B 1 99 ? 8.094 -24.141 -0.736 1 90.5 99 ALA B CA 1
ATOM 3008 C C . ALA B 1 99 ? 8.078 -24.812 -2.105 1 90.5 99 ALA B C 1
ATOM 3010 O O . ALA B 1 99 ? 7.113 -25.5 -2.459 1 90.5 99 ALA B O 1
ATOM 3011 N N . SER B 1 100 ? 8.734 -24.312 -3.156 1 76.94 100 SER B N 1
ATOM 3012 C CA . SER B 1 100 ? 8.789 -24.953 -4.469 1 76.94 100 SER B CA 1
ATOM 3013 C C . SER B 1 100 ? 8.766 -26.469 -4.344 1 76.94 100 SER B C 1
ATOM 3015 O O . SER B 1 100 ? 9.438 -27.031 -3.486 1 76.94 100 SER B O 1
ATOM 3017 N N . GLY B 1 101 ? 7.781 -27.156 -4.887 1 80.88 101 GLY B N 1
ATOM 3018 C CA . GLY B 1 101 ? 7.715 -28.609 -4.926 1 80.88 101 GLY B CA 1
ATOM 3019 C C . GLY B 1 101 ? 6.668 -29.188 -3.99 1 80.88 101 GLY B C 1
ATOM 3020 O O . GLY B 1 101 ? 5.789 -28.469 -3.516 1 80.88 101 GLY B O 1
ATOM 3021 N N . TRP B 1 102 ? 6.555 -30.516 -3.826 1 92.94 102 TRP B N 1
ATOM 3022 C CA . TRP B 1 102 ? 5.617 -31.234 -2.979 1 92.94 102 TRP B CA 1
ATOM 3023 C C . TRP B 1 102 ? 6.219 -32.562 -2.496 1 92.94 102 TRP B C 1
ATOM 3025 O O . TRP B 1 102 ? 7.207 -33.031 -3.059 1 92.94 102 TRP B O 1
ATOM 3035 N N . GLU B 1 103 ? 5.703 -32.938 -1.352 1 95.56 103 GLU B N 1
ATOM 3036 C CA . GLU B 1 103 ? 5.922 -34.312 -0.929 1 95.56 103 GLU B CA 1
ATOM 3037 C C . GLU B 1 103 ? 4.875 -35.25 -1.536 1 95.56 103 GLU B C 1
ATOM 3039 O O . GLU B 1 103 ? 3.768 -34.812 -1.86 1 95.56 103 GLU B O 1
ATOM 3044 N N . THR B 1 104 ? 5.293 -36.469 -1.678 1 96.75 104 THR B N 1
ATOM 3045 C CA . THR B 1 104 ? 4.371 -37.5 -2.189 1 96.75 104 THR B CA 1
ATOM 3046 C C . THR B 1 104 ? 4.109 -38.562 -1.14 1 96.75 104 THR B C 1
ATOM 3048 O O . THR B 1 104 ? 5.047 -39.156 -0.594 1 96.75 104 THR B O 1
ATOM 3051 N N . THR B 1 105 ? 2.85 -38.75 -0.88 1 96.56 105 THR B N 1
ATOM 3052 C CA . THR B 1 105 ? 2.484 -39.844 0.043 1 96.56 105 THR B CA 1
ATOM 3053 C C . THR B 1 105 ? 2.658 -41.188 -0.615 1 96.56 105 THR B C 1
ATOM 3055 O O . THR B 1 105 ? 2.828 -41.281 -1.832 1 96.56 105 THR B O 1
ATOM 3058 N N . PRO B 1 106 ? 2.576 -42.25 0.257 1 95.38 106 PRO B N 1
ATOM 3059 C CA . PRO B 1 106 ? 2.645 -43.594 -0.323 1 95.38 106 PRO B CA 1
ATOM 3060 C C . PRO B 1 106 ? 1.527 -43.844 -1.329 1 95.38 106 PRO B C 1
ATOM 3062 O O . PRO B 1 106 ? 1.714 -44.625 -2.273 1 95.38 106 PRO B O 1
ATOM 3065 N N . GLU B 1 107 ? 0.406 -43.219 -1.163 1 94.62 107 GLU B N 1
ATOM 3066 C CA . GLU B 1 107 ? -0.742 -43.406 -2.045 1 94.62 107 GLU B CA 1
ATOM 3067 C C . GLU B 1 107 ? -0.599 -42.594 -3.318 1 94.62 107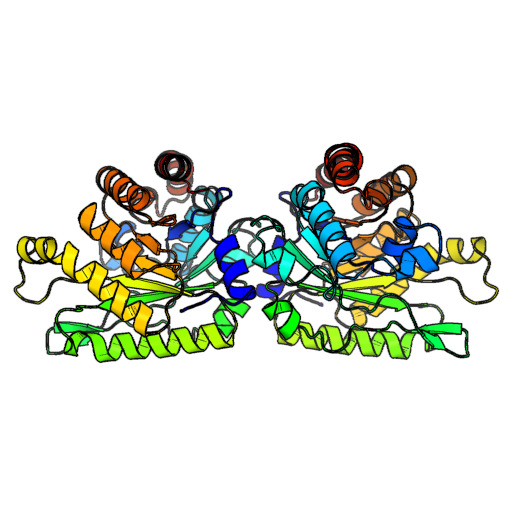 GLU B C 1
ATOM 3069 O O . GLU B 1 107 ? -1.428 -42.688 -4.227 1 94.62 107 GLU B O 1
ATOM 3074 N N . GLY B 1 108 ? 0.429 -41.75 -3.41 1 95.5 108 GLY B N 1
ATOM 3075 C CA . GLY B 1 108 ? 0.675 -40.969 -4.613 1 95.5 108 GLY B CA 1
ATOM 3076 C C . GLY B 1 108 ? 0.085 -39.594 -4.547 1 95.5 108 GLY B C 1
ATOM 3077 O O . GLY B 1 108 ? -0.018 -38.906 -5.566 1 95.5 108 GLY B O 1
ATOM 3078 N N . TYR B 1 109 ? -0.34 -39.125 -3.348 1 97.5 109 TYR B N 1
ATOM 3079 C CA . TYR B 1 109 ? -0.938 -37.812 -3.215 1 97.5 109 TYR B CA 1
ATOM 3080 C C . TYR B 1 109 ? 0.132 -36.75 -2.984 1 97.5 109 TYR B C 1
ATOM 3082 O O . TYR B 1 109 ? 1.133 -37 -2.311 1 97.5 109 TYR B O 1
ATOM 3090 N N . ARG B 1 110 ? -0.081 -35.594 -3.582 1 97.62 110 ARG B N 1
ATOM 3091 C CA . ARG B 1 110 ? 0.853 -34.469 -3.43 1 97.62 110 ARG B CA 1
ATOM 3092 C C . ARG B 1 110 ? 0.528 -33.656 -2.186 1 97.62 110 ARG B C 1
ATOM 3094 O O . ARG B 1 110 ? -0.617 -33.25 -1.991 1 97.62 110 ARG B O 1
ATOM 3101 N N . ILE B 1 111 ? 1.542 -33.469 -1.333 1 98.06 111 ILE B N 1
ATOM 3102 C CA . ILE B 1 111 ? 1.409 -32.656 -0.136 1 98.06 111 ILE B CA 1
ATOM 3103 C C . ILE B 1 111 ? 2.271 -31.406 -0.275 1 98.06 111 ILE B C 1
ATOM 3105 O O . ILE B 1 111 ? 3.494 -31.5 -0.411 1 98.06 111 ILE B O 1
ATOM 3109 N N . SER B 1 112 ? 1.621 -30.266 -0.291 1 97.12 112 SER B N 1
ATOM 3110 C CA . SER B 1 112 ? 2.328 -29 -0.438 1 97.12 112 SER B CA 1
ATOM 3111 C C . SER B 1 112 ? 3.271 -28.75 0.733 1 97.12 112 SER B C 1
ATOM 3113 O O . SER B 1 112 ? 2.949 -29.078 1.877 1 97.12 112 SER B O 1
ATOM 3115 N N . THR B 1 113 ? 4.398 -28.203 0.421 1 95.56 113 THR B N 1
ATOM 3116 C CA . THR B 1 113 ? 5.359 -27.781 1.435 1 95.56 113 THR B CA 1
ATOM 3117 C C . THR B 1 113 ? 5.41 -26.266 1.53 1 95.56 113 THR B C 1
ATOM 3119 O O . THR B 1 113 ? 5.258 -25.562 0.523 1 95.56 113 THR B O 1
ATOM 3122 N N . MET B 1 114 ? 5.594 -25.75 2.723 1 96.81 114 MET B N 1
ATOM 3123 C CA . MET B 1 114 ? 5.66 -24.312 2.963 1 96.81 114 MET B CA 1
ATOM 3124 C C . MET B 1 114 ? 7.086 -23.875 3.283 1 96.81 114 MET B C 1
ATOM 3126 O O . MET B 1 114 ? 7.887 -24.688 3.77 1 96.81 114 MET B O 1
ATOM 3130 N N . VAL B 1 115 ? 7.449 -22.672 2.92 1 96.62 115 VAL B N 1
ATOM 3131 C CA . VAL B 1 115 ? 8.727 -22.109 3.35 1 96.62 115 VAL B CA 1
ATOM 3132 C C . VAL B 1 115 ? 8.727 -21.938 4.867 1 96.62 115 VAL B C 1
ATOM 3134 O O . VAL B 1 115 ? 7.832 -21.312 5.434 1 96.62 115 VAL B O 1
ATOM 3137 N N . GLU B 1 116 ? 9.68 -22.5 5.5 1 95.38 116 GLU B N 1
ATOM 3138 C CA . GLU B 1 116 ? 9.758 -22.484 6.957 1 95.38 116 GLU B CA 1
ATOM 3139 C C . GLU B 1 116 ? 9.844 -21.047 7.488 1 95.38 116 GLU B C 1
ATOM 3141 O O . GLU B 1 116 ? 10.586 -20.234 6.945 1 95.38 116 GLU B O 1
ATOM 3146 N N . GLY B 1 117 ? 9.055 -20.766 8.508 1 96.19 117 GLY B N 1
ATOM 3147 C CA . GLY B 1 117 ? 9.203 -19.516 9.266 1 96.19 117 GLY B CA 1
ATOM 3148 C C . GLY B 1 117 ? 8.469 -18.359 8.633 1 96.19 117 GLY B C 1
ATOM 3149 O O . GLY B 1 117 ? 8.586 -17.219 9.094 1 96.19 117 GLY B O 1
ATOM 3150 N N . VAL B 1 118 ? 7.801 -18.578 7.578 1 97.56 118 VAL B N 1
ATOM 3151 C CA . VAL B 1 118 ? 7.086 -17.484 6.934 1 97.56 118 VAL B CA 1
ATOM 3152 C C . VAL B 1 118 ? 5.652 -17.422 7.453 1 97.56 118 VAL B C 1
ATOM 3154 O O . VAL B 1 118 ? 4.836 -18.281 7.137 1 97.56 118 VAL B O 1
ATOM 3157 N N . THR B 1 119 ? 5.391 -16.453 8.258 1 98.25 119 THR B N 1
ATOM 3158 C CA . THR B 1 119 ? 4.078 -16.172 8.828 1 98.25 119 THR B CA 1
ATOM 3159 C C . THR B 1 119 ? 3.482 -14.906 8.227 1 98.25 119 THR B C 1
ATOM 3161 O O . THR B 1 119 ? 4.16 -14.18 7.496 1 98.25 119 THR B O 1
ATOM 3164 N N . ALA B 1 120 ? 2.227 -14.656 8.555 1 98.38 120 ALA B N 1
ATOM 3165 C CA . ALA B 1 120 ? 1.596 -13.406 8.141 1 98.38 120 ALA B CA 1
ATOM 3166 C C . ALA B 1 120 ? 2.367 -12.195 8.672 1 98.38 120 ALA B C 1
ATOM 3168 O O . ALA B 1 120 ? 2.566 -11.211 7.953 1 98.38 120 ALA B O 1
ATOM 3169 N N . ARG B 1 121 ? 2.805 -12.242 9.875 1 97.5 121 ARG B N 1
ATOM 3170 C CA . ARG B 1 121 ? 3.57 -11.156 10.484 1 97.5 121 ARG B CA 1
ATOM 3171 C C . ARG B 1 121 ? 4.871 -10.914 9.727 1 97.5 121 ARG B C 1
ATOM 3173 O O . ARG B 1 121 ? 5.246 -9.766 9.477 1 97.5 121 ARG B O 1
ATOM 3180 N N . LYS B 1 122 ? 5.566 -11.984 9.398 1 97.81 122 LYS B N 1
ATOM 3181 C CA . LYS B 1 122 ? 6.809 -11.844 8.641 1 97.81 122 LYS B CA 1
ATOM 3182 C C . LYS B 1 122 ? 6.551 -11.219 7.273 1 97.81 122 LYS B C 1
ATOM 3184 O O . LYS B 1 122 ? 7.32 -10.359 6.824 1 97.81 122 LYS B O 1
ATOM 3189 N N . VAL B 1 123 ? 5.496 -11.656 6.621 1 98.5 123 VAL B N 1
ATOM 3190 C CA . VAL B 1 123 ? 5.098 -11.094 5.332 1 98.5 123 VAL B CA 1
ATOM 3191 C C . VAL B 1 123 ? 4.871 -9.594 5.473 1 98.5 123 VAL B C 1
ATOM 3193 O O . VAL B 1 123 ? 5.328 -8.805 4.633 1 98.5 123 VAL B O 1
ATOM 3196 N N . ARG B 1 124 ? 4.246 -9.172 6.52 1 97.31 124 ARG B N 1
ATOM 3197 C CA . ARG B 1 124 ? 4.016 -7.758 6.789 1 97.31 124 ARG B CA 1
ATOM 3198 C C . ARG B 1 124 ? 5.332 -7.031 7.059 1 97.31 124 ARG B C 1
ATOM 3200 O O . ARG B 1 124 ? 5.527 -5.906 6.594 1 97.31 124 ARG B O 1
ATOM 3207 N N . GLU B 1 125 ? 6.234 -7.637 7.777 1 97.25 125 GLU B N 1
ATOM 3208 C CA . GLU B 1 125 ? 7.527 -7.043 8.102 1 97.25 125 GLU B CA 1
ATOM 3209 C C . GLU B 1 125 ? 8.352 -6.793 6.836 1 97.25 125 GLU B C 1
ATOM 3211 O O . GLU B 1 125 ? 9.203 -5.906 6.812 1 97.25 125 GLU B O 1
ATOM 3216 N N . TRP B 1 126 ? 8.039 -7.551 5.82 1 97.69 126 TRP B N 1
ATOM 3217 C CA . TRP B 1 126 ? 8.742 -7.379 4.551 1 97.69 126 TRP B CA 1
ATOM 3218 C C . TRP B 1 126 ? 8.078 -6.309 3.697 1 97.69 126 TRP B C 1
ATOM 3220 O O . TRP B 1 126 ? 8.477 -6.074 2.557 1 97.69 126 TRP B O 1
ATOM 3230 N N . GLY B 1 127 ? 7 -5.684 4.207 1 97.5 127 GLY B N 1
ATOM 3231 C CA . GLY B 1 127 ? 6.348 -4.59 3.502 1 97.5 127 GLY B CA 1
ATOM 3232 C C . GLY B 1 127 ? 5.414 -5.059 2.4 1 97.5 127 GLY B C 1
ATOM 3233 O O . GLY B 1 127 ? 5.07 -4.289 1.501 1 97.5 127 GLY B O 1
ATOM 3234 N N . ALA B 1 128 ? 5.043 -6.324 2.494 1 98.56 128 ALA B N 1
ATOM 3235 C CA . ALA B 1 128 ? 4.223 -6.887 1.426 1 98.56 128 ALA B CA 1
ATOM 3236 C C . ALA B 1 128 ? 2.766 -6.461 1.567 1 98.56 128 ALA B C 1
ATOM 3238 O O . ALA B 1 128 ? 2.307 -6.152 2.67 1 98.56 128 ALA B O 1
ATOM 3239 N N . THR B 1 129 ? 2.029 -6.422 0.459 1 98.62 129 THR B N 1
ATOM 3240 C CA . THR B 1 129 ? 0.593 -6.172 0.389 1 98.62 129 THR B CA 1
ATOM 3241 C C . THR B 1 129 ? -0.19 -7.359 0.942 1 98.62 129 THR B C 1
ATOM 3243 O O . THR B 1 129 ? -1.268 -7.184 1.515 1 98.62 129 THR B O 1
ATOM 3246 N N . GLY B 1 130 ? 0.326 -8.531 0.781 1 98.81 130 GLY B N 1
ATOM 3247 C CA . GLY B 1 130 ? -0.292 -9.766 1.229 1 98.81 130 GLY B CA 1
ATOM 3248 C C . GLY B 1 130 ? 0.517 -11 0.873 1 98.81 130 GLY B C 1
ATOM 3249 O O . GLY B 1 130 ? 1.689 -10.891 0.508 1 98.81 130 GLY B O 1
ATOM 3250 N N . GLY B 1 131 ? -0.082 -12.141 1.103 1 98.88 131 GLY B N 1
ATOM 3251 C CA . GLY B 1 131 ? 0.542 -13.414 0.792 1 98.88 131 GLY B CA 1
ATOM 3252 C C . GLY B 1 131 ? -0.255 -14.25 -0.196 1 98.88 131 GLY B C 1
ATOM 3253 O O . GLY B 1 131 ? -1.4 -13.914 -0.511 1 98.88 131 GLY B O 1
ATOM 3254 N N . LYS B 1 132 ? 0.36 -15.234 -0.745 1 98.88 132 LYS B N 1
ATOM 3255 C CA . LYS B 1 132 ? -0.271 -16.266 -1.564 1 98.88 132 LYS B CA 1
ATOM 3256 C C . LYS B 1 132 ? 0.115 -17.656 -1.085 1 98.88 132 LYS B C 1
ATOM 3258 O O . LYS B 1 132 ? 1.298 -17.953 -0.908 1 98.88 132 LYS B O 1
ATOM 3263 N N . ILE B 1 133 ? -0.822 -18.5 -0.83 1 98.69 133 ILE B N 1
ATOM 3264 C CA . ILE B 1 133 ? -0.566 -19.891 -0.523 1 98.69 133 ILE B CA 1
ATOM 3265 C C . ILE B 1 133 ? -1.007 -20.766 -1.696 1 98.69 133 ILE B C 1
ATOM 3267 O O . ILE B 1 133 ? -2.025 -20.5 -2.336 1 98.69 133 ILE B O 1
ATOM 3271 N N . MET B 1 134 ? -0.278 -21.781 -1.974 1 98.06 134 MET B N 1
ATOM 3272 C CA . MET B 1 134 ? -0.652 -22.766 -2.984 1 98.06 134 MET B CA 1
ATOM 3273 C C . MET B 1 134 ? -0.703 -24.172 -2.387 1 98.06 134 MET B C 1
ATOM 3275 O O . MET B 1 134 ? 0.249 -24.609 -1.738 1 98.06 134 MET B O 1
ATOM 3279 N N . ILE B 1 135 ? -1.766 -24.859 -2.5 1 98.06 135 ILE B N 1
ATOM 3280 C CA . ILE B 1 135 ? -1.889 -26.234 -2.062 1 98.06 135 ILE B CA 1
ATOM 3281 C C . ILE B 1 135 ? -2.342 -27.109 -3.232 1 98.06 135 ILE B C 1
ATOM 3283 O O . ILE B 1 135 ? -2.945 -26.609 -4.188 1 98.06 135 ILE B O 1
ATOM 3287 N N . TYR B 1 136 ? -2.076 -28.422 -3.123 1 98.12 136 TYR B N 1
ATOM 3288 C CA . TYR B 1 136 ? -2.555 -29.391 -4.098 1 98.12 136 TYR B CA 1
ATOM 3289 C C . TYR B 1 136 ? -3.852 -30.047 -3.631 1 98.12 136 TYR B C 1
ATOM 3291 O O . TYR B 1 136 ? -3.986 -30.406 -2.459 1 98.12 136 TYR B O 1
ATOM 3299 N N . LEU B 1 137 ? -4.754 -30.188 -4.586 1 98.44 137 LEU B N 1
ATOM 3300 C CA . LEU B 1 137 ? -6.02 -30.828 -4.254 1 98.44 137 LEU B CA 1
ATOM 3301 C C . LEU B 1 137 ? -6.43 -31.828 -5.336 1 98.44 137 LEU B C 1
ATOM 3303 O O . LEU B 1 137 ? -6.23 -31.562 -6.527 1 98.44 137 LEU B O 1
ATOM 3307 N N . ARG B 1 138 ? -6.934 -32.875 -4.945 1 98.38 138 ARG B N 1
ATOM 3308 C CA . ARG B 1 138 ? -7.773 -33.781 -5.719 1 98.38 138 ARG B CA 1
ATOM 3309 C C . ARG B 1 138 ? -9.141 -33.969 -5.062 1 98.38 138 ARG B C 1
ATOM 3311 O O . ARG B 1 138 ? -9.367 -34.969 -4.355 1 98.38 138 ARG B O 1
ATOM 3318 N N . PRO B 1 139 ? -10.023 -33.031 -5.371 1 97.69 139 PRO B N 1
ATOM 3319 C CA . PRO B 1 139 ? -11.273 -32.969 -4.613 1 97.69 139 PRO B CA 1
ATOM 3320 C C . PRO B 1 139 ? -12.094 -34.25 -4.738 1 97.69 139 PRO B C 1
ATOM 3322 O O . PRO B 1 139 ? -12.969 -34.5 -3.904 1 97.69 139 PRO B O 1
ATOM 3325 N N . ASP B 1 140 ? -11.852 -35.031 -5.758 1 97.31 140 ASP B N 1
ATOM 3326 C CA . ASP B 1 140 ? -12.562 -36.281 -5.945 1 97.31 140 ASP B CA 1
ATOM 3327 C C . ASP B 1 140 ? -11.961 -37.375 -5.086 1 97.31 140 ASP B C 1
ATOM 3329 O O . ASP B 1 140 ? -12.477 -38.5 -5.047 1 97.31 140 ASP B O 1
ATOM 3333 N N . ARG B 1 141 ? -10.898 -37.156 -4.441 1 97.19 141 ARG B N 1
ATOM 3334 C CA . ARG B 1 141 ? -10.242 -38.062 -3.508 1 97.19 141 ARG B CA 1
ATOM 3335 C C . ARG B 1 141 ? -10.109 -37.406 -2.127 1 97.19 141 ARG B C 1
ATOM 3337 O O . ARG B 1 141 ? -9.062 -36.875 -1.786 1 97.19 141 ARG B O 1
ATOM 3344 N N . PRO B 1 142 ? -11.102 -37.562 -1.26 1 96.75 142 PRO B N 1
ATOM 3345 C CA . PRO B 1 142 ? -11.133 -36.875 0.019 1 96.75 142 PRO B CA 1
ATOM 3346 C C . PRO B 1 142 ? -9.859 -37.062 0.84 1 96.75 142 PRO B C 1
ATOM 3348 O O . PRO B 1 142 ? -9.32 -36.125 1.405 1 96.75 142 PRO B O 1
ATOM 3351 N N . ASP B 1 143 ? -9.289 -38.25 0.826 1 96.75 143 ASP B N 1
ATOM 3352 C CA . ASP B 1 143 ? -8.117 -38.594 1.635 1 96.75 143 ASP B CA 1
ATOM 3353 C C . ASP B 1 143 ? -6.887 -37.844 1.14 1 96.75 143 ASP B C 1
ATOM 3355 O O . ASP B 1 143 ? -5.953 -37.594 1.908 1 96.75 143 ASP B O 1
ATOM 3359 N N . ALA B 1 144 ? -6.887 -37.438 -0.087 1 97.62 144 ALA B N 1
ATOM 3360 C CA . ALA B 1 144 ? -5.738 -36.781 -0.703 1 97.62 144 ALA B CA 1
ATOM 3361 C C . ALA B 1 144 ? -5.582 -35.344 -0.181 1 97.62 144 ALA B C 1
ATOM 3363 O O . ALA B 1 144 ? -4.539 -34.719 -0.37 1 97.62 144 ALA B O 1
ATOM 3364 N N . ASN B 1 145 ? -6.59 -34.844 0.525 1 98.5 145 ASN B N 1
ATOM 3365 C CA . ASN B 1 145 ? -6.676 -33.406 0.724 1 98.5 145 ASN B CA 1
ATOM 3366 C C . ASN B 1 145 ? -6.508 -33.031 2.193 1 98.5 145 ASN B C 1
ATOM 3368 O O . ASN B 1 145 ? -6.309 -31.844 2.521 1 98.5 145 ASN B O 1
ATOM 3372 N N . THR B 1 146 ? -6.57 -33.969 3.08 1 98.12 146 THR B N 1
ATOM 3373 C CA . THR B 1 146 ? -6.68 -33.719 4.512 1 98.12 146 THR B CA 1
ATOM 3374 C C . THR B 1 146 ? -5.535 -32.844 4.996 1 98.12 146 THR B C 1
ATOM 3376 O O . THR B 1 146 ? -5.77 -31.781 5.594 1 98.12 146 THR B O 1
ATOM 3379 N N . ARG B 1 147 ? -4.336 -33.219 4.688 1 98.25 147 ARG B N 1
ATOM 3380 C CA . ARG B 1 147 ? -3.172 -32.469 5.176 1 98.25 147 ARG B CA 1
ATOM 3381 C C . ARG B 1 147 ? -3.096 -31.078 4.551 1 98.25 147 ARG B C 1
ATOM 3383 O O . ARG B 1 147 ? -2.799 -30.109 5.238 1 98.25 147 ARG B O 1
ATOM 3390 N N . ASN B 1 148 ? -3.338 -31.031 3.264 1 98.56 148 ASN B N 1
ATOM 3391 C CA . ASN B 1 148 ? -3.285 -29.75 2.566 1 98.56 148 ASN B CA 1
ATOM 3392 C C . ASN B 1 148 ? -4.363 -28.797 3.07 1 98.56 148 ASN B C 1
ATOM 3394 O O . ASN B 1 148 ? -4.109 -27.609 3.244 1 98.56 148 ASN B O 1
ATOM 3398 N N . LEU B 1 149 ? -5.562 -29.281 3.34 1 98.81 149 LEU B N 1
ATOM 3399 C CA . LEU B 1 149 ? -6.648 -28.422 3.816 1 98.81 149 LEU B CA 1
ATOM 3400 C C . LEU B 1 149 ? -6.387 -27.969 5.246 1 98.81 149 LEU B C 1
ATOM 3402 O O . LEU B 1 149 ? -6.758 -26.844 5.621 1 98.81 149 LEU B O 1
ATOM 3406 N N . GLU B 1 150 ? -5.754 -28.797 6.016 1 98.69 150 GLU B N 1
ATOM 3407 C CA . GLU B 1 150 ? -5.352 -28.391 7.355 1 98.69 150 GLU B CA 1
ATOM 3408 C C . GLU B 1 150 ? -4.336 -27.25 7.297 1 98.69 150 GLU B C 1
ATOM 3410 O O . GLU B 1 150 ? -4.449 -26.266 8.039 1 98.69 150 GLU B O 1
ATOM 3415 N N . THR B 1 151 ? -3.346 -27.422 6.441 1 98.38 151 THR B N 1
ATOM 3416 C CA . THR B 1 151 ? -2.361 -26.359 6.242 1 98.38 151 THR B CA 1
ATOM 3417 C C . THR B 1 151 ? -3.041 -25.078 5.789 1 98.38 151 THR B C 1
ATOM 3419 O O . THR B 1 151 ? -2.756 -24 6.32 1 98.38 151 THR B O 1
ATOM 3422 N N . LEU B 1 152 ? -3.961 -25.188 4.875 1 98.81 152 LEU B N 1
ATOM 3423 C CA . LEU B 1 152 ? -4.684 -24.031 4.363 1 98.81 152 LEU B CA 1
ATOM 3424 C C . LEU B 1 152 ? -5.441 -23.328 5.48 1 98.81 152 LEU B C 1
ATOM 3426 O O . LEU B 1 152 ? -5.363 -22.094 5.617 1 98.81 152 LEU B O 1
ATOM 3430 N N . ARG B 1 153 ? -6.148 -24.078 6.258 1 98.69 153 ARG B N 1
ATOM 3431 C CA . ARG B 1 153 ? -6.926 -23.516 7.359 1 98.69 153 ARG B CA 1
ATOM 3432 C C . ARG B 1 153 ? -6.027 -22.75 8.32 1 98.69 153 ARG B C 1
ATOM 3434 O O . ARG B 1 153 ? -6.371 -21.641 8.758 1 98.69 153 ARG B O 1
ATOM 3441 N N . THR B 1 154 ? -4.906 -23.328 8.648 1 98.62 154 THR B N 1
ATOM 3442 C CA . THR B 1 154 ? -3.957 -22.719 9.57 1 98.62 154 THR B CA 1
ATOM 3443 C C . THR B 1 154 ? -3.436 -21.406 9.016 1 98.62 154 THR B C 1
ATOM 3445 O O . THR B 1 154 ? -3.377 -20.391 9.727 1 98.62 154 THR B O 1
ATOM 3448 N N . VAL B 1 155 ? -3.084 -21.391 7.762 1 98.81 155 VAL B N 1
ATOM 3449 C CA . VAL B 1 155 ? -2.531 -20.188 7.133 1 98.81 155 VAL B CA 1
ATOM 3450 C C . VAL B 1 155 ? -3.615 -19.125 7.016 1 98.81 155 VAL B C 1
ATOM 3452 O O . VAL B 1 155 ? -3.359 -17.938 7.273 1 98.81 155 VAL B O 1
ATOM 3455 N N . ILE B 1 156 ? -4.844 -19.5 6.629 1 98.81 156 ILE B N 1
ATOM 3456 C CA . ILE B 1 156 ? -5.945 -18.547 6.52 1 98.81 156 ILE B CA 1
ATOM 3457 C C . ILE B 1 156 ? -6.188 -17.891 7.871 1 98.81 156 ILE B C 1
ATOM 3459 O O . ILE B 1 156 ? -6.375 -16.672 7.949 1 98.81 156 ILE B O 1
ATOM 3463 N N . GLN B 1 157 ? -6.137 -18.641 8.953 1 98.62 157 GLN B N 1
ATOM 3464 C CA . GLN B 1 157 ? -6.336 -18.094 10.289 1 98.62 157 GLN B CA 1
ATOM 3465 C C . GLN B 1 157 ? -5.207 -17.141 10.664 1 98.62 157 GLN B C 1
ATOM 3467 O O . GLN B 1 157 ? -5.453 -16.078 11.258 1 98.62 157 GLN B O 1
ATOM 3472 N N . ASP B 1 158 ? -4.008 -17.531 10.383 1 98.75 158 ASP B N 1
ATOM 3473 C CA . ASP B 1 158 ? -2.846 -16.703 10.648 1 98.75 158 ASP B CA 1
ATOM 3474 C C . ASP B 1 158 ? -2.984 -15.336 9.969 1 98.75 158 ASP B C 1
ATOM 3476 O O . ASP B 1 158 ? -2.807 -14.297 10.609 1 98.75 158 ASP B O 1
ATOM 3480 N N . PHE B 1 159 ? -3.35 -15.328 8.711 1 98.75 159 PHE B N 1
ATOM 3481 C CA . PHE B 1 159 ? -3.469 -14.094 7.941 1 98.75 159 PHE B CA 1
ATOM 3482 C C . PHE B 1 159 ? -4.684 -13.289 8.398 1 98.75 159 PHE B C 1
ATOM 3484 O O . PHE B 1 159 ? -4.645 -12.062 8.422 1 98.75 159 PHE B O 1
ATOM 3491 N N . ALA B 1 160 ? -5.766 -13.961 8.75 1 97.69 160 ALA B N 1
ATOM 3492 C CA . ALA B 1 160 ? -6.938 -13.273 9.289 1 97.69 160 ALA B CA 1
ATOM 3493 C C . ALA B 1 160 ? -6.598 -12.531 10.578 1 97.69 160 ALA B C 1
ATOM 3495 O O . ALA B 1 160 ? -7.035 -11.398 10.781 1 97.69 160 ALA B O 1
ATOM 3496 N N . GLN B 1 161 ? -5.793 -13.133 11.398 1 96.69 161 GLN B N 1
ATOM 3497 C CA . GLN B 1 161 ? -5.41 -12.531 12.672 1 96.69 161 GLN B CA 1
ATOM 3498 C C . GLN B 1 161 ? -4.566 -11.273 12.453 1 96.69 161 GLN B C 1
ATOM 3500 O O . GLN B 1 161 ? -4.598 -10.352 13.273 1 96.69 161 GLN B O 1
ATOM 3505 N N . GLU B 1 162 ? -3.889 -11.234 11.383 1 96.19 162 GLU B N 1
ATOM 3506 C CA . GLU B 1 162 ? -3.018 -10.109 11.07 1 96.19 162 GLU B CA 1
ATOM 3507 C C . GLU B 1 162 ? -3.727 -9.102 10.164 1 96.19 162 GLU B C 1
ATOM 3509 O O . GLU B 1 162 ? -3.15 -8.078 9.797 1 96.19 162 GLU B O 1
ATOM 3514 N N . ASP B 1 163 ? -5.012 -9.344 9.781 1 95.62 163 ASP B N 1
ATOM 3515 C CA . ASP B 1 163 ? -5.754 -8.531 8.828 1 95.62 163 ASP B CA 1
ATOM 3516 C C . ASP B 1 163 ? -4.941 -8.289 7.555 1 95.62 163 ASP B C 1
ATOM 3518 O O . ASP B 1 163 ? -4.828 -7.148 7.094 1 95.62 163 ASP B O 1
ATOM 3522 N N . LEU B 1 164 ? -4.309 -9.297 7.105 1 98.38 164 LEU B N 1
ATOM 3523 C CA . LEU B 1 164 ? -3.459 -9.234 5.922 1 98.38 164 LEU B CA 1
ATOM 3524 C C . LEU B 1 164 ? -4.047 -10.07 4.789 1 98.38 164 LEU B C 1
ATOM 3526 O O . LEU B 1 164 ? -4.523 -11.18 5.016 1 98.38 164 LEU B O 1
ATOM 3530 N N . LEU B 1 165 ? -4.051 -9.547 3.588 1 98.81 165 LEU B N 1
ATOM 3531 C CA . LEU B 1 165 ? -4.645 -10.195 2.424 1 98.81 165 LEU B CA 1
ATOM 3532 C C . LEU B 1 165 ? -3.963 -11.531 2.139 1 98.81 165 LEU B C 1
ATOM 3534 O O . LEU B 1 165 ? -2.734 -11.625 2.195 1 98.81 165 LEU B O 1
ATOM 3538 N N . LEU B 1 166 ? -4.715 -12.555 1.836 1 98.94 166 LEU B N 1
ATOM 3539 C CA . LEU B 1 166 ? -4.207 -13.852 1.405 1 98.94 166 LEU B CA 1
ATOM 3540 C C . LEU B 1 166 ? -4.914 -14.32 0.135 1 98.94 166 LEU B C 1
ATOM 3542 O O . LEU B 1 166 ? -6.141 -14.414 0.102 1 98.94 166 LEU B O 1
ATOM 3546 N N . VAL B 1 167 ? -4.145 -14.516 -0.899 1 98.94 167 VAL B N 1
ATOM 3547 C CA . VAL B 1 167 ? -4.637 -15.18 -2.1 1 98.94 167 VAL B CA 1
ATOM 3548 C C . VAL B 1 167 ? -4.465 -16.688 -1.959 1 98.94 167 VAL B C 1
ATOM 3550 O O . VAL B 1 167 ? -3.377 -17.172 -1.632 1 98.94 167 VAL B O 1
ATOM 3553 N N . VAL B 1 168 ? -5.527 -17.406 -2.145 1 98.94 168 VAL B N 1
ATOM 3554 C CA . VAL B 1 168 ? -5.504 -18.859 -2.023 1 98.94 168 VAL B CA 1
ATOM 3555 C C . VAL B 1 168 ? -5.469 -19.5 -3.412 1 98.94 168 VAL B C 1
ATOM 3557 O O . VAL B 1 168 ? -6.379 -19.281 -4.219 1 98.94 168 VAL B O 1
ATOM 3560 N N . GLU B 1 169 ? -4.438 -20.234 -3.617 1 98.75 169 GLU B N 1
ATOM 3561 C CA . GLU B 1 169 ? -4.25 -20.969 -4.863 1 98.75 169 GLU B CA 1
ATOM 3562 C C . GLU B 1 169 ? -4.332 -22.484 -4.637 1 98.75 169 GLU B C 1
ATOM 3564 O O . GLU B 1 169 ? -3.781 -23 -3.66 1 98.75 169 GLU B O 1
ATOM 3569 N N . PHE B 1 170 ? -5.012 -23.125 -5.531 1 98.06 170 PHE B N 1
ATOM 3570 C CA . PHE B 1 170 ? -4.848 -24.578 -5.547 1 98.06 170 PHE B CA 1
ATOM 3571 C C . PHE B 1 170 ? -4.578 -25.062 -6.961 1 98.06 170 PHE B C 1
ATOM 3573 O O . PHE B 1 170 ? -5 -24.438 -7.934 1 98.06 170 PHE B O 1
ATOM 3580 N N . LEU B 1 171 ? -3.836 -26.094 -7.039 1 97.19 171 LEU B N 1
ATOM 3581 C CA . LEU B 1 171 ? -3.611 -26.859 -8.258 1 97.19 171 LEU B CA 1
ATOM 3582 C C . LEU B 1 171 ? -4.145 -28.281 -8.117 1 97.19 171 LEU B C 1
ATOM 3584 O O . LEU B 1 171 ? -4.102 -28.859 -7.027 1 97.19 171 LEU B O 1
ATOM 3588 N N . THR B 1 172 ? -4.676 -28.719 -9.141 1 97.44 172 THR B N 1
ATOM 3589 C CA . THR B 1 172 ? -4.961 -30.141 -9.195 1 97.44 172 THR B CA 1
ATOM 3590 C C . THR B 1 172 ? -3.891 -30.875 -10 1 97.44 172 THR B C 1
ATOM 3592 O O . THR B 1 172 ? -2.963 -30.25 -10.523 1 97.44 172 THR B O 1
ATOM 3595 N N . TYR B 1 173 ? -3.939 -32.219 -9.969 1 96.5 173 TYR B N 1
ATOM 3596 C CA . TYR B 1 173 ? -2.869 -33 -10.586 1 96.5 173 TYR B CA 1
ATOM 3597 C C . TYR B 1 173 ? -3.367 -34.375 -11 1 96.5 173 TYR B C 1
ATOM 3599 O O . TYR B 1 173 ? -4.387 -34.875 -10.5 1 96.5 173 TYR B O 1
ATOM 3607 N N . SER B 1 174 ? -2.68 -34.906 -11.984 1 96.06 174 SER B N 1
ATOM 3608 C CA . SER B 1 174 ? -3.018 -36.25 -12.422 1 96.06 174 SER B CA 1
ATOM 3609 C C . SER B 1 174 ? -2.549 -37.281 -11.406 1 96.06 174 SER B C 1
ATOM 3611 O O . SER B 1 174 ? -1.45 -37.188 -10.859 1 96.06 174 SER B O 1
ATOM 3613 N N . LEU B 1 175 ? -3.4 -38.25 -11.094 1 95.38 175 LEU B N 1
ATOM 3614 C CA . LEU B 1 175 ? -3.033 -39.375 -10.234 1 95.38 175 LEU B CA 1
ATOM 3615 C C . LEU B 1 175 ? -2.176 -40.375 -10.992 1 95.38 175 LEU B C 1
ATOM 3617 O O . LEU B 1 175 ? -2.121 -40.375 -12.227 1 95.38 175 LEU B O 1
ATOM 3621 N N . GLU B 1 176 ? -1.612 -41.312 -10.094 1 90.5 176 GLU B N 1
ATOM 3622 C CA . GLU B 1 176 ? -0.834 -42.375 -10.719 1 90.5 176 GLU B CA 1
ATOM 3623 C C . GLU B 1 176 ? -1.697 -43.219 -11.656 1 90.5 176 GLU B C 1
ATOM 3625 O O . GLU B 1 176 ? -2.816 -43.594 -11.305 1 90.5 176 GLU B O 1
ATOM 3630 N N . ASN B 1 177 ? -1.427 -43.438 -12.914 1 89.19 177 ASN B N 1
ATOM 3631 C CA . ASN B 1 177 ? -2.092 -44.25 -13.914 1 89.19 177 ASN B CA 1
ATOM 3632 C C . ASN B 1 177 ? -3.285 -43.531 -14.531 1 89.19 177 ASN B C 1
ATOM 3634 O O . ASN B 1 177 ? -4.145 -44.156 -15.148 1 89.19 177 ASN B O 1
ATOM 3638 N N . GLU B 1 178 ? -3.461 -42.344 -14.086 1 94.94 178 GLU B N 1
ATOM 3639 C CA . GLU B 1 178 ? -4.465 -41.5 -14.75 1 94.94 178 GLU B CA 1
ATOM 3640 C C . GLU B 1 178 ? -3.906 -40.875 -16.016 1 94.94 178 GLU B C 1
ATOM 3642 O O . GLU B 1 178 ? -2.877 -40.219 -15.984 1 94.94 178 GLU B O 1
ATOM 3647 N N . SER B 1 179 ? -4.512 -41.156 -17.188 1 96 179 SER B N 1
ATOM 3648 C CA . SER B 1 179 ? -4.031 -40.594 -18.453 1 96 179 SER B CA 1
ATOM 3649 C C . SER B 1 179 ? -4.25 -39.062 -18.5 1 96 179 SER B C 1
ATOM 3651 O O . SER B 1 179 ? -5.125 -38.531 -17.812 1 96 179 SER B O 1
ATOM 3653 N N . ARG B 1 180 ? -3.482 -38.438 -19.312 1 93.62 180 ARG B N 1
ATOM 3654 C CA . ARG B 1 180 ? -3.639 -37 -19.516 1 93.62 180 ARG B CA 1
ATOM 3655 C C . ARG B 1 180 ? -5.039 -36.656 -20.016 1 93.62 180 ARG B C 1
ATOM 3657 O O . ARG B 1 180 ? -5.633 -35.656 -19.594 1 93.62 180 ARG B O 1
ATOM 3664 N N . GLU B 1 181 ? -5.457 -37.406 -20.828 1 95.12 181 GLU B N 1
ATOM 3665 C CA . GLU B 1 181 ? -6.785 -37.219 -21.406 1 95.12 181 GLU B CA 1
ATOM 3666 C C . GLU B 1 181 ? -7.867 -37.312 -20.328 1 95.12 181 GLU B C 1
ATOM 3668 O O . GLU B 1 181 ? -8.773 -36.5 -20.266 1 95.12 181 GLU B O 1
ATOM 3673 N N . THR B 1 182 ? -7.816 -38.344 -19.578 1 95.88 182 THR B N 1
ATOM 3674 C CA . THR B 1 182 ? -8.789 -38.562 -18.5 1 95.88 182 THR B CA 1
ATOM 3675 C C . THR B 1 182 ? -8.742 -37.375 -17.516 1 95.88 182 THR B C 1
ATOM 3677 O O . THR B 1 182 ? -9.781 -36.812 -17.156 1 95.88 182 THR B O 1
ATOM 3680 N N . TYR B 1 183 ? -7.57 -37.062 -17.141 1 95.88 183 TYR B N 1
ATOM 3681 C CA . TYR B 1 183 ? -7.391 -35.938 -16.219 1 95.88 183 TYR B CA 1
ATOM 3682 C C . TYR B 1 183 ? -7.992 -34.656 -16.781 1 95.88 183 TYR B C 1
ATOM 3684 O O . TYR B 1 183 ? -8.75 -33.969 -16.094 1 95.88 183 TYR B O 1
ATOM 3692 N N . THR B 1 184 ? -7.676 -34.375 -18.016 1 94.5 184 THR B N 1
ATOM 3693 C CA . THR B 1 184 ? -8.148 -33.156 -18.672 1 94.5 184 THR B CA 1
ATOM 3694 C C . THR B 1 184 ? -9.672 -33.125 -18.703 1 94.5 184 THR B C 1
ATOM 3696 O O . THR B 1 184 ? -10.281 -32.094 -18.5 1 94.5 184 THR B O 1
ATOM 3699 N N . ARG B 1 185 ? -10.281 -34.25 -18.891 1 95.31 185 ARG B N 1
ATOM 3700 C CA . ARG B 1 185 ? -11.734 -34.344 -18.969 1 95.31 185 ARG B CA 1
ATOM 3701 C C . ARG B 1 185 ? -12.375 -34.094 -17.609 1 95.31 185 ARG B C 1
ATOM 3703 O O . ARG B 1 185 ? -13.547 -33.75 -17.516 1 95.31 185 ARG B O 1
ATOM 3710 N N . LEU B 1 186 ? -11.633 -34.281 -16.562 1 96.5 186 LEU B N 1
ATOM 3711 C CA . LEU B 1 186 ? -12.172 -34.156 -15.203 1 96.5 186 LEU B CA 1
ATOM 3712 C C . LEU B 1 186 ? -12.055 -32.75 -14.695 1 96.5 186 LEU B C 1
ATOM 3714 O O . LEU B 1 186 ? -12.68 -32.375 -13.688 1 96.5 186 LEU B O 1
ATOM 3718 N N . LEU B 1 187 ? -11.312 -31.906 -15.391 1 96.5 187 LEU B N 1
ATOM 3719 C CA . LEU B 1 187 ? -10.984 -30.578 -14.891 1 96.5 187 LEU B CA 1
ATOM 3720 C C . LEU B 1 187 ? -12.25 -29.766 -14.641 1 96.5 187 LEU B C 1
ATOM 3722 O O . LEU B 1 187 ? -12.367 -29.109 -13.602 1 96.5 187 LEU B O 1
ATOM 3726 N N . PRO B 1 188 ? -13.266 -29.797 -15.492 1 97.69 188 PRO B N 1
ATOM 3727 C CA . PRO B 1 188 ? -14.477 -29.016 -15.266 1 97.69 188 PRO B CA 1
ATOM 3728 C C . PRO B 1 188 ? -15.211 -29.406 -13.984 1 97.69 188 PRO B C 1
ATOM 3730 O O . PRO B 1 188 ? -16.062 -28.656 -13.5 1 97.69 188 PRO B O 1
ATOM 3733 N N . GLU B 1 189 ? -14.914 -30.562 -13.453 1 97.69 189 GLU B N 1
ATOM 3734 C CA . GLU B 1 189 ? -15.492 -30.984 -12.188 1 97.69 189 GLU B CA 1
ATOM 3735 C C . GLU B 1 189 ? -14.539 -30.719 -11.031 1 97.69 189 GLU B C 1
ATOM 3737 O O . GLU B 1 189 ? -14.961 -30.281 -9.961 1 97.69 189 GLU B O 1
ATOM 3742 N N . LEU B 1 190 ? -13.289 -30.969 -11.25 1 98.38 190 LEU B N 1
ATOM 3743 C CA . LEU B 1 190 ? -12.281 -30.875 -10.195 1 98.38 190 LEU B CA 1
ATOM 3744 C C . LEU B 1 190 ? -12.102 -29.422 -9.75 1 98.38 190 LEU B C 1
ATOM 3746 O O . LEU B 1 190 ? -11.945 -29.156 -8.555 1 98.38 190 LEU B O 1
ATOM 3750 N N . ILE B 1 191 ? -12.148 -28.484 -10.703 1 98.69 191 ILE B N 1
ATOM 3751 C CA . ILE B 1 191 ? -11.781 -27.109 -10.391 1 98.69 191 ILE B CA 1
ATOM 3752 C C . ILE B 1 191 ? -12.891 -26.469 -9.562 1 98.69 191 ILE B C 1
ATOM 3754 O O . ILE B 1 191 ? -12.633 -25.922 -8.484 1 98.69 191 ILE B O 1
ATOM 3758 N N . PRO B 1 192 ? -14.203 -26.547 -9.961 1 98.69 192 PRO B N 1
ATOM 3759 C CA . PRO B 1 192 ? -15.242 -26.016 -9.078 1 98.69 192 PRO B CA 1
ATOM 3760 C C . PRO B 1 192 ? -15.25 -26.688 -7.703 1 98.69 192 PRO B C 1
ATOM 3762 O O . PRO B 1 192 ? -15.422 -26.016 -6.684 1 98.69 192 PRO B O 1
ATOM 3765 N N . ALA B 1 193 ? -15.039 -27.969 -7.656 1 98.69 193 ALA B N 1
ATOM 3766 C CA . ALA B 1 193 ? -15.016 -28.688 -6.379 1 98.69 193 ALA B CA 1
ATOM 3767 C C . ALA B 1 193 ? -13.867 -28.203 -5.504 1 98.69 193 ALA B C 1
ATOM 3769 O O . ALA B 1 193 ? -14.008 -28.094 -4.285 1 98.69 193 ALA B O 1
ATOM 3770 N N . GLY B 1 194 ? -12.719 -27.984 -6.094 1 98.75 194 GLY B N 1
ATOM 3771 C CA . GLY B 1 194 ? -11.586 -27.422 -5.371 1 98.75 194 GLY B CA 1
ATOM 3772 C C . GLY B 1 194 ? -11.852 -26.031 -4.82 1 98.75 194 GLY B C 1
ATOM 3773 O O . GLY B 1 194 ? -11.453 -25.719 -3.697 1 98.75 194 GLY B O 1
ATOM 3774 N N . CYS B 1 195 ? -12.531 -25.203 -5.629 1 98.81 195 CYS B N 1
ATOM 3775 C CA . CYS B 1 195 ? -12.922 -23.875 -5.164 1 98.81 195 CYS B CA 1
ATOM 3776 C C . CYS B 1 195 ? -13.781 -23.969 -3.912 1 98.81 195 CYS B C 1
ATOM 3778 O O . CYS B 1 195 ? -13.539 -23.266 -2.932 1 98.81 195 CYS B O 1
ATOM 3780 N N . GLN B 1 196 ? -14.75 -24.875 -3.969 1 98.56 196 GLN B N 1
ATOM 3781 C CA . GLN B 1 196 ? -15.633 -25.047 -2.82 1 98.56 196 GLN B CA 1
ATOM 3782 C C . GLN B 1 196 ? -14.844 -25.469 -1.58 1 98.56 196 GLN B C 1
ATOM 3784 O O . GLN B 1 196 ? -15.094 -24.953 -0.484 1 98.56 196 GLN B O 1
ATOM 3789 N N . ALA B 1 197 ? -13.945 -26.375 -1.766 1 98.75 197 ALA B N 1
ATOM 3790 C CA . ALA B 1 197 ? -13.125 -26.844 -0.648 1 98.75 197 ALA B CA 1
ATOM 3791 C C . ALA B 1 197 ? -12.352 -25.688 -0.018 1 98.75 197 ALA B C 1
ATOM 3793 O O . ALA B 1 197 ? -12.25 -25.594 1.207 1 98.75 197 ALA B O 1
ATOM 3794 N N . CYS B 1 198 ? -11.781 -24.828 -0.831 1 98.81 198 CYS B N 1
ATOM 3795 C CA . CYS B 1 198 ? -11.023 -23.672 -0.336 1 98.81 198 CYS B CA 1
ATOM 3796 C C . CYS B 1 198 ? -11.938 -22.688 0.369 1 98.81 198 CYS B C 1
ATOM 3798 O O . CYS B 1 198 ? -11.586 -22.156 1.427 1 98.81 198 CYS B O 1
ATOM 3800 N N . ILE B 1 199 ? -13.102 -22.422 -0.189 1 98.75 199 ILE B N 1
ATOM 3801 C CA . ILE B 1 199 ? -14.07 -21.5 0.375 1 98.75 199 ILE B CA 1
ATOM 3802 C C . ILE B 1 199 ? -14.531 -22 1.739 1 98.75 199 ILE B C 1
ATOM 3804 O O . ILE B 1 199 ? -14.672 -21.219 2.682 1 98.75 199 ILE B O 1
ATOM 3808 N N . ASP B 1 200 ? -14.688 -23.312 1.847 1 98.44 200 ASP B N 1
ATOM 3809 C CA . ASP B 1 200 ? -15.117 -23.922 3.102 1 98.44 200 ASP B CA 1
ATOM 3810 C C . ASP B 1 200 ? -14.086 -23.688 4.207 1 98.44 200 ASP B C 1
ATOM 3812 O O . ASP B 1 200 ? -14.422 -23.734 5.391 1 98.44 200 ASP B O 1
ATOM 3816 N N . GLN B 1 201 ? -12.812 -23.484 3.807 1 98.56 201 GLN B N 1
ATOM 3817 C CA . GLN B 1 201 ? -11.781 -23.234 4.805 1 98.56 201 GLN B CA 1
ATOM 3818 C C . GLN B 1 201 ? -11.695 -21.75 5.148 1 98.56 201 GLN B C 1
ATOM 3820 O O . GLN B 1 201 ? -10.969 -21.359 6.07 1 98.56 201 GLN B O 1
ATOM 3825 N N . GLY B 1 202 ? -12.32 -20.859 4.344 1 98.5 202 GLY B N 1
ATOM 3826 C CA . GLY B 1 202 ? -12.336 -19.453 4.68 1 98.5 202 GLY B CA 1
ATOM 3827 C C . GLY B 1 202 ? -11.648 -18.578 3.639 1 98.5 202 GLY B C 1
ATOM 3828 O O . GLY B 1 202 ? -11.359 -17.406 3.893 1 98.5 202 GLY B O 1
ATOM 3829 N N . ALA B 1 203 ? -11.391 -19.094 2.443 1 98.81 203 ALA B N 1
ATOM 3830 C CA . ALA B 1 203 ? -10.719 -18.328 1.402 1 98.81 203 ALA B CA 1
ATOM 3831 C C . ALA B 1 203 ? -11.547 -17.109 1.009 1 98.81 203 ALA B C 1
ATOM 3833 O O . ALA B 1 203 ? -12.773 -17.188 0.884 1 98.81 203 ALA B O 1
ATOM 3834 N N . LYS B 1 204 ? -10.867 -15.969 0.778 1 98.81 204 LYS B N 1
ATOM 3835 C CA . LYS B 1 204 ? -11.547 -14.727 0.431 1 98.81 204 LYS B CA 1
ATOM 3836 C C . LYS B 1 204 ? -11.141 -14.25 -0.959 1 98.81 204 LYS B C 1
ATOM 3838 O O . LYS B 1 204 ? -11.758 -13.328 -1.508 1 98.81 204 LYS B O 1
ATOM 3843 N N . VAL B 1 205 ? -10.109 -14.766 -1.573 1 98.88 205 VAL B N 1
ATOM 3844 C CA . VAL B 1 205 ? -9.633 -14.547 -2.936 1 98.88 205 VAL B CA 1
ATOM 3845 C C . VAL B 1 205 ? -9.055 -15.852 -3.494 1 98.88 205 VAL B C 1
ATOM 3847 O O . VAL B 1 205 ? -8.258 -16.516 -2.834 1 98.88 205 VAL B O 1
ATOM 3850 N N . LEU B 1 206 ? -9.438 -16.188 -4.691 1 98.94 206 LEU B N 1
ATOM 3851 C CA . LEU B 1 206 ? -9 -17.469 -5.258 1 98.94 206 LEU B CA 1
ATOM 3852 C C . LEU B 1 206 ? -8.156 -17.234 -6.512 1 98.94 206 LEU B C 1
ATOM 3854 O O . LEU B 1 206 ? -8.477 -16.359 -7.324 1 98.94 206 LEU B O 1
ATOM 3858 N N . LYS B 1 207 ? -7.109 -17.906 -6.586 1 98.94 207 LYS B N 1
ATOM 3859 C CA . LYS B 1 207 ? -6.293 -18.109 -7.781 1 98.94 207 LYS B CA 1
ATOM 3860 C C . LYS B 1 207 ? -6.375 -19.547 -8.273 1 98.94 207 LYS B C 1
ATOM 3862 O O . LYS B 1 207 ? -5.887 -20.469 -7.605 1 98.94 207 LYS B O 1
ATOM 3867 N N . ILE B 1 208 ? -6.926 -19.75 -9.508 1 98.81 208 ILE B N 1
ATOM 3868 C CA . ILE B 1 208 ? -7.254 -21.125 -9.844 1 98.81 208 ILE B CA 1
ATOM 3869 C C . ILE B 1 208 ? -6.828 -21.422 -11.281 1 98.81 208 ILE B C 1
ATOM 3871 O O . ILE B 1 208 ? -6.688 -20.5 -12.094 1 98.81 208 ILE B O 1
ATOM 3875 N N . PRO B 1 209 ? -6.641 -22.703 -11.594 1 98.19 209 PRO B N 1
ATOM 3876 C CA . PRO B 1 209 ? -6.457 -23.078 -13 1 98.19 209 PRO B CA 1
ATOM 3877 C C . PRO B 1 209 ? -7.699 -22.812 -13.852 1 98.19 209 PRO B C 1
ATOM 3879 O O . PRO B 1 209 ? -8.805 -22.719 -13.312 1 98.19 209 PRO B O 1
ATOM 3882 N N . TYR B 1 210 ? -7.434 -22.641 -15.141 1 98.31 210 TYR B N 1
ATOM 3883 C CA . TYR B 1 210 ? -8.57 -22.531 -16.047 1 98.31 210 TYR B CA 1
ATOM 3884 C C . TYR B 1 210 ? -9.492 -23.734 -15.891 1 98.31 210 TYR B C 1
ATOM 3886 O O . TYR B 1 210 ? -9.055 -24.891 -15.977 1 98.31 210 TYR B O 1
ATOM 3894 N N . PRO B 1 211 ? -10.734 -23.547 -15.664 1 98.19 211 PRO B N 1
ATOM 3895 C CA . PRO B 1 211 ? -11.656 -24.625 -15.344 1 98.19 211 PRO B CA 1
ATOM 3896 C C . PRO B 1 211 ? -11.898 -25.562 -16.516 1 98.19 211 PRO B C 1
ATOM 3898 O O . PRO B 1 211 ? -12.359 -26.703 -16.328 1 98.19 211 PRO B O 1
ATOM 3901 N N . GLY B 1 212 ? -11.617 -25.109 -17.766 1 96.81 212 GLY B N 1
ATOM 3902 C CA . GLY B 1 212 ? -11.656 -26.031 -18.875 1 96.81 212 GLY B CA 1
ATOM 3903 C C . GLY B 1 212 ? -12.758 -25.719 -19.875 1 96.81 212 GLY B C 1
ATOM 3904 O O . GLY B 1 212 ? -12.789 -26.297 -20.969 1 96.81 212 GLY B O 1
ATOM 3905 N N . SER B 1 213 ? -13.734 -24.875 -19.438 1 97.38 213 SER B N 1
ATOM 3906 C CA . SER B 1 213 ? -14.828 -24.469 -20.328 1 97.38 213 SER B CA 1
ATOM 3907 C C . SER B 1 213 ? -15.539 -23.234 -19.797 1 97.38 213 SER B C 1
ATOM 3909 O O . SER B 1 213 ? -15.383 -22.875 -18.625 1 97.38 213 SER B O 1
ATOM 3911 N N . ASP B 1 214 ? -16.312 -22.578 -20.656 1 98.31 214 ASP B N 1
ATOM 3912 C CA . ASP B 1 214 ? -17.141 -21.453 -20.25 1 98.31 214 ASP B CA 1
ATOM 3913 C C . ASP B 1 214 ? -18.109 -21.859 -19.141 1 98.31 214 ASP B C 1
ATOM 3915 O O . ASP B 1 214 ? -18.297 -21.125 -18.172 1 98.31 214 ASP B O 1
ATOM 3919 N N . GLU B 1 215 ? -18.672 -23.031 -19.344 1 98.5 215 GLU B N 1
ATOM 3920 C CA . GLU B 1 215 ? -19.656 -23.516 -18.375 1 98.5 215 GLU B CA 1
ATOM 3921 C C . GLU B 1 215 ? -19.016 -23.734 -17 1 98.5 215 GLU B C 1
ATOM 3923 O O . GLU B 1 215 ? -19.625 -23.406 -15.977 1 98.5 215 GLU B O 1
ATOM 3928 N N . ALA B 1 216 ? -17.906 -24.297 -17.016 1 98.56 216 ALA B N 1
ATOM 3929 C CA . ALA B 1 216 ? -17.203 -24.547 -15.75 1 98.56 216 ALA B CA 1
ATOM 3930 C C . ALA B 1 216 ? -16.797 -23.234 -15.094 1 98.56 216 ALA B C 1
ATOM 3932 O O . ALA B 1 216 ? -16.844 -23.109 -13.867 1 98.56 216 ALA B O 1
ATOM 3933 N N . CYS B 1 217 ? -16.375 -22.25 -15.875 1 98.75 217 CYS B N 1
ATOM 3934 C CA . CYS B 1 217 ? -16.062 -20.938 -15.344 1 98.75 217 CYS B CA 1
ATOM 3935 C C . CYS B 1 217 ? -17.297 -20.297 -14.695 1 98.75 217 CYS B C 1
ATOM 3937 O O . CYS B 1 217 ? -17.203 -19.734 -13.609 1 98.75 217 CYS B O 1
ATOM 3939 N N . ALA B 1 218 ? -18.359 -20.391 -15.359 1 98.81 218 ALA B N 1
ATOM 3940 C CA . ALA B 1 218 ? -19.609 -19.859 -14.82 1 98.81 218 ALA B CA 1
ATOM 3941 C C . ALA B 1 218 ? -19.984 -20.547 -13.508 1 98.81 218 ALA B C 1
ATOM 3943 O O . ALA B 1 218 ? -20.469 -19.891 -12.578 1 98.81 218 ALA B O 1
ATOM 3944 N N . ARG B 1 219 ? -19.766 -21.828 -13.469 1 98.62 219 ARG B N 1
ATOM 3945 C CA . ARG B 1 219 ? -20.016 -22.562 -12.234 1 98.62 219 ARG B CA 1
ATOM 3946 C C . ARG B 1 219 ? -19.125 -22.062 -11.102 1 98.62 219 ARG B C 1
ATOM 3948 O O . ARG B 1 219 ? -19.594 -21.906 -9.969 1 98.62 219 ARG B O 1
ATOM 3955 N N . VAL B 1 220 ? -17.906 -21.844 -11.359 1 98.81 220 VAL B N 1
ATOM 3956 C CA . VAL B 1 220 ? -16.969 -21.312 -10.367 1 98.81 220 VAL B CA 1
ATOM 3957 C C . VAL B 1 220 ? -17.484 -19.969 -9.852 1 98.81 220 VAL B C 1
ATOM 3959 O O . VAL B 1 220 ? -17.516 -19.734 -8.641 1 98.81 220 VAL B O 1
ATOM 3962 N N . THR B 1 221 ? -17.922 -19.094 -10.766 1 98.69 221 THR B N 1
ATOM 3963 C CA . THR B 1 221 ? -18.406 -17.781 -10.398 1 98.69 221 THR B CA 1
ATOM 3964 C C . THR B 1 221 ? -19.625 -17.891 -9.484 1 98.69 221 THR B C 1
ATOM 3966 O O . THR B 1 221 ? -19.734 -17.172 -8.492 1 98.69 221 THR B O 1
ATOM 3969 N N . THR B 1 222 ? -20.484 -18.797 -9.836 1 98.5 222 THR B N 1
ATOM 3970 C CA . THR B 1 222 ? -21.672 -19.016 -9.016 1 98.5 222 THR B CA 1
ATOM 3971 C C . THR B 1 222 ? -21.297 -19.5 -7.621 1 98.5 222 THR B C 1
ATOM 3973 O O . THR B 1 222 ? -21.812 -19 -6.621 1 98.5 222 THR B O 1
ATOM 3976 N N . LEU B 1 223 ? -20.391 -20.422 -7.594 1 97.94 223 LEU B N 1
ATOM 3977 C CA . LEU B 1 223 ? -19.938 -20.984 -6.332 1 97.94 223 LEU B CA 1
ATOM 3978 C C . LEU B 1 223 ? -19.25 -19.922 -5.473 1 97.94 223 LEU B C 1
ATOM 3980 O O . LEU B 1 223 ? -19.438 -19.906 -4.25 1 97.94 223 LEU B O 1
ATOM 3984 N N . CYS B 1 224 ? -18.5 -19.094 -6.066 1 97.94 224 CYS B N 1
ATOM 3985 C CA . CYS B 1 224 ? -17.672 -18.094 -5.371 1 97.94 224 CYS B CA 1
ATOM 3986 C C . CYS B 1 224 ? -18.547 -16.969 -4.816 1 97.94 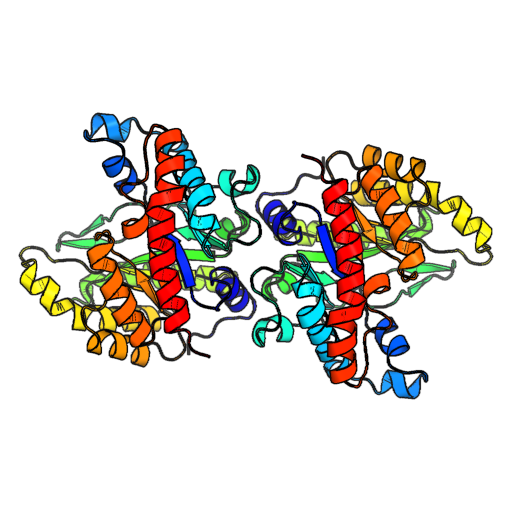224 CYS B C 1
ATOM 3988 O O . CYS B 1 224 ? -18.188 -16.359 -3.805 1 97.94 224 CYS B O 1
ATOM 3990 N N . GLY B 1 225 ? -19.703 -16.688 -5.473 1 96.94 225 GLY B N 1
ATOM 3991 C CA . GLY B 1 225 ? -20.484 -15.531 -5.051 1 96.94 225 GLY B CA 1
ATOM 3992 C C . GLY B 1 225 ? -19.703 -14.227 -5.113 1 96.94 225 GLY B C 1
ATOM 3993 O O . GLY B 1 225 ? -19.219 -13.844 -6.18 1 96.94 225 GLY B O 1
ATOM 3994 N N . GLU B 1 226 ? -19.422 -13.625 -3.973 1 96.25 226 GLU B N 1
ATOM 3995 C CA . GLU B 1 226 ? -18.75 -12.328 -3.928 1 96.25 226 GLU B CA 1
ATOM 3996 C C . GLU B 1 226 ? -17.234 -12.5 -3.799 1 96.25 226 GLU B C 1
ATOM 3998 O O . GLU B 1 226 ? -16.5 -11.523 -3.836 1 96.25 226 GLU B O 1
ATOM 4003 N N . ILE B 1 227 ? -16.766 -13.711 -3.65 1 98.5 227 ILE B N 1
ATOM 4004 C CA . ILE B 1 227 ? -15.328 -13.977 -3.557 1 98.5 227 ILE B CA 1
ATOM 4005 C C . ILE B 1 227 ? -14.688 -13.836 -4.938 1 98.5 227 ILE B C 1
ATOM 4007 O O . ILE B 1 227 ? -15.008 -14.594 -5.855 1 98.5 227 ILE B O 1
ATOM 4011 N N . PRO B 1 228 ? -13.805 -12.836 -5.09 1 98.56 228 PRO B N 1
ATOM 4012 C CA . PRO B 1 228 ? -13.148 -12.695 -6.391 1 98.56 228 PRO B CA 1
ATOM 4013 C C . PRO B 1 228 ? -12.227 -13.867 -6.715 1 98.56 228 PRO B C 1
ATOM 4015 O O . PRO B 1 228 ? -11.602 -14.43 -5.812 1 98.56 228 PRO B O 1
ATOM 4018 N N . TRP B 1 229 ? -12.148 -14.227 -7.992 1 98.81 229 TRP B N 1
ATOM 4019 C CA . TRP B 1 229 ? -11.227 -15.273 -8.422 1 98.81 229 TRP B CA 1
ATOM 4020 C C . TRP B 1 229 ? -10.5 -14.867 -9.695 1 98.81 229 TRP B C 1
ATOM 4022 O O . TRP B 1 229 ? -11.023 -14.094 -10.5 1 98.81 229 TRP B O 1
ATOM 4032 N N . ALA B 1 230 ? -9.258 -15.312 -9.82 1 98.88 230 ALA B N 1
ATOM 4033 C CA . ALA B 1 230 ? -8.391 -15.055 -10.969 1 98.88 230 ALA B CA 1
ATOM 4034 C C . ALA B 1 230 ? -7.879 -16.359 -11.57 1 98.88 230 ALA B C 1
ATOM 4036 O O . ALA B 1 230 ? -7.684 -17.344 -10.859 1 98.88 230 ALA B O 1
ATOM 4037 N N . VAL B 1 231 ? -7.641 -16.297 -12.875 1 98.75 231 VAL B N 1
ATOM 4038 C CA . VAL B 1 231 ? -7.148 -17.484 -13.562 1 98.75 231 VAL B CA 1
ATOM 4039 C C . VAL B 1 231 ? -5.625 -17.438 -13.656 1 98.75 231 VAL B C 1
ATOM 4041 O O . VAL B 1 231 ? -5.047 -16.375 -13.891 1 98.75 231 VAL B O 1
ATOM 4044 N N . LEU B 1 232 ? -4.996 -18.562 -13.391 1 98.56 232 LEU B N 1
ATOM 4045 C CA . LEU B 1 232 ? -3.555 -18.703 -13.562 1 98.56 232 LEU B CA 1
ATOM 4046 C C . LEU B 1 232 ? -3.229 -19.422 -14.867 1 98.56 232 LEU B C 1
ATOM 4048 O O . LEU B 1 232 ? -4.09 -20.078 -15.453 1 98.56 232 LEU B O 1
ATOM 4052 N N . SER B 1 233 ? -2.016 -19.312 -15.328 1 95.12 233 SER B N 1
ATOM 4053 C CA . SER B 1 233 ? -1.707 -19.797 -16.672 1 95.12 233 SER B CA 1
ATOM 4054 C C . SER B 1 233 ? -1.224 -21.25 -16.641 1 95.12 233 SER B C 1
ATOM 4056 O O . SER B 1 233 ? -1.278 -21.938 -17.656 1 95.12 233 SER B O 1
ATOM 4058 N N . ALA B 1 234 ? -0.746 -21.734 -15.562 1 89.69 234 ALA B N 1
ATOM 4059 C CA . ALA B 1 234 ? -0.239 -23.094 -15.422 1 89.69 234 ALA B CA 1
ATOM 4060 C C . ALA B 1 234 ? 0.896 -23.359 -16.406 1 89.69 234 ALA B C 1
ATOM 4062 O O . ALA B 1 234 ? 1.029 -24.484 -16.922 1 89.69 234 ALA B O 1
ATOM 4063 N N . GLY B 1 235 ? 1.593 -22.438 -16.891 1 90 235 GLY B N 1
ATOM 4064 C CA . GLY B 1 235 ? 2.818 -22.594 -17.656 1 90 235 GLY B CA 1
ATOM 4065 C C . GLY B 1 235 ? 2.57 -22.781 -19.141 1 90 235 GLY B C 1
ATOM 4066 O O . GLY B 1 235 ? 3.508 -23.031 -19.906 1 90 235 GLY B O 1
ATOM 4067 N N . VAL B 1 236 ? 1.328 -22.688 -19.641 1 95 236 VAL B N 1
ATOM 4068 C CA . VAL B 1 236 ? 1.063 -22.812 -21.078 1 95 236 VAL B CA 1
ATOM 4069 C C . VAL B 1 236 ? 1.616 -21.594 -21.812 1 95 236 VAL B C 1
ATOM 4071 O O . VAL B 1 236 ? 1.997 -20.594 -21.172 1 95 236 VAL B O 1
ATOM 4074 N N . ASP B 1 237 ? 1.667 -21.719 -23.125 1 97.19 237 ASP B N 1
ATOM 4075 C CA . ASP B 1 237 ? 2.158 -20.578 -23.891 1 97.19 237 ASP B CA 1
ATOM 4076 C C . ASP B 1 237 ? 1.087 -19.5 -24.016 1 97.19 237 ASP B C 1
ATOM 4078 O O . ASP B 1 237 ? -0.089 -19.75 -23.734 1 97.19 237 ASP B O 1
ATOM 4082 N N . HIS B 1 238 ? 1.528 -18.359 -24.375 1 98.25 238 HIS B N 1
ATOM 4083 C CA . HIS B 1 238 ? 0.653 -17.188 -24.422 1 98.25 238 HIS B CA 1
ATOM 4084 C C . HIS B 1 238 ? -0.52 -17.422 -25.375 1 98.25 238 HIS B C 1
ATOM 4086 O O . HIS B 1 238 ? -1.654 -17.047 -25.062 1 98.25 238 HIS B O 1
ATOM 4092 N N . ALA B 1 239 ? -0.282 -18.016 -26.469 1 98.19 239 ALA B N 1
ATOM 4093 C CA . ALA B 1 239 ? -1.319 -18.266 -27.469 1 98.19 239 ALA B CA 1
ATOM 4094 C C . ALA B 1 239 ? -2.41 -19.172 -26.922 1 98.19 239 ALA B C 1
ATOM 4096 O O . ALA B 1 239 ? -3.586 -19.016 -27.25 1 98.19 239 ALA B O 1
ATOM 4097 N N . THR B 1 240 ? -2.004 -20.109 -26.125 1 98 240 THR B N 1
ATOM 4098 C CA . THR B 1 240 ? -2.945 -21 -25.469 1 98 240 THR B CA 1
ATOM 4099 C C . THR B 1 240 ? -3.662 -20.297 -24.328 1 98 240 THR B C 1
ATOM 4101 O O . THR B 1 240 ? -4.863 -20.5 -24.125 1 98 240 THR B O 1
ATOM 4104 N N . PHE B 1 241 ? -2.99 -19.469 -23.609 1 98.56 241 PHE B N 1
ATOM 4105 C CA . PHE B 1 241 ? -3.488 -18.859 -22.391 1 98.56 241 PHE B CA 1
ATOM 4106 C C . PHE B 1 241 ? -4.523 -17.781 -22.703 1 98.56 241 PHE B C 1
ATOM 4108 O O . PHE B 1 241 ? -5.516 -17.641 -21.984 1 98.56 241 PHE B O 1
ATOM 4115 N N . LEU B 1 242 ? -4.363 -17.016 -23.734 1 98.56 242 LEU B N 1
ATOM 4116 C CA . LEU B 1 242 ? -5.184 -15.852 -24.031 1 98.56 242 LEU B CA 1
ATOM 4117 C C . LEU B 1 242 ? -6.652 -16.234 -24.172 1 98.56 242 LEU B C 1
ATOM 4119 O O . LEU B 1 242 ? -7.523 -15.633 -23.547 1 98.56 242 LEU B O 1
ATOM 4123 N N . PRO B 1 243 ? -6.996 -17.281 -24.922 1 98.5 243 PRO B N 1
ATOM 4124 C CA . PRO B 1 243 ? -8.406 -17.672 -24.984 1 98.5 243 PRO B CA 1
ATOM 4125 C C . PRO B 1 243 ? -8.93 -18.188 -23.641 1 98.5 243 PRO B C 1
ATOM 4127 O O . PRO B 1 243 ? -10.117 -18.031 -23.344 1 98.5 243 PRO B O 1
ATOM 4130 N N . GLN B 1 244 ? -8.117 -18.781 -22.859 1 98.56 244 GLN B N 1
ATOM 4131 C CA . GLN B 1 244 ? -8.523 -19.219 -21.516 1 98.56 244 GLN B CA 1
ATOM 4132 C C . GLN B 1 244 ? -8.867 -18.016 -20.641 1 98.56 244 GLN B C 1
ATOM 4134 O O . GLN B 1 244 ? -9.859 -18.047 -19.906 1 98.56 244 GLN B O 1
ATOM 4139 N N . VAL B 1 245 ? -8.039 -16.969 -20.734 1 98.81 245 VAL B N 1
ATOM 4140 C CA . VAL B 1 245 ? -8.305 -15.727 -20 1 98.81 245 VAL B CA 1
ATOM 4141 C C . VAL B 1 245 ? -9.648 -15.148 -20.438 1 98.81 245 VAL B C 1
ATOM 4143 O O . VAL B 1 245 ? -10.469 -14.773 -19.609 1 98.81 245 VAL B O 1
ATOM 4146 N N . GLU B 1 246 ? -9.844 -15.117 -21.703 1 98.75 246 GLU B N 1
ATOM 4147 C CA . GLU B 1 246 ? -11.086 -14.555 -22.203 1 98.75 246 GLU B CA 1
ATOM 4148 C C . GLU B 1 246 ? -12.297 -15.344 -21.703 1 98.75 246 GLU B C 1
ATOM 4150 O O . GLU B 1 246 ? -13.289 -14.758 -21.266 1 98.75 246 GLU B O 1
ATOM 4155 N N . SER B 1 247 ? -12.203 -16.656 -21.797 1 98.69 247 SER B N 1
ATOM 4156 C CA . SER B 1 247 ? -13.273 -17.516 -21.297 1 98.69 247 SER B CA 1
ATOM 4157 C C . SER B 1 247 ? -13.555 -17.234 -19.812 1 98.69 247 SER B C 1
ATOM 4159 O O . SER B 1 247 ? -14.711 -17.094 -19.422 1 98.69 247 SER B O 1
ATOM 4161 N N . ALA B 1 248 ? -12.531 -17.141 -19.016 1 98.69 248 ALA B N 1
ATOM 4162 C CA . ALA B 1 248 ? -12.656 -16.906 -17.594 1 98.69 248 ALA B CA 1
ATOM 4163 C C . ALA B 1 248 ? -13.297 -15.555 -17.312 1 98.69 248 ALA B C 1
ATOM 4165 O O . ALA B 1 248 ? -14.242 -15.461 -16.516 1 98.69 248 ALA B O 1
ATOM 4166 N N . LEU B 1 249 ? -12.812 -14.508 -17.984 1 98.56 249 LEU B N 1
ATOM 4167 C CA . LEU B 1 249 ? -13.305 -13.148 -17.766 1 98.56 249 LEU B CA 1
ATOM 4168 C C . LEU B 1 249 ? -14.75 -13.023 -18.219 1 98.56 249 LEU B C 1
ATOM 4170 O O . LEU B 1 249 ? -15.578 -12.422 -17.516 1 98.56 249 LEU B O 1
ATOM 4174 N N . LYS B 1 250 ? -15.023 -13.609 -19.328 1 98.19 250 LYS B N 1
ATOM 4175 C CA . LYS B 1 250 ? -16.391 -13.609 -19.859 1 98.19 250 LYS B CA 1
ATOM 4176 C C . LYS B 1 250 ? -17.359 -14.195 -18.844 1 98.19 250 LYS B C 1
ATOM 4178 O O . LYS B 1 250 ? -18.531 -13.781 -18.781 1 98.19 250 LYS B O 1
ATOM 4183 N N . ASN B 1 251 ? -16.875 -15.086 -18.062 1 98.5 251 ASN B N 1
ATOM 4184 C CA . ASN B 1 251 ? -17.766 -15.828 -17.172 1 98.5 251 ASN B CA 1
ATOM 4185 C C . ASN B 1 251 ? -17.547 -15.453 -15.719 1 98.5 251 ASN B C 1
ATOM 4187 O O . ASN B 1 251 ? -17.922 -16.203 -14.812 1 98.5 251 ASN B O 1
ATOM 4191 N N . GLY B 1 252 ? -16.859 -14.398 -15.383 1 98.19 252 GLY B N 1
ATOM 4192 C CA . GLY B 1 252 ? -16.984 -13.82 -14.055 1 98.19 252 GLY B CA 1
ATOM 4193 C C . GLY B 1 252 ? -15.672 -13.719 -13.312 1 98.19 252 GLY B C 1
ATOM 4194 O O . GLY B 1 252 ? -15.625 -13.25 -12.172 1 98.19 252 GLY B O 1
ATOM 4195 N N . ALA B 1 253 ? -14.578 -14.141 -13.938 1 98.69 253 ALA B N 1
ATOM 4196 C CA . ALA B 1 253 ? -13.281 -13.969 -13.289 1 98.69 253 ALA B CA 1
ATOM 4197 C C . ALA B 1 253 ? -13 -12.492 -13.016 1 98.69 253 ALA B C 1
ATOM 4199 O O . ALA B 1 253 ? -13.359 -11.625 -13.812 1 98.69 253 ALA B O 1
ATOM 4200 N N . SER B 1 254 ? -12.352 -12.242 -11.906 1 98.44 254 SER B N 1
ATOM 4201 C CA . SER B 1 254 ? -12.039 -10.875 -11.492 1 98.44 254 SER B CA 1
ATOM 4202 C C . SER B 1 254 ? -10.656 -10.453 -11.992 1 98.44 254 SER B C 1
ATOM 4204 O O . SER B 1 254 ? -10.188 -9.359 -11.68 1 98.44 254 SER B O 1
ATOM 4206 N N . GLY B 1 255 ? -9.938 -11.281 -12.617 1 98.44 255 GLY B N 1
ATOM 4207 C CA . GLY B 1 255 ? -8.641 -10.914 -13.172 1 98.44 255 GLY B CA 1
ATOM 4208 C C . GLY B 1 255 ? -7.746 -12.109 -13.43 1 98.44 255 GLY B C 1
ATOM 4209 O O . GLY B 1 255 ? -8.234 -13.211 -13.695 1 98.44 255 GLY B O 1
ATOM 4210 N N . VAL B 1 256 ? -6.488 -11.789 -13.508 1 98.75 256 VAL B N 1
ATOM 4211 C CA . VAL B 1 256 ? -5.465 -12.75 -13.891 1 98.75 256 VAL B CA 1
ATOM 4212 C C . VAL B 1 256 ? -4.285 -12.672 -12.93 1 98.75 256 VAL B C 1
ATOM 4214 O O . VAL B 1 256 ? -3.855 -11.57 -12.555 1 98.75 256 VAL B O 1
ATOM 4217 N N . ILE B 1 257 ? -3.824 -13.812 -12.453 1 98.81 257 ILE B N 1
ATOM 4218 C CA . ILE B 1 257 ? -2.539 -13.961 -11.781 1 98.81 257 ILE B CA 1
ATOM 4219 C C . ILE B 1 257 ? -1.68 -14.977 -12.531 1 98.81 257 ILE B C 1
ATOM 4221 O O . ILE B 1 257 ? -1.872 -16.188 -12.383 1 98.81 257 ILE B O 1
ATOM 4225 N N . ALA B 1 258 ? -0.815 -14.438 -13.352 1 97.81 258 ALA B N 1
ATOM 4226 C CA . ALA B 1 258 ? -0.092 -15.312 -14.266 1 97.81 258 ALA B CA 1
ATOM 4227 C C . ALA B 1 258 ? 1.357 -14.859 -14.422 1 97.81 258 ALA B C 1
ATOM 4229 O O . ALA B 1 258 ? 1.669 -13.68 -14.266 1 97.81 258 ALA B O 1
ATOM 4230 N N . GLY B 1 259 ? 2.232 -15.828 -14.703 1 97 259 GLY B N 1
ATOM 4231 C CA . GLY B 1 259 ? 3.648 -15.539 -14.867 1 97 259 GLY B CA 1
ATOM 4232 C C . GLY B 1 259 ? 4.246 -16.141 -16.125 1 97 259 GLY B C 1
ATOM 4233 O O . GLY B 1 259 ? 4.328 -15.484 -17.156 1 97 259 GLY B O 1
ATOM 4234 N N . ARG B 1 260 ? 4.383 -17.406 -16.156 1 95.81 260 ARG B N 1
ATOM 4235 C CA . ARG B 1 260 ? 5.199 -18.109 -17.141 1 95.81 260 ARG B CA 1
ATOM 4236 C C . ARG B 1 260 ? 4.641 -17.922 -18.547 1 95.81 260 ARG B C 1
ATOM 4238 O O . ARG B 1 260 ? 5.395 -17.891 -19.531 1 95.81 260 ARG B O 1
ATOM 4245 N N . SER B 1 261 ? 3.391 -17.797 -18.719 1 97.75 261 SER B N 1
ATOM 4246 C CA . SER B 1 261 ? 2.824 -17.578 -20.047 1 97.75 261 SER B CA 1
ATOM 4247 C C . SER B 1 261 ? 3.266 -16.234 -20.609 1 97.75 261 SER B C 1
ATOM 4249 O O . SER B 1 261 ? 3.143 -15.984 -21.812 1 97.75 261 SER B O 1
ATOM 4251 N N . LEU B 1 262 ? 3.664 -15.359 -19.719 1 98.5 262 LEU B N 1
ATOM 4252 C CA . LEU B 1 262 ? 4.066 -14.031 -20.156 1 98.5 262 LEU B CA 1
ATOM 4253 C C . LEU B 1 262 ? 5.582 -13.938 -20.297 1 98.5 262 LEU B C 1
ATOM 4255 O O . LEU B 1 262 ? 6.09 -13.328 -21.234 1 98.5 262 LEU B O 1
ATOM 4259 N N . TRP B 1 263 ? 6.359 -14.68 -19.391 1 98.62 263 TRP B N 1
ATOM 4260 C CA . TRP B 1 263 ? 7.742 -14.234 -19.312 1 98.62 263 TRP B CA 1
ATOM 4261 C C . TRP B 1 263 ? 8.703 -15.414 -19.422 1 98.62 263 TRP B C 1
ATOM 4263 O O . TRP B 1 263 ? 9.922 -15.227 -19.438 1 98.62 263 TRP B O 1
ATOM 4273 N N . LYS B 1 264 ? 8.312 -16.703 -19.484 1 98.19 264 LYS B N 1
ATOM 4274 C CA . LYS B 1 264 ? 9.211 -17.844 -19.312 1 98.19 264 LYS B CA 1
ATOM 4275 C C . LYS B 1 264 ? 10.305 -17.844 -20.375 1 98.19 264 LYS B C 1
ATOM 4277 O O . LYS B 1 264 ? 11.422 -18.297 -20.125 1 98.19 264 LYS B O 1
ATOM 4282 N N . ASP B 1 265 ? 10 -17.359 -21.578 1 98.19 265 ASP B N 1
ATOM 4283 C CA . ASP B 1 265 ? 11.008 -17.312 -22.625 1 98.19 265 ASP B CA 1
ATOM 4284 C C . ASP B 1 265 ? 11.641 -15.93 -22.734 1 98.19 265 ASP B C 1
ATOM 4286 O O . ASP B 1 265 ? 12.305 -15.609 -23.719 1 98.19 265 ASP B O 1
ATOM 4290 N N . CYS B 1 266 ? 11.391 -15.102 -21.734 1 98.75 266 CYS B N 1
ATOM 4291 C CA . CYS B 1 266 ? 11.859 -13.719 -21.781 1 98.75 266 CYS B CA 1
ATOM 4292 C C . CYS B 1 266 ? 12.922 -13.469 -20.719 1 98.75 266 CYS B C 1
ATOM 4294 O O . CYS B 1 266 ? 13.32 -12.328 -20.5 1 98.75 266 CYS B O 1
ATOM 4296 N N . ILE B 1 267 ? 13.375 -14.461 -19.984 1 98.62 267 ILE B N 1
ATOM 4297 C CA . ILE B 1 267 ? 14.422 -14.289 -18.969 1 98.62 267 ILE B CA 1
ATOM 4298 C C . ILE B 1 267 ? 15.688 -15.008 -19.422 1 98.62 267 ILE B C 1
ATOM 4300 O O . ILE B 1 267 ? 15.625 -15.969 -20.203 1 98.62 267 ILE B O 1
ATOM 4304 N N . SER B 1 268 ? 16.828 -14.461 -18.938 1 98.19 268 SER B N 1
ATOM 4305 C CA . SER B 1 268 ? 18.172 -14.945 -19.297 1 98.19 268 SER B CA 1
ATOM 4306 C C . SER B 1 268 ? 19.172 -14.633 -18.203 1 98.19 268 SER B C 1
ATOM 4308 O O . SER B 1 268 ? 18.953 -13.742 -17.375 1 98.19 268 SER B O 1
ATOM 4310 N N . LEU B 1 269 ? 20.203 -15.43 -18.172 1 97.81 269 LEU B N 1
ATOM 4311 C CA . LEU B 1 269 ? 21.312 -15.086 -17.297 1 97.81 269 LEU B 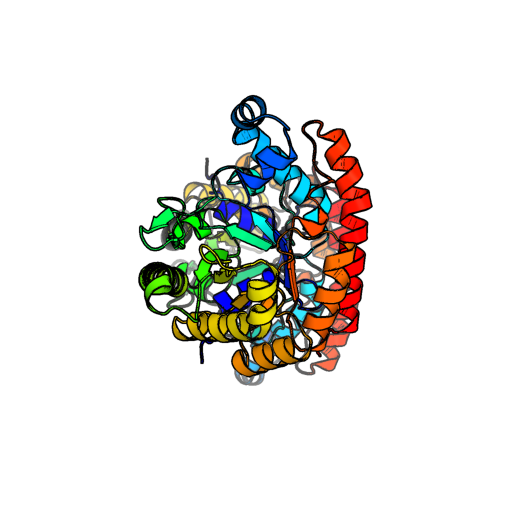CA 1
ATOM 4312 C C . LEU B 1 269 ? 22.016 -13.812 -17.766 1 97.81 269 LEU B C 1
ATOM 4314 O O . LEU B 1 269 ? 22.672 -13.133 -16.984 1 97.81 269 LEU B O 1
ATOM 4318 N N . ASP B 1 270 ? 21.906 -13.578 -19.031 1 98.25 270 ASP B N 1
ATOM 4319 C CA . ASP B 1 270 ? 22.297 -12.273 -19.562 1 98.25 270 ASP B CA 1
ATOM 4320 C C . ASP B 1 270 ? 21.219 -11.227 -19.312 1 98.25 270 ASP B C 1
ATOM 4322 O O . ASP B 1 270 ? 20.188 -11.227 -19.984 1 98.25 270 ASP B O 1
ATOM 4326 N N . ARG B 1 271 ? 21.469 -10.312 -18.438 1 98 271 ARG B N 1
ATOM 4327 C CA . ARG B 1 271 ? 20.469 -9.375 -17.953 1 98 271 ARG B CA 1
ATOM 4328 C C . ARG B 1 271 ? 20.016 -8.438 -19.062 1 98 271 ARG B C 1
ATOM 4330 O O . ARG B 1 271 ? 18.891 -7.941 -19.047 1 98 271 ARG B O 1
ATOM 4337 N N . ASN B 1 272 ? 20.844 -8.172 -20.031 1 98.62 272 ASN B N 1
ATOM 4338 C CA . ASN B 1 272 ? 20.453 -7.32 -21.156 1 98.62 272 ASN B CA 1
ATOM 4339 C C . ASN B 1 272 ? 19.406 -8 -22.047 1 98.62 272 ASN B C 1
ATOM 4341 O O . ASN B 1 272 ? 18.5 -7.344 -22.562 1 98.62 272 ASN B O 1
ATOM 4345 N N . VAL B 1 273 ? 19.594 -9.258 -22.188 1 98.69 273 VAL B N 1
ATOM 4346 C CA . VAL B 1 273 ? 18.609 -10.031 -22.938 1 98.69 273 VAL B CA 1
ATOM 4347 C C . VAL B 1 273 ? 17.266 -10.016 -22.219 1 98.69 273 VAL B C 1
ATOM 4349 O O . VAL B 1 273 ? 16.219 -9.805 -22.828 1 98.69 273 VAL B O 1
ATOM 4352 N N . SER B 1 274 ? 17.25 -10.211 -20.938 1 98.62 274 SER B N 1
ATOM 4353 C CA . SER B 1 274 ? 16.031 -10.156 -20.141 1 98.62 274 SER B CA 1
ATOM 4354 C C . SER B 1 274 ? 15.352 -8.797 -20.266 1 98.62 274 SER B C 1
ATOM 4356 O O . SER B 1 274 ? 14.141 -8.719 -20.484 1 98.62 274 SER B O 1
ATOM 4358 N N . LYS B 1 275 ? 16.188 -7.738 -20.078 1 98.75 275 LYS B N 1
ATOM 4359 C CA . LYS B 1 275 ? 15.648 -6.391 -20.188 1 98.75 275 LYS B CA 1
ATOM 4360 C C . LYS B 1 275 ? 14.93 -6.199 -21.516 1 98.75 275 LYS B C 1
ATOM 4362 O O . LYS B 1 275 ? 13.797 -5.727 -21.562 1 98.75 275 LYS B O 1
ATOM 4367 N N . GLU B 1 276 ? 15.523 -6.594 -22.562 1 98.81 276 GLU B N 1
ATOM 4368 C CA . GLU B 1 276 ? 14.969 -6.414 -23.891 1 98.81 276 GLU B CA 1
ATOM 4369 C C . GLU B 1 276 ? 13.68 -7.223 -24.078 1 98.81 276 GLU B C 1
ATOM 4371 O O . GLU B 1 276 ? 12.648 -6.676 -24.469 1 98.81 276 GLU B O 1
ATOM 4376 N N . LYS B 1 277 ? 13.703 -8.492 -23.766 1 98.88 277 LYS B N 1
ATOM 4377 C CA . LYS B 1 277 ? 12.57 -9.383 -24.047 1 98.88 277 LYS B CA 1
ATOM 4378 C C . LYS B 1 277 ? 11.406 -9.086 -23.109 1 98.88 277 LYS B C 1
ATOM 4380 O O . LYS B 1 277 ? 10.242 -9.156 -23.516 1 98.88 277 LYS B O 1
ATOM 4385 N N . LEU B 1 278 ? 11.703 -8.781 -21.875 1 98.88 278 LEU B N 1
ATOM 4386 C CA . LEU B 1 278 ? 10.633 -8.43 -20.938 1 98.88 278 LEU B CA 1
ATOM 4387 C C . LEU B 1 278 ? 9.953 -7.137 -21.344 1 98.88 278 LEU B C 1
ATOM 4389 O O . LEU B 1 278 ? 8.719 -7.043 -21.312 1 98.88 278 LEU B O 1
ATOM 4393 N N . SER B 1 279 ? 10.719 -6.137 -21.812 1 98.75 279 SER B N 1
ATOM 4394 C CA . SER B 1 279 ? 10.195 -4.809 -22.109 1 98.75 279 SER B CA 1
ATOM 4395 C C . SER B 1 279 ? 9.461 -4.801 -23.453 1 98.75 279 SER B C 1
ATOM 4397 O O . SER B 1 279 ? 8.727 -3.857 -23.75 1 98.75 279 SER B O 1
ATOM 4399 N N . THR B 1 280 ? 9.625 -5.852 -24.25 1 98.75 280 THR B N 1
ATOM 4400 C CA . THR B 1 280 ? 9 -5.875 -25.562 1 98.75 280 THR B CA 1
ATOM 4401 C C . THR B 1 280 ? 8.008 -7.031 -25.672 1 98.75 280 THR B C 1
ATOM 4403 O O . THR B 1 280 ? 6.805 -6.844 -25.469 1 98.75 280 THR B O 1
ATOM 4406 N N . VAL B 1 281 ? 8.523 -8.266 -25.594 1 98.81 281 VAL B N 1
ATOM 4407 C CA . VAL B 1 281 ? 7.699 -9.445 -25.812 1 98.81 281 VAL B CA 1
ATOM 4408 C C . VAL B 1 281 ? 6.727 -9.625 -24.641 1 98.81 281 VAL B C 1
ATOM 4410 O O . VAL B 1 281 ? 5.512 -9.672 -24.844 1 98.81 281 VAL B O 1
ATOM 4413 N N . ALA B 1 282 ? 7.23 -9.672 -23.484 1 98.88 282 ALA B N 1
ATOM 4414 C CA . ALA B 1 282 ? 6.391 -9.93 -22.328 1 98.88 282 ALA B CA 1
ATOM 4415 C C . ALA B 1 282 ? 5.387 -8.797 -22.109 1 98.88 282 ALA B C 1
ATOM 4417 O O . ALA B 1 282 ? 4.227 -9.047 -21.781 1 98.88 282 ALA B O 1
ATOM 4418 N N . VAL B 1 283 ? 5.828 -7.551 -22.266 1 98.81 283 VAL B N 1
ATOM 4419 C CA . VAL B 1 283 ? 4.926 -6.414 -22.109 1 98.81 283 VAL B CA 1
ATOM 4420 C C . VAL B 1 283 ? 3.836 -6.457 -23.172 1 98.81 283 VAL B C 1
ATOM 4422 O O . VAL B 1 283 ? 2.682 -6.121 -22.906 1 98.81 283 VAL B O 1
ATOM 4425 N N . SER B 1 284 ? 4.219 -6.832 -24.375 1 98.81 284 SER B N 1
ATOM 4426 C CA . SER B 1 284 ? 3.205 -6.988 -25.422 1 98.81 284 SER B CA 1
ATOM 4427 C C . SER B 1 284 ? 2.15 -8.008 -25.016 1 98.81 284 SER B C 1
ATOM 4429 O O . SER B 1 284 ? 0.953 -7.785 -25.203 1 98.81 284 SER B O 1
ATOM 4431 N N . ARG B 1 285 ? 2.541 -9.102 -24.469 1 98.88 285 ARG B N 1
ATOM 4432 C CA . ARG B 1 285 ? 1.62 -10.133 -24 1 98.88 285 ARG B CA 1
ATOM 4433 C C . ARG B 1 285 ? 0.758 -9.617 -22.859 1 98.88 285 ARG B C 1
ATOM 4435 O O . ARG B 1 285 ? -0.439 -9.898 -22.797 1 98.88 285 ARG B O 1
ATOM 4442 N N . LEU B 1 286 ? 1.391 -8.867 -21.984 1 98.69 286 LEU B N 1
ATOM 4443 C CA . LEU B 1 286 ? 0.65 -8.234 -20.906 1 98.69 286 LEU B CA 1
ATOM 4444 C C . LEU B 1 286 ? -0.436 -7.312 -21.453 1 98.69 286 LEU B C 1
ATOM 4446 O O . LEU B 1 286 ? -1.568 -7.32 -20.969 1 98.69 286 LEU B O 1
ATOM 4450 N N . ASN B 1 287 ? -0.132 -6.547 -22.422 1 98.56 287 ASN B N 1
ATOM 4451 C CA . ASN B 1 287 ? -1.092 -5.633 -23.031 1 98.56 287 ASN B CA 1
ATOM 4452 C C . ASN B 1 287 ? -2.279 -6.379 -23.625 1 98.56 287 ASN B C 1
ATOM 4454 O O . ASN B 1 287 ? -3.412 -5.895 -23.578 1 98.56 287 ASN B O 1
ATOM 4458 N N . ASP B 1 288 ? -2.006 -7.559 -24.219 1 98.69 288 ASP B N 1
ATOM 4459 C CA . ASP B 1 288 ? -3.096 -8.391 -24.719 1 98.69 288 ASP B CA 1
ATOM 4460 C C . ASP B 1 288 ? -4.078 -8.734 -23.594 1 98.69 288 ASP B C 1
ATOM 4462 O O . ASP B 1 288 ? -5.293 -8.641 -23.781 1 98.69 288 ASP B O 1
ATOM 4466 N N . ILE B 1 289 ? -3.559 -9.125 -22.5 1 98.5 289 ILE B N 1
ATOM 4467 C CA . ILE B 1 289 ? -4.387 -9.523 -21.375 1 98.5 289 ILE B CA 1
ATOM 4468 C C . ILE B 1 289 ? -5.125 -8.305 -20.828 1 98.5 289 ILE B C 1
ATOM 4470 O O . ILE B 1 289 ? -6.316 -8.375 -20.516 1 98.5 289 ILE B O 1
ATOM 4474 N N . GLN B 1 290 ? -4.426 -7.184 -20.703 1 98 290 GLN B N 1
ATOM 4475 C CA . GLN B 1 290 ? -5.035 -5.969 -20.172 1 98 290 GLN B CA 1
ATOM 4476 C C . GLN B 1 290 ? -6.168 -5.488 -21.078 1 98 290 GLN B C 1
ATOM 4478 O O . GLN B 1 290 ? -7.16 -4.934 -20.594 1 98 290 GLN B O 1
ATOM 4483 N N . ALA B 1 291 ? -6.008 -5.664 -22.344 1 97.88 291 ALA B N 1
ATOM 4484 C CA . ALA B 1 291 ? -7.094 -5.34 -23.266 1 97.88 291 ALA B CA 1
ATOM 4485 C C . ALA B 1 291 ? -8.336 -6.176 -22.969 1 97.88 291 ALA B C 1
ATOM 4487 O O . ALA B 1 291 ? -9.461 -5.672 -23.016 1 97.88 291 ALA B O 1
ATOM 4488 N N . LEU B 1 292 ? -8.141 -7.441 -22.641 1 97.94 292 LEU B N 1
ATOM 4489 C CA . LEU B 1 292 ? -9.258 -8.305 -22.281 1 97.94 292 LEU B CA 1
ATOM 4490 C C . LEU B 1 292 ? -9.875 -7.855 -20.953 1 97.94 292 LEU B C 1
ATOM 4492 O O . LEU B 1 292 ? -11.102 -7.867 -20.812 1 97.94 292 LEU B O 1
ATOM 4496 N N . LEU B 1 293 ? -9.039 -7.496 -20.016 1 97.88 293 LEU B N 1
ATOM 4497 C CA . LEU B 1 293 ? -9.539 -7.012 -18.734 1 97.88 293 LEU B CA 1
ATOM 4498 C C . LEU B 1 293 ? -10.438 -5.793 -18.938 1 97.88 293 LEU B C 1
ATOM 4500 O O . LEU B 1 293 ? -11.5 -5.691 -18.312 1 97.88 293 LEU B O 1
ATOM 4504 N N . LYS B 1 294 ? -10 -4.863 -19.734 1 96 294 LYS B N 1
ATOM 4505 C CA . LYS B 1 294 ? -10.781 -3.664 -20.016 1 96 294 LYS B CA 1
ATOM 4506 C C . LYS B 1 294 ? -12.102 -4.016 -20.703 1 96 294 LYS B C 1
ATOM 4508 O O . LYS B 1 294 ? -13.141 -3.441 -20.391 1 96 294 LYS B O 1
ATOM 4513 N N . ARG B 1 295 ? -12.07 -4.977 -21.609 1 95.75 295 ARG B N 1
ATOM 4514 C CA . ARG B 1 295 ? -13.234 -5.379 -22.375 1 95.75 295 ARG B CA 1
ATOM 4515 C C . ARG B 1 295 ? -14.312 -5.98 -21.484 1 95.75 295 ARG B C 1
ATOM 4517 O O . ARG B 1 295 ? -15.5 -5.758 -21.703 1 95.75 295 ARG B O 1
ATOM 4524 N N . TYR B 1 296 ? -13.852 -6.734 -20.453 1 95 296 TYR B N 1
ATOM 4525 C CA . TYR B 1 296 ? -14.82 -7.48 -19.656 1 95 296 TYR B CA 1
ATOM 4526 C C . TYR B 1 296 ? -14.992 -6.859 -18.281 1 95 296 TYR B C 1
ATOM 4528 O O . TYR B 1 296 ? -15.516 -7.496 -17.359 1 95 296 TYR B O 1
ATOM 4536 N N . GLN B 1 297 ? -14.43 -5.672 -18.109 1 84.5 297 GLN B N 1
ATOM 4537 C CA . GLN B 1 297 ? -14.562 -4.949 -16.844 1 84.5 297 GLN B CA 1
ATOM 4538 C C . GLN B 1 297 ? -16.031 -4.805 -16.453 1 84.5 297 GLN B C 1
ATOM 4540 O O . GLN B 1 297 ? -16.859 -4.43 -17.281 1 84.5 297 GLN B O 1
ATOM 4545 N N . ARG B 1 298 ? -16.234 -5.406 -15.383 1 67.69 298 ARG B N 1
ATOM 4546 C CA . ARG B 1 298 ? -17.594 -5.223 -14.891 1 67.69 298 ARG B CA 1
ATOM 4547 C C . ARG B 1 298 ? -17.719 -3.922 -14.109 1 67.69 298 ARG B C 1
ATOM 4549 O O . ARG B 1 298 ? -16.781 -3.502 -13.43 1 67.69 298 ARG B O 1
ATOM 4556 N N . PRO B 1 299 ? -18.719 -3.107 -14.297 1 57.94 299 PRO B N 1
ATOM 4557 C CA . PRO B 1 299 ? -18.953 -1.818 -13.648 1 57.94 299 PRO B CA 1
ATOM 4558 C C . PRO B 1 299 ? -18.922 -1.913 -12.125 1 57.94 299 PRO B C 1
ATOM 4560 O O . PRO B 1 299 ? -19.172 -2.98 -11.562 1 57.94 299 PRO B O 1
#

pLDDT: mean 96.98, std 4.0, range [57.69, 98.94]

Solvent-accessible surface area (backbone atoms only — not comparable to full-atom values): 30054 Å² total; per-residue (Å²): 130,59,70,71,54,55,13,22,45,39,30,51,42,27,32,14,32,97,85,65,35,35,31,28,34,40,56,45,62,51,65,70,49,31,55,67,64,25,92,41,72,68,55,26,69,65,57,46,54,65,57,53,14,53,52,45,46,47,46,37,56,45,35,20,60,80,46,4,6,34,29,30,28,69,75,41,36,48,60,53,37,61,76,66,67,49,59,53,60,64,37,25,35,32,35,38,42,43,29,80,68,61,45,68,46,97,88,58,35,53,36,53,37,62,42,83,89,69,45,49,66,51,45,43,49,58,40,36,46,26,35,31,43,55,35,37,42,43,62,90,39,68,82,47,24,54,67,35,51,50,51,49,36,54,52,49,51,46,20,58,74,64,44,39,27,53,37,40,28,50,44,70,73,74,49,87,92,49,50,70,65,60,44,60,70,41,31,47,57,40,43,43,47,43,52,50,55,45,46,75,54,54,46,48,28,39,37,32,61,69,25,82,44,53,68,31,25,36,49,36,35,63,73,42,62,87,36,47,32,20,40,32,47,87,63,40,52,46,84,65,37,53,60,52,51,49,40,33,35,74,29,58,38,38,33,36,45,36,26,49,32,47,39,58,90,24,61,49,87,50,60,68,57,18,53,53,30,22,55,44,57,24,37,52,49,47,49,55,51,50,53,50,50,64,72,52,56,70,131,130,59,71,70,53,55,14,22,45,40,29,51,42,28,31,14,32,98,85,66,34,35,31,28,35,41,55,44,62,50,65,70,48,33,56,66,64,26,93,42,72,69,55,26,69,65,56,44,55,65,56,52,14,54,50,45,48,48,46,38,56,46,36,20,60,80,46,5,7,33,29,30,30,68,76,41,36,49,60,52,38,60,76,66,66,49,58,53,60,62,36,25,36,31,34,37,43,42,30,81,68,64,46,69,46,96,89,57,34,52,37,52,38,62,42,83,89,68,45,49,68,51,42,42,51,59,40,37,46,25,35,32,42,56,33,37,42,43,62,90,39,67,82,47,25,55,69,35,52,51,53,48,35,52,51,50,51,48,19,58,75,65,44,40,25,55,37,39,28,48,44,71,74,72,50,88,93,49,50,69,67,58,45,60,70,42,32,49,56,40,43,44,47,41,50,50,56,44,45,74,55,54,46,48,29,40,38,30,62,68,26,80,44,54,67,30,25,36,49,35,35,63,72,43,62,86,36,46,32,21,41,32,48,88,64,40,53,47,82,65,36,53,60,50,51,48,40,33,36,76,28,59,38,42,33,35,45,37,26,50,33,47,38,58,89,24,61,48,88,51,60,68,56,18,53,53,31,22,56,44,57,23,36,52,49,47,49,57,52,50,52,51,50,64,72,51,56,72,133

Organism: Pectobacterium atrosepticum (strain SCRI 1043 / ATCC BAA-672) (NCBI:txid218491)

InterPro domains:
  IPR002915 DeoC/FbaB/LacD aldolase [PF01791] (27-264)
  IPR002915 DeoC/FbaB/LacD aldolase [SM01133] (22-265)
  IPR013785 Aldolase-type TIM barrel [G3DSA:3.20.20.70] (1-299)
  IPR017291 Sulfofructosephosphate aldolase, YihT [PIRSF037840] (3-298)
  IPR050552 LacD aldolase [PTHR39340] (1-295)

Foldseek 3Di:
DLDADPLQVVLQQQQQDPLSFHWEAEDAAQQVLLVLADPDPVSSVVQDLQLSQVLLLLLQQQAQQLGREYEHECRRNPLCCVVVVSHDPSYAYEYEFWDHAFDADPQGATFTHGDPPDFLVNCVVSVHSAYEYEGEDDLVDVVSCVRVLVVLLVRLVRNVVVSHHYEYEYDYDAGDPRDPVNVLVCLLVRFLSVLLSNVVSSHQEYEYALSNALVSLLSNCVSCPNRAYAHEQVQDALVVRLVSLLSNLQRGHRHYHYHNNQPSNLTYSPSVSNNVCSNPRSNVSSVSRVVSCVVSRDD/DLDADPLQVVLQQQQQDPLSFHWEAEDAAQQLLLVLADPDPVSSVVQDLQLSQVLLLLLQQQAQQLGREYEHECRRNPLCCVVVVSHDPSYAYEYEFWDHAFDADPQGATFTHGDPPDFLVNCVVSVHSAYEYEGEDQLVDVVSCVRVLVVLLVRLVRNVVVSGHYEYEYDYDAGDPRDPVNVLVCLLPRFLSVLLSNVVSSHQEYEYALSNALVSLLSNCVSCPVRAYAHEQVQDALVVRLVSLLSNLQRGHRHYHYHNNQPSNLTYSPSVSNNVCSNPRSNVSSVSRVVSCVVSSDD

Radius of gyration: 26.1 Å; Cα contacts (8 Å, |Δi|>4): 1202; chains: 2; bounding box: 50×84×61 Å

Sequence (598 aa):
MNTMTTAEHRGYQLICNATGAMMVIACDQRGGMRTLLAPTSDAQTAITNETLGKTKYDITRYLAAEAGCVLVDPICAIPGLIDENILPRDTGLLIGLDASGWETTPEGYRISTMVEGVTARKVREWGATGGKIMIYLRPDRPDANTRNLETLRTVIQDFAQEDLLLVVEFLTYSLENESRETYTRLLPELIPAGCQACIDQGAKVLKIPYPGSDEACARVTTLCGEIPWAVLSAGVDHATFLPQVESALKNGASGVIAGRSLWKDCISLDRNVSKEKLSTVAVSRLNDIQALLKRYQRPMNTMTTAEHRGYQLICNATGAMMVIACDQRGGMRTLLAPTSDAQTAITNETLGKTKYDITRYLAAEAGCVLVDPICAIPGLIDENILPRDTGLLIGLDASGWETTPEGYRISTMVEGVTARKVREWGATGGKIMIYLRPDRPDANTRNLETLRTVIQDFAQEDLLLVVEFLTYSLENESRETYTRLLPELIPAGCQACIDQGAKVLKIPYPGSDEACARVTTLCGEIPWAVLSAGVDHATFLPQVESALKNGASGVIAGRSLWKDCISLDRNVSKEKLSTVAVSRLNDIQALLKRYQRP

Nearest PDB structures (foldseek):
  8tnf-assembly1_B  TM=9.044E-01  e=1.025E-20  Paracoccus onubensis
  7ag1-assembly1_Z  TM=8.394E-01  e=5.638E-18  Escherichia coli K-12
  1to3-assembly1_A-2  TM=7.925E-01  e=7.573E-19  Salmonella enterica subsp. enterica serovar Typhimurium
  7ag7-assembly3_H-4  TM=7.996E-01  e=5.638E-18  Salmonella enterica subsp. enterica serovar Typhimurium str. LT2
  7ag7-assembly1_B  TM=8.034E-01  e=3.151E-17  Salmonella enterica subsp. enterica serovar Typhimurium str. LT2